Protein 2HI0 (pdb70)

CATH classification: 3.40.50.1000 (+1 more: 1.10.150.240)

InterPro domains:
  IPR006439 HAD hydrolase, subfamily IA [TIGR01549] (115-199)
  IPR023198 Phosphoglycolate phosphatase-like, domain 2 [G3DSA:1.10.150.240] (18-106)
  IPR023214 HAD superfamily [G3DSA:3.40.50.1000] (5-227)
  IPR036412 HAD-like superfamily [SSF56784] (3-235)
  IPR041492 Haloacid dehalogenase-like hydrolase [PF13419] (7-207)
  IPR050155 HAD-like hydrolase superfamily [PTHR43434] (1-236)

Structure (mmCIF, N/CA/C/O backbone):
data_2HI0
#
_entry.id   2HI0
#
_cell.length_a   58.636
_cell.length_b   38.695
_cell.length_c   103.583
_cell.angle_alpha   90.000
_cell.angle_beta   98.090
_cell.angle_gamma   90.000
#
_symmetry.space_group_name_H-M   'P 1 21 1'
#
loop_
_entity.id
_entity.type
_entity.pdbx_description
1 polymer 'Putative phosphoglycolate phosphatase'
2 non-polymer 'SODIUM ION'
3 non-polymer 'CHLORIDE ION'
4 non-polymer 'ACETATE ION'
5 non-polymer 1,2-ETHANEDIOL
6 water water
#
loop_
_atom_site.group_PDB
_atom_site.id
_atom_site.type_symbol
_atom_site.label_atom_id
_atom_site.label_alt_id
_atom_site.label_comp_id
_atom_site.label_asym_id
_atom_site.label_entity_id
_atom_site.label_seq_id
_atom_site.pdbx_PDB_ins_code
_atom_site.Cartn_x
_atom_site.Cartn_y
_atom_site.Cartn_z
_atom_site.occupancy
_atom_site.B_iso_or_equiv
_atom_site.auth_seq_id
_atom_site.auth_comp_id
_atom_site.auth_asym_id
_atom_site.auth_atom_id
_atom_site.pdbx_PDB_model_num
ATOM 1 N N . GLY A 1 1 ? 24.922 -5.773 34.076 1.00 14.25 0 GLY A N 1
ATOM 2 C CA . GLY A 1 1 ? 24.174 -4.615 33.511 1.00 11.86 0 GLY A CA 1
ATOM 3 C C . GLY A 1 1 ? 23.012 -4.155 34.374 1.00 11.82 0 GLY A C 1
ATOM 4 O O . GLY A 1 1 ? 22.816 -4.632 35.509 1.00 12.47 0 GLY A O 1
ATOM 13 N N . LYS A 1 3 ? 18.742 -3.445 33.795 1.00 8.88 2 LYS A N 1
ATOM 14 C CA . LYS A 1 3 ? 17.627 -3.467 32.887 1.00 10.49 2 LYS A CA 1
ATOM 15 C C . LYS A 1 3 ? 17.238 -2.022 32.526 1.00 11.39 2 LYS A C 1
ATOM 16 O O . LYS A 1 3 ? 17.086 -1.700 31.354 1.00 12.15 2 LYS A O 1
ATOM 22 N N . TYR A 1 4 ? 17.064 -1.171 33.552 1.00 10.77 3 TYR A N 1
ATOM 23 C CA . TYR A 1 4 ? 16.695 0.208 33.374 1.00 11.04 3 TYR A CA 1
ATOM 24 C C . TYR A 1 4 ? 17.587 1.051 34.268 1.00 8.38 3 TYR A C 1
ATOM 25 O O . TYR A 1 4 ? 17.729 0.789 35.472 1.00 10.11 3 TYR A O 1
ATOM 34 N N . LYS A 1 5 ? 18.194 2.079 33.673 1.00 11.83 4 LYS A N 1
ATOM 35 C CA . LYS A 1 5 ? 18.975 3.065 34.410 1.00 11.59 4 LYS A CA 1
ATOM 36 C C . LYS A 1 5 ? 18.098 4.241 34.912 1.00 8.08 4 LYS A C 1
ATOM 37 O O . LYS A 1 5 ? 18.531 5.017 35.751 1.00 10.33 4 LYS A O 1
ATOM 43 N N . ALA A 1 6 ? 16.880 4.374 34.389 1.00 7.77 5 ALA A N 1
ATOM 44 C CA . ALA A 1 6 ? 15.950 5.424 34.834 1.00 9.57 5 ALA A CA 1
ATOM 45 C C . ALA A 1 6 ? 14.543 4.868 34.928 1.00 10.15 5 ALA A C 1
ATOM 46 O O . ALA A 1 6 ? 14.122 4.132 34.058 1.00 7.93 5 ALA A O 1
ATOM 48 N N . ALA A 1 7 ? 13.822 5.239 35.994 1.00 9.48 6 ALA A N 1
ATOM 49 C CA . ALA A 1 7 ? 12.401 4.848 36.186 1.00 9.78 6 ALA A CA 1
ATOM 50 C C . ALA A 1 7 ? 11.647 6.150 36.335 1.00 9.55 6 ALA A C 1
ATOM 51 O O . ALA A 1 7 ? 11.957 6.957 37.203 1.00 10.45 6 ALA A O 1
ATOM 53 N N . ILE A 1 8 ? 10.701 6.346 35.424 1.00 7.01 7 ILE A N 1
ATOM 54 C CA . ILE A 1 8 ? 9.917 7.571 35.291 1.00 9.77 7 ILE A CA 1
ATOM 55 C C . ILE A 1 8 ? 8.487 7.201 35.673 1.00 10.98 7 ILE A C 1
ATOM 56 O O . ILE A 1 8 ? 7.868 6.343 35.017 1.00 10.21 7 ILE A O 1
ATOM 61 N N . PHE A 1 9 ? 7.981 7.829 36.741 1.00 10.17 8 PHE A N 1
ATOM 62 C CA . PHE A 1 9 ? 6.693 7.493 37.333 1.00 10.21 8 PHE A CA 1
ATOM 63 C C . PHE A 1 9 ? 5.652 8.587 37.058 1.00 10.84 8 PHE A C 1
ATOM 64 O O . PHE A 1 9 ? 5.923 9.797 37.160 1.00 10.80 8 PHE A O 1
ATOM 72 N N . ASP A 1 10 ? 4.451 8.142 36.758 1.00 10.47 9 ASP A N 1
ATOM 73 C CA . ASP A 1 10 ? 3.255 9.008 36.936 1.00 10.61 9 ASP A CA 1
ATOM 74 C C . ASP A 1 10 ? 3.021 9.206 38.458 1.00 10.93 9 ASP A C 1
ATOM 75 O O . ASP A 1 10 ? 3.603 8.499 39.294 1.00 11.66 9 ASP A O 1
ATOM 88 N N . ASP A 1 12 ? -0.459 10.416 40.151 1.00 11.11 11 ASP A N 1
ATOM 89 C CA . ASP A 1 12 ? -1.808 10.006 40.579 1.00 12.49 11 ASP A CA 1
ATOM 90 C C . ASP A 1 12 ? -2.031 8.523 40.387 1.00 10.91 11 ASP A C 1
ATOM 91 O O . ASP A 1 12 ? -1.786 8.016 39.297 1.00 12.67 11 ASP A O 1
ATOM 96 N N . GLY A 1 13 ? -2.418 7.807 41.439 1.00 11.09 12 GLY A N 1
ATOM 97 C CA . GLY A 1 13 ? -2.746 6.381 41.278 1.00 11.38 12 GLY A CA 1
ATOM 98 C C . GLY A 1 13 ? -1.548 5.466 41.153 1.00 11.36 12 GLY A C 1
ATOM 99 O O . GLY A 1 13 ? -1.689 4.262 40.980 1.00 12.85 12 GLY A O 1
ATOM 100 N N . THR A 1 14 ? -0.349 6.030 41.230 1.00 10.90 13 THR A N 1
ATOM 101 C CA . THR A 1 14 ? 0.866 5.308 40.956 1.00 10.48 13 THR A CA 1
ATOM 102 C C . THR A 1 14 ? 1.761 5.431 42.172 1.00 10.60 13 THR A C 1
ATOM 103 O O . THR A 1 14 ? 2.005 4.455 42.874 1.00 13.58 13 THR A O 1
ATOM 107 N N . ILE A 1 15 ? 2.265 6.634 42.455 1.00 11.16 14 ILE A N 1
ATOM 108 C CA . ILE A 1 15 ? 3.069 6.807 43.662 1.00 9.80 14 ILE A CA 1
ATOM 109 C C . ILE A 1 15 ? 2.335 7.473 44.840 1.00 7.68 14 ILE A C 1
ATOM 110 O O . ILE A 1 15 ? 2.661 7.235 45.975 1.00 10.08 14 ILE A O 1
ATOM 115 N N . LEU A 1 16 ? 1.304 8.260 44.513 1.00 8.80 15 LEU A N 1
ATOM 116 C CA . LEU A 1 16 ? 0.500 9.000 45.489 1.00 8.72 15 LEU A CA 1
ATOM 117 C C . LEU A 1 16 ? -0.981 8.632 45.375 1.00 11.01 15 LEU A C 1
ATOM 118 O O . LEU A 1 16 ? -1.545 8.593 44.277 1.00 9.83 15 LEU A O 1
ATOM 123 N N . ASP A 1 17 ? -1.590 8.411 46.546 1.00 11.60 16 ASP A N 1
ATOM 124 C CA . ASP A 1 17 ? -2.992 8.071 46.712 1.00 12.61 16 ASP A CA 1
ATOM 125 C C . ASP A 1 17 ? -3.746 9.422 46.794 1.00 8.72 16 ASP A C 1
ATOM 126 O O . ASP A 1 17 ? -3.909 10.009 47.876 1.00 11.50 16 ASP A O 1
ATOM 131 N N . THR A 1 18 ? -4.194 9.917 45.628 1.00 9.54 17 THR A N 1
ATOM 132 C CA . THR A 1 18 ? -4.719 11.295 45.481 1.00 10.83 17 THR A CA 1
ATOM 133 C C . THR A 1 18 ? -6.225 11.413 45.300 1.00 10.71 17 THR A C 1
ATOM 134 O O . THR A 1 18 ? -6.752 12.536 45.252 1.00 10.42 17 THR A O 1
ATOM 138 N N . SER A 1 19 ? -6.923 10.269 45.105 1.00 8.94 18 SER A N 1
ATOM 139 C CA . SER A 1 19 ? -8.317 10.368 44.653 1.00 11.72 18 SER A CA 1
ATOM 140 C C . SER A 1 19 ? -9.236 11.055 45.645 1.00 10.54 18 SER A C 1
ATOM 141 O O . SER A 1 19 ? -10.109 11.781 45.249 1.00 13.38 18 SER A O 1
ATOM 144 N N . ALA A 1 20 ? -8.998 10.878 46.941 1.00 10.86 19 ALA A N 1
ATOM 145 C CA . ALA A 1 20 ? -9.865 11.564 47.917 1.00 13.03 19 ALA A CA 1
ATOM 146 C C . ALA A 1 20 ? -9.764 13.076 47.834 1.00 11.22 19 ALA A C 1
ATOM 147 O O . ALA A 1 20 ? -10.791 13.768 47.805 1.00 11.93 19 ALA A O 1
ATOM 149 N N . ASP A 1 21 ? -8.539 13.616 47.793 1.00 12.69 20 ASP A N 1
ATOM 150 C CA . ASP A 1 21 ? -8.331 15.071 47.771 1.00 11.78 20 ASP A CA 1
ATOM 151 C C . ASP A 1 21 ? -8.814 15.630 46.435 1.00 11.90 20 ASP A C 1
ATOM 152 O O . ASP A 1 21 ? -9.367 16.737 46.358 1.00 11.80 20 ASP A O 1
ATOM 157 N N . LEU A 1 22 ? -8.627 14.861 45.360 1.00 9.35 21 LEU A N 1
ATOM 158 C CA . LEU A 1 22 ? -9.148 15.308 44.052 1.00 10.22 21 LEU A CA 1
ATOM 159 C C . LEU A 1 22 ? -10.694 15.449 44.050 1.00 8.27 21 LEU A C 1
ATOM 160 O O . LEU A 1 22 ? -11.278 16.393 43.492 1.00 10.86 21 LEU A O 1
ATOM 165 N N . THR A 1 23 ? -11.326 14.470 44.702 1.00 10.26 22 THR A N 1
ATOM 166 C CA . THR A 1 23 ? -12.784 14.382 44.820 1.00 11.44 22 THR A CA 1
ATOM 167 C C . THR A 1 23 ? -13.302 15.575 45.607 1.00 11.80 22 THR A C 1
ATOM 168 O O . THR A 1 23 ? -14.206 16.255 45.185 1.00 11.59 22 THR A O 1
ATOM 172 N N . SER A 1 24 ? -12.706 15.822 46.769 1.00 12.34 23 SER A N 1
ATOM 173 C CA A SER A 1 24 ? -13.097 16.946 47.601 0.50 12.55 23 SER A CA 1
ATOM 174 C CA B SER A 1 24 ? -13.098 16.950 47.602 0.50 12.65 23 SER A CA 1
ATOM 175 C C . SER A 1 24 ? -12.953 18.278 46.850 1.00 10.52 23 SER A C 1
ATOM 176 O O . SER A 1 24 ? -13.835 19.145 46.907 1.00 12.83 23 SER A O 1
ATOM 181 N N . ALA A 1 25 ? -11.829 18.469 46.158 1.00 10.75 24 ALA A N 1
ATOM 182 C CA . ALA A 1 25 ? -11.561 19.705 45.440 1.00 11.33 24 ALA A CA 1
ATOM 183 C C . ALA A 1 25 ? -12.506 19.862 44.242 1.00 9.62 24 ALA A C 1
ATOM 184 O O . ALA A 1 25 ? -12.998 20.958 43.964 1.00 10.81 24 ALA A O 1
ATOM 186 N N . LEU A 1 26 ? -12.773 18.777 43.507 1.00 9.40 25 LEU A N 1
ATOM 187 C CA . LEU A 1 26 ? -13.704 18.825 42.370 1.00 11.24 25 LEU A CA 1
ATOM 188 C C . LEU A 1 26 ? -15.102 19.192 42.855 1.00 11.61 25 LEU A C 1
ATOM 189 O O . LEU A 1 26 ? -15.770 20.030 42.260 1.00 11.30 25 LEU A O 1
ATOM 194 N N . ASN A 1 27 ? -15.569 18.538 43.904 1.00 10.69 26 ASN A N 1
ATOM 195 C CA . ASN A 1 27 ? -16.878 18.830 44.436 1.00 10.68 26 ASN A CA 1
ATOM 196 C C . ASN A 1 27 ? -16.996 20.263 44.953 1.00 11.62 26 ASN A C 1
ATOM 197 O O . ASN A 1 27 ? -17.997 20.939 44.702 1.00 13.04 26 ASN A O 1
ATOM 202 N N . TYR A 1 28 ? -15.937 20.752 45.621 1.00 11.16 27 TYR A N 1
ATOM 203 C CA . TYR A 1 28 ? -15.870 22.167 46.030 1.00 12.36 27 TYR A CA 1
ATOM 204 C C . TYR A 1 28 ? -16.060 23.139 44.855 1.00 9.77 27 TYR A C 1
ATOM 205 O O . TYR A 1 28 ? -16.868 24.060 44.911 1.00 13.78 27 TYR A O 1
ATOM 214 N N . ALA A 1 29 ? -15.269 22.926 43.790 1.00 11.24 28 ALA A N 1
ATOM 215 C CA . ALA A 1 29 ? -15.259 23.770 42.588 1.00 12.98 28 ALA A CA 1
ATOM 216 C C . ALA A 1 29 ? -16.625 23.770 41.898 1.00 12.50 28 ALA A C 1
ATOM 217 O O . ALA A 1 29 ? -17.152 24.792 41.438 1.00 12.82 28 ALA A O 1
ATOM 219 N N . PHE A 1 30 ? -17.192 22.579 41.751 1.00 10.67 29 PHE A N 1
ATOM 220 C CA . PHE A 1 30 ? -18.519 22.384 41.172 1.00 12.17 29 PHE A CA 1
ATOM 221 C C . PHE A 1 30 ? -19.574 23.112 41.992 1.00 12.11 29 PHE A C 1
ATOM 222 O O . PHE A 1 30 ? -20.391 23.849 41.477 1.00 12.87 29 PHE A O 1
ATOM 230 N N . GLU A 1 31 ? -19.536 22.914 43.295 1.00 12.08 30 GLU A N 1
ATOM 231 C CA . GLU A 1 31 ? -20.519 23.585 44.149 1.00 11.72 30 GLU A CA 1
ATOM 232 C C . GLU A 1 31 ? -20.408 25.123 44.027 1.00 10.51 30 GLU A C 1
ATOM 233 O O . GLU A 1 31 ? -21.432 25.827 43.927 1.00 13.57 30 GLU A O 1
ATOM 239 N N . GLN A 1 32 ? -19.165 25.631 44.069 1.00 12.79 31 GLN A N 1
ATOM 240 C CA . GLN A 1 32 ? -18.934 27.059 43.934 1.00 12.23 31 GLN A CA 1
ATOM 241 C C . GLN A 1 32 ? -19.434 27.682 42.623 1.00 13.76 31 GLN A C 1
ATOM 242 O O . GLN A 1 32 ? -19.669 28.876 42.548 1.00 15.43 31 GLN A O 1
ATOM 248 N N . THR A 1 33 ? -19.537 26.865 41.586 1.00 10.62 32 THR A N 1
ATOM 249 C CA . THR A 1 33 ? -19.959 27.307 40.267 1.00 11.11 32 THR A CA 1
ATOM 250 C C . THR A 1 33 ? -21.388 26.843 39.893 1.00 12.35 32 THR A C 1
ATOM 251 O O . THR A 1 33 ? -21.822 26.982 38.746 1.00 12.54 32 THR A O 1
ATOM 255 N N . GLY A 1 34 ? -22.141 26.374 40.884 1.00 11.35 33 GLY A N 1
ATOM 256 C CA . GLY A 1 34 ? -23.556 26.095 40.690 1.00 12.07 33 GLY A CA 1
ATOM 257 C C . GLY A 1 34 ? -23.911 24.726 40.144 1.00 13.49 33 GLY A C 1
ATOM 258 O O . GLY A 1 34 ? -25.068 24.510 39.725 1.00 17.20 33 GLY A O 1
ATOM 259 N N . HIS A 1 35 ? -22.975 23.782 40.188 1.00 13.41 34 HIS A N 1
ATOM 260 C CA . HIS A 1 35 ? -23.168 22.448 39.613 1.00 13.89 34 HIS A CA 1
ATOM 261 C C . HIS A 1 35 ? -23.455 21.432 40.713 1.00 17.77 34 HIS A C 1
ATOM 262 O O . HIS A 1 35 ? -23.313 21.752 41.882 1.00 17.70 34 HIS A O 1
ATOM 269 N N . ARG A 1 36 ? -23.919 20.240 40.331 1.00 18.89 35 ARG A N 1
ATOM 270 C CA A ARG A 1 36 ? -24.004 19.055 41.193 0.50 19.92 35 ARG A CA 1
ATOM 271 C CA B ARG A 1 36 ? -24.045 19.202 41.333 0.50 20.06 35 ARG A CA 1
ATOM 272 C C . ARG A 1 36 ? -22.632 18.840 41.800 1.00 18.03 35 ARG A C 1
ATOM 273 O O . ARG A 1 36 ? -21.626 19.050 41.115 1.00 16.46 35 ARG A O 1
ATOM 288 N N . HIS A 1 37 ? -22.563 18.380 43.040 1.00 16.55 36 HIS A N 1
ATOM 289 C CA . HIS A 1 37 ? -21.278 18.297 43.734 1.00 13.65 36 HIS A CA 1
ATOM 290 C C . HIS A 1 37 ? -21.203 17.131 44.712 1.00 13.38 36 HIS A C 1
ATOM 291 O O . HIS A 1 37 ? -20.705 17.261 45.846 1.00 14.31 36 HIS A O 1
ATOM 298 N N . ASP A 1 38 ? -21.663 15.990 44.235 1.00 13.76 37 ASP A N 1
ATOM 299 C CA . ASP A 1 38 ? -21.653 14.751 45.007 1.00 16.08 37 ASP A CA 1
ATOM 300 C C . ASP A 1 38 ? -20.898 13.648 44.263 1.00 14.76 37 ASP A C 1
ATOM 301 O O . ASP A 1 38 ? -21.274 12.490 44.329 1.00 15.10 37 ASP A O 1
ATOM 306 N N . PHE A 1 39 ? -19.835 13.998 43.541 1.00 13.45 38 PHE A N 1
ATOM 307 C CA . PHE A 1 39 ? -19.003 12.969 42.891 1.00 13.02 38 PHE A CA 1
ATOM 308 C C . PHE A 1 39 ? -18.319 12.097 43.934 1.00 13.11 38 PHE A C 1
ATOM 309 O O . PHE A 1 39 ? -17.980 12.569 45.029 1.00 14.14 38 PHE A O 1
ATOM 317 N N . THR A 1 40 ? -18.145 10.828 43.568 1.00 15.30 39 THR A N 1
ATOM 318 C CA . THR A 1 40 ? -17.498 9.836 44.406 1.00 16.55 39 THR A CA 1
ATOM 319 C C . THR A 1 40 ? -16.039 9.712 43.975 1.00 14.60 39 THR A C 1
ATOM 320 O O . THR A 1 40 ? -15.649 10.156 42.888 1.00 13.25 39 THR A O 1
ATOM 324 N N . VAL A 1 41 ? -15.226 9.082 44.822 1.00 13.80 40 VAL A N 1
ATOM 325 C CA . VAL A 1 41 ? -13.849 8.727 44.439 1.00 16.38 40 VAL A CA 1
ATOM 326 C C . VAL A 1 41 ? -13.809 7.874 43.170 1.00 14.91 40 VAL A C 1
ATOM 327 O O . VAL A 1 41 ? -12.910 8.044 42.341 1.00 15.95 40 VAL A O 1
ATOM 331 N N A GLU A 1 42 ? -14.785 6.987 42.993 0.50 13.34 41 GLU A N 1
ATOM 332 N N B GLU A 1 42 ? -14.791 6.995 42.993 0.50 13.79 41 GLU A N 1
ATOM 333 C CA A GLU A 1 42 ? -14.815 6.167 41.783 0.50 12.14 41 GLU A CA 1
ATOM 334 C CA B GLU A 1 42 ? -14.825 6.181 41.782 0.50 13.27 41 GLU A CA 1
ATOM 335 C C A GLU A 1 42 ? -15.084 7.027 40.538 0.50 13.69 41 GLU A C 1
ATOM 336 C C B GLU A 1 42 ? -15.041 7.063 40.552 0.50 14.03 41 GLU A C 1
ATOM 337 O O A GLU A 1 42 ? -14.564 6.736 39.456 0.50 14.49 41 GLU A O 1
ATOM 338 O O B GLU A 1 42 ? -14.435 6.835 39.504 0.50 14.04 41 GLU A O 1
ATOM 349 N N . ASP A 1 43 ? -15.891 8.082 40.686 1.00 11.72 42 ASP A N 1
ATOM 350 C CA . ASP A 1 43 ? -16.149 9.003 39.579 1.00 12.08 42 ASP A CA 1
ATOM 351 C C . ASP A 1 43 ? -14.815 9.665 39.208 1.00 12.59 42 ASP A C 1
ATOM 352 O O . ASP A 1 43 ? -14.438 9.774 38.027 1.00 14.51 42 ASP A O 1
ATOM 357 N N . ILE A 1 44 ? -14.114 10.139 40.229 1.00 10.53 43 ILE A N 1
ATOM 358 C CA . ILE A 1 44 ? -12.861 10.860 39.982 1.00 11.35 43 ILE A CA 1
ATOM 359 C C . ILE A 1 44 ? -11.830 9.994 39.244 1.00 9.72 43 ILE A C 1
ATOM 360 O O . ILE A 1 44 ? -11.059 10.496 38.433 1.00 10.98 43 ILE A O 1
ATOM 365 N N . LYS A 1 45 ? -11.801 8.698 39.543 1.00 12.20 44 LYS A N 1
ATOM 366 C CA . LYS A 1 45 ? -10.903 7.761 38.842 1.00 13.53 44 LYS A CA 1
ATOM 367 C C . LYS A 1 45 ? -11.203 7.638 37.356 1.00 13.93 44 LYS A C 1
ATOM 368 O O . LYS A 1 45 ? -10.318 7.275 36.563 1.00 15.03 44 LYS A O 1
ATOM 374 N N . ASN A 1 46 ? -12.432 7.984 36.982 1.00 11.75 45 ASN A N 1
ATOM 375 C CA . ASN A 1 46 ? -12.847 8.062 35.567 1.00 14.28 45 ASN A CA 1
ATOM 376 C C . ASN A 1 46 ? -12.601 9.446 34.948 1.00 14.41 45 ASN A C 1
ATOM 377 O O . ASN A 1 46 ? -12.590 9.607 33.720 1.00 15.31 45 ASN A O 1
ATOM 382 N N . PHE A 1 47 ? -12.440 10.473 35.767 1.00 10.55 46 PHE A N 1
ATOM 383 C CA . PHE A 1 47 ? -12.235 11.808 35.205 1.00 10.52 46 PHE A CA 1
ATOM 384 C C . PHE A 1 47 ? -10.791 12.173 34.952 1.00 11.28 46 PHE A C 1
ATOM 385 O O . PHE A 1 47 ? -10.467 12.764 33.953 1.00 11.76 46 PHE A O 1
ATOM 393 N N . PHE A 1 48 ? -9.925 11.814 35.880 1.00 12.70 47 PHE A N 1
ATOM 394 C CA . PHE A 1 48 ? -8.521 12.250 35.798 1.00 14.13 47 PHE A CA 1
ATOM 395 C C . PHE A 1 48 ? -7.654 11.265 34.961 1.00 16.72 47 PHE A C 1
ATOM 396 O O . PHE A 1 48 ? -8.120 10.174 34.635 1.00 17.37 47 PHE A O 1
ATOM 404 N N . GLY A 1 49 ? -6.445 11.696 34.561 1.00 15.06 48 GLY A N 1
ATOM 405 C CA . GLY A 1 49 ? -5.514 10.923 33.724 1.00 15.50 48 GLY A CA 1
ATOM 406 C C . GLY A 1 49 ? -4.994 11.724 32.531 1.00 13.58 48 GLY A C 1
ATOM 407 O O . GLY A 1 49 ? -3.842 11.578 32.076 1.00 15.15 48 GLY A O 1
ATOM 408 N N . SER A 1 50 ? -5.848 12.590 32.044 1.00 11.84 49 SER A N 1
ATOM 409 C CA . SER A 1 50 ? -5.574 13.348 30.830 1.00 13.50 49 SER A CA 1
ATOM 410 C C . SER A 1 50 ? -5.492 14.850 31.061 1.00 13.15 49 SER A C 1
ATOM 411 O O . SER A 1 50 ? -5.696 15.629 30.130 1.00 13.30 49 SER A O 1
ATOM 414 N N . GLY A 1 51 ? -5.230 15.208 32.309 1.00 12.27 50 GLY A N 1
ATOM 415 C CA . GLY A 1 51 ? -5.138 16.622 32.699 1.00 11.01 50 GLY A CA 1
ATOM 416 C C . GLY A 1 51 ? -6.445 17.203 33.172 1.00 11.42 50 GLY A C 1
ATOM 417 O O . GLY A 1 51 ? -7.540 16.631 32.962 1.00 12.98 50 GLY A O 1
ATOM 418 N N . VAL A 1 52 ? -6.330 18.380 33.755 1.00 12.34 51 VAL A N 1
ATOM 419 C CA . VAL A 1 52 ? -7.479 18.978 34.404 1.00 11.85 51 VAL A CA 1
ATOM 420 C C . VAL A 1 52 ? -8.568 19.469 33.462 1.00 12.87 51 VAL A C 1
ATOM 421 O O . VAL A 1 52 ? -9.714 19.439 33.810 1.00 14.09 51 VAL A O 1
ATOM 425 N N . VAL A 1 53 ? -8.206 19.901 32.276 1.00 10.38 52 VAL A N 1
ATOM 426 C CA . VAL A 1 53 ? -9.225 20.341 31.272 1.00 9.55 52 VAL A CA 1
ATOM 427 C C . VAL A 1 53 ? -10.098 19.153 30.866 1.00 10.67 52 VAL A C 1
ATOM 428 O O . VAL A 1 53 ? -11.325 19.240 30.890 1.00 11.52 52 VAL A O 1
ATOM 432 N N . VAL A 1 54 ? -9.455 18.043 30.512 1.00 9.39 53 VAL A N 1
ATOM 433 C CA . VAL A 1 54 ? -10.241 16.837 30.170 1.00 9.23 53 VAL A CA 1
ATOM 434 C C . VAL A 1 54 ? -11.034 16.321 31.373 1.00 10.61 53 VAL A C 1
ATOM 435 O O . VAL A 1 54 ? -12.148 15.873 31.216 1.00 11.25 53 VAL A O 1
ATOM 439 N N . ALA A 1 55 ? -10.448 16.395 32.558 1.00 10.98 54 ALA A N 1
ATOM 440 C CA . ALA A 1 55 ? -11.109 15.922 33.786 1.00 10.25 54 ALA A CA 1
ATOM 441 C C . ALA A 1 55 ? -12.404 16.712 34.032 1.00 10.49 54 ALA A C 1
ATOM 442 O O . ALA A 1 55 ? -13.476 16.123 34.315 1.00 11.28 54 ALA A O 1
ATOM 444 N N . VAL A 1 56 ? -12.339 18.044 33.939 1.00 10.18 55 VAL A N 1
ATOM 445 C CA . VAL A 1 56 ? -13.552 18.875 34.168 1.00 9.77 55 VAL A CA 1
ATOM 446 C C . VAL A 1 56 ? -14.554 18.700 33.002 1.00 11.72 55 VAL A C 1
ATOM 447 O O . VAL A 1 56 ? -15.775 18.639 33.220 1.00 11.44 55 VAL A O 1
ATOM 451 N N . THR A 1 57 ? -14.045 18.528 31.798 1.00 9.69 56 THR A N 1
ATOM 452 C CA . THR A 1 57 ? -14.936 18.288 30.646 1.00 9.90 56 THR A CA 1
ATOM 453 C C . THR A 1 57 ? -15.732 16.976 30.869 1.00 9.55 56 THR A C 1
ATOM 454 O O . THR A 1 57 ? -16.940 16.899 30.670 1.00 12.88 56 THR A O 1
ATOM 458 N N . ARG A 1 58 ? -15.015 15.912 31.257 1.00 10.45 57 ARG A N 1
ATOM 459 C CA . ARG A 1 58 ? -15.621 14.632 31.631 1.00 8.35 57 ARG A CA 1
ATOM 460 C C . ARG A 1 58 ? -16.644 14.785 32.761 1.00 8.87 57 ARG A C 1
ATOM 461 O O . ARG A 1 58 ? -17.768 14.209 32.691 1.00 10.13 57 ARG A O 1
ATOM 469 N N . ALA A 1 59 ? -16.267 15.534 33.791 1.00 10.16 58 ALA A N 1
ATOM 470 C CA . ALA A 1 59 ? -17.158 15.687 34.967 1.00 10.97 58 ALA A CA 1
ATOM 471 C C . ALA A 1 59 ? -18.442 16.428 34.610 1.00 10.96 58 ALA A C 1
ATOM 472 O O . ALA A 1 59 ? -19.519 16.026 35.036 1.00 11.15 58 ALA A O 1
ATOM 474 N N . LEU A 1 60 ? -18.327 17.454 33.786 1.00 11.38 59 LEU A N 1
ATOM 475 C CA . LEU A 1 60 ? -19.497 18.191 33.308 1.00 11.10 59 LEU A CA 1
ATOM 476 C C . LEU A 1 60 ? -20.383 17.298 32.433 1.00 9.98 59 LEU A C 1
ATOM 477 O O . LEU A 1 60 ? -21.600 17.359 32.521 1.00 12.22 59 LEU A O 1
ATOM 482 N N . ALA A 1 61 ? -19.768 16.472 31.588 1.00 8.42 60 ALA A N 1
ATOM 483 C CA . ALA A 1 61 ? -20.553 15.559 30.727 1.00 9.25 60 ALA A CA 1
ATOM 484 C C . ALA A 1 61 ? -21.269 14.523 31.583 1.00 11.25 60 ALA A C 1
ATOM 485 O O . ALA A 1 61 ? -22.434 14.188 31.328 1.00 11.96 60 ALA A O 1
ATOM 487 N N . TYR A 1 62 ? -20.568 14.021 32.597 1.00 10.96 61 TYR A N 1
ATOM 488 C CA . TYR A 1 62 ? -21.166 13.055 33.500 1.00 10.14 61 TYR A CA 1
ATOM 489 C C . TYR A 1 62 ? -22.345 13.690 34.249 1.00 9.65 61 TYR A C 1
ATOM 490 O O . TYR A 1 62 ? -23.436 13.065 34.350 1.00 11.25 61 TYR A O 1
ATOM 499 N N . GLU A 1 63 ? -22.189 14.923 34.729 1.00 11.05 62 GLU A N 1
ATOM 500 C CA . GLU A 1 63 ? -23.313 15.632 35.357 1.00 9.19 62 GLU A CA 1
ATOM 501 C C . GLU A 1 63 ? -24.513 15.707 34.379 1.00 10.37 62 GLU A C 1
ATOM 502 O O . GLU A 1 63 ? -25.673 15.567 34.778 1.00 14.71 62 GLU A O 1
ATOM 508 N N . ALA A 1 64 ? -24.214 15.902 33.094 1.00 10.94 63 ALA A N 1
ATOM 509 C CA . ALA A 1 64 ? -25.238 16.059 32.044 1.00 12.29 63 ALA A CA 1
ATOM 510 C C . ALA A 1 64 ? -25.872 14.729 31.581 1.00 13.96 63 ALA A C 1
ATOM 511 O O . ALA A 1 64 ? -26.807 14.737 30.789 1.00 18.39 63 ALA A O 1
ATOM 513 N N . GLY A 1 65 ? -25.333 13.600 32.044 1.00 10.80 64 GLY A N 1
ATOM 514 C CA . GLY A 1 65 ? -25.923 12.278 31.809 1.00 11.88 64 GLY A CA 1
ATOM 515 C C . GLY A 1 65 ? -25.102 11.318 30.968 1.00 10.74 64 GLY A C 1
ATOM 516 O O . GLY A 1 65 ? -25.608 10.239 30.622 1.00 11.45 64 GLY A O 1
ATOM 517 N N . SER A 1 66 ? -23.877 11.697 30.627 1.00 12.99 65 SER A N 1
ATOM 518 C CA . SER A 1 66 ? -22.967 10.838 29.854 1.00 10.43 65 SER A CA 1
ATOM 519 C C . SER A 1 66 ? -22.583 9.568 30.621 1.00 13.22 65 SER A C 1
ATOM 520 O O . SER A 1 66 ? -22.444 9.570 31.843 1.00 12.44 65 SER A O 1
ATOM 523 N N . SER A 1 67 ? -22.455 8.474 29.885 1.00 12.21 66 SER A N 1
ATOM 524 C CA . SER A 1 67 ? -21.976 7.209 30.425 1.00 10.94 66 SER A CA 1
ATOM 525 C C . SER A 1 67 ? -20.505 7.264 30.803 1.00 11.75 66 SER A C 1
ATOM 526 O O . SER A 1 67 ? -19.721 8.054 30.237 1.00 10.75 66 SER A O 1
ATOM 529 N N . ARG A 1 68 ? -20.090 6.405 31.722 1.00 14.26 67 ARG A N 1
ATOM 530 C CA . ARG A 1 68 ? -18.646 6.311 32.021 1.00 12.59 67 ARG A CA 1
ATOM 531 C C . ARG A 1 68 ? -17.858 5.902 30.806 1.00 11.39 67 ARG A C 1
ATOM 532 O O . ARG A 1 68 ? -16.777 6.410 30.562 1.00 11.91 67 ARG A O 1
ATOM 540 N N . GLU A 1 69 ? -18.398 4.972 30.016 1.00 12.53 68 GLU A N 1
ATOM 541 C CA A GLU A 1 69 ? -17.738 4.502 28.785 0.50 11.11 68 GLU A CA 1
ATOM 542 C CA B GLU A 1 69 ? -17.650 4.501 28.866 0.50 10.50 68 GLU A CA 1
ATOM 543 C C . GLU A 1 69 ? -17.388 5.644 27.870 1.00 10.79 68 GLU A C 1
ATOM 544 O O . GLU A 1 69 ? -16.313 5.674 27.265 1.00 11.38 68 GLU A O 1
ATOM 555 N N . SER A 1 70 ? -18.348 6.561 27.717 1.00 8.73 69 SER A N 1
ATOM 556 C CA . SER A 1 70 ? -18.219 7.639 26.752 1.00 11.55 69 SER A CA 1
ATOM 557 C C . SER A 1 70 ? -17.118 8.599 27.130 1.00 11.76 69 SER A C 1
ATOM 558 O O . SER A 1 70 ? -16.608 9.359 26.262 1.00 13.36 69 SER A O 1
ATOM 561 N N . LEU A 1 71 ? -16.760 8.631 28.412 1.00 9.75 70 LEU A N 1
ATOM 562 C CA . LEU A 1 71 ? -15.755 9.579 28.861 1.00 9.42 70 LEU A CA 1
ATOM 563 C C . LEU A 1 71 ? -14.331 9.194 28.421 1.00 11.48 70 LEU A C 1
ATOM 564 O O . LEU A 1 71 ? -13.453 10.058 28.331 1.00 11.68 70 LEU A O 1
ATOM 569 N N . VAL A 1 72 ? -14.090 7.918 28.150 1.00 11.83 71 VAL A N 1
ATOM 570 C CA . VAL A 1 72 ? -12.722 7.449 27.896 1.00 12.80 71 VAL A CA 1
ATOM 571 C C . VAL A 1 72 ? -12.071 8.215 26.729 1.00 12.74 71 VAL A C 1
ATOM 572 O O . VAL A 1 72 ? -10.910 8.680 26.841 1.00 11.68 71 VAL A O 1
ATOM 576 N N . ALA A 1 73 ? -12.840 8.434 25.666 1.00 11.72 72 ALA A N 1
ATOM 577 C CA . ALA A 1 73 ? -12.337 9.072 24.431 1.00 10.82 72 ALA A CA 1
ATOM 578 C C . ALA A 1 73 ? -12.189 10.611 24.542 1.00 10.04 72 ALA A C 1
ATOM 579 O O . ALA A 1 73 ? -11.634 11.254 23.653 1.00 10.94 72 ALA A O 1
ATOM 581 N N . PHE A 1 74 ? -12.720 11.211 25.608 1.00 9.20 73 PHE A N 1
ATOM 582 C CA . PHE A 1 74 ? -12.462 12.617 25.823 1.00 10.71 73 PHE A CA 1
ATOM 583 C C . PHE A 1 74 ? -10.978 12.896 25.828 1.00 12.14 73 PHE A C 1
ATOM 584 O O . PHE A 1 74 ? -10.202 12.205 26.463 1.00 11.99 73 PHE A O 1
ATOM 592 N N . GLY A 1 75 ? -10.600 13.945 25.128 1.00 14.24 74 GLY A N 1
ATOM 593 C CA . GLY A 1 75 ? -9.189 14.313 25.046 1.00 13.78 74 GLY A CA 1
ATOM 594 C C . GLY A 1 75 ? -8.509 13.710 23.822 1.00 14.32 74 GLY A C 1
ATOM 595 O O . GLY A 1 75 ? -7.330 13.958 23.626 1.00 14.63 74 GLY A O 1
ATOM 596 N N . THR A 1 76 ? -9.225 12.883 23.056 1.00 11.55 75 THR A N 1
ATOM 597 C CA . THR A 1 76 ? -8.721 12.222 21.835 1.00 14.55 75 THR A CA 1
ATOM 598 C C . THR A 1 76 ? -9.511 12.702 20.604 1.00 13.25 75 THR A C 1
ATOM 599 O O . THR A 1 76 ? -10.595 13.315 20.708 1.00 15.41 75 THR A O 1
ATOM 603 N N . LYS A 1 77 ? -8.981 12.379 19.429 1.00 16.62 76 LYS A N 1
ATOM 604 C CA . LYS A 1 77 ? -9.647 12.702 18.165 1.00 19.97 76 LYS A CA 1
ATOM 605 C C . LYS A 1 77 ? -11.025 12.085 18.037 1.00 18.66 76 LYS A C 1
ATOM 606 O O . LYS A 1 77 ? -11.835 12.581 17.276 1.00 22.55 76 LYS A O 1
ATOM 609 N N . ASP A 1 78 ? -11.319 11.047 18.812 1.00 17.59 77 ASP A N 1
ATOM 610 C CA . ASP A 1 78 ? -12.603 10.374 18.734 1.00 17.80 77 ASP A CA 1
ATOM 611 C C . ASP A 1 78 ? -13.584 10.859 19.795 1.00 13.61 77 ASP A C 1
ATOM 612 O O . ASP A 1 78 ? -14.650 10.256 19.968 1.00 15.58 77 ASP A O 1
ATOM 617 N N . GLU A 1 79 ? -13.240 11.918 20.523 1.00 15.08 78 GLU A N 1
ATOM 618 C CA . GLU A 1 79 ? -14.156 12.374 21.577 1.00 14.49 78 GLU A CA 1
ATOM 619 C C . GLU A 1 79 ? -15.552 12.758 21.064 1.00 17.16 78 GLU A C 1
ATOM 620 O O . GLU A 1 79 ? -15.679 13.347 19.999 1.00 16.77 78 GLU A O 1
ATOM 626 N N . GLN A 1 80 ? -16.576 12.393 21.833 1.00 17.98 79 GLN A N 1
ATOM 627 C CA . GLN A 1 80 ? -17.967 12.769 21.570 1.00 20.50 79 GLN A CA 1
ATOM 628 C C . GLN A 1 80 ? -18.449 13.623 22.730 1.00 17.01 79 GLN A C 1
ATOM 629 O O . GLN A 1 80 ? -19.083 13.090 23.648 1.00 16.90 79 GLN A O 1
ATOM 635 N N . ILE A 1 81 ? -18.093 14.901 22.717 1.00 18.24 80 ILE A N 1
ATOM 636 C CA . ILE A 1 81 ? -18.429 15.784 23.844 1.00 17.04 80 ILE A CA 1
ATOM 637 C C . ILE A 1 81 ? -19.894 16.276 23.666 1.00 18.09 80 ILE A C 1
ATOM 638 O O . ILE A 1 81 ? -20.243 16.837 22.632 1.00 16.91 80 ILE A O 1
ATOM 643 N N . PRO A 1 82 ? -20.754 16.065 24.691 1.00 17.13 81 PRO A N 1
ATOM 644 C CA . PRO A 1 82 ? -22.136 16.525 24.594 1.00 16.11 81 PRO A CA 1
ATOM 645 C C . PRO A 1 82 ? -22.239 18.024 24.371 1.00 14.48 81 PRO A C 1
ATOM 646 O O . PRO A 1 82 ? -21.427 18.791 24.904 1.00 11.78 81 PRO A O 1
ATOM 650 N N . GLU A 1 83 ? -23.271 18.418 23.635 1.00 13.02 82 GLU A N 1
ATOM 651 C CA . GLU A 1 83 ? -23.528 19.811 23.366 1.00 14.11 82 GLU A CA 1
ATOM 652 C C . GLU A 1 83 ? -23.787 20.632 24.614 1.00 15.19 82 GLU A C 1
ATOM 653 O O . GLU A 1 83 ? -23.660 21.857 24.572 1.00 16.86 82 GLU A O 1
ATOM 659 N N . ALA A 1 84 ? -24.105 19.987 25.734 1.00 11.10 83 ALA A N 1
ATOM 660 C CA . ALA A 1 84 ? -24.265 20.683 27.010 1.00 12.28 83 ALA A CA 1
ATOM 661 C C . ALA A 1 84 ? -22.968 21.229 27.613 1.00 10.60 83 ALA A C 1
ATOM 662 O O . ALA A 1 84 ? -22.976 22.094 28.504 1.00 12.88 83 ALA A O 1
ATOM 664 N N . VAL A 1 85 ? -21.834 20.678 27.173 1.00 10.23 84 VAL A N 1
ATOM 665 C CA . VAL A 1 85 ? -20.546 20.978 27.790 1.00 9.89 84 VAL A CA 1
ATOM 666 C C . VAL A 1 85 ? -19.752 21.950 26.911 1.00 11.85 84 VAL A C 1
ATOM 667 O O . VAL A 1 85 ? -19.446 21.646 25.759 1.00 11.89 84 VAL A O 1
ATOM 671 N N . THR A 1 86 ? -19.346 23.065 27.497 1.00 12.34 85 THR A N 1
ATOM 672 C CA . THR A 1 86 ? -18.511 24.042 26.790 1.00 12.35 85 THR A CA 1
ATOM 673 C C . THR A 1 86 ? -17.164 24.260 27.477 1.00 10.42 85 THR A C 1
ATOM 674 O O . THR A 1 86 ? -17.040 24.187 28.679 1.00 11.12 85 THR A O 1
ATOM 678 N N . GLN A 1 87 ? -16.145 24.564 26.687 1.00 10.47 86 GLN A N 1
ATOM 679 C CA . GLN A 1 87 ? -14.859 24.961 27.277 1.00 9.93 86 GLN A CA 1
ATOM 680 C C . GLN A 1 87 ? -14.875 26.249 28.098 1.00 12.31 86 GLN A C 1
ATOM 681 O O . GLN A 1 87 ? -14.105 26.390 29.031 1.00 12.70 86 GLN A O 1
ATOM 687 N N . THR A 1 88 ? -15.790 27.152 27.782 1.00 13.16 87 THR A N 1
ATOM 688 C CA . THR A 1 88 ? -15.970 28.313 28.600 1.00 10.52 87 THR A CA 1
ATOM 689 C C . THR A 1 88 ? -16.388 27.905 30.007 1.00 10.18 87 THR A C 1
ATOM 690 O O . THR A 1 88 ? -15.842 28.429 30.990 1.00 12.80 87 THR A O 1
ATOM 694 N N . GLU A 1 89 ? -17.335 26.988 30.124 1.00 13.51 88 GLU A N 1
ATOM 695 C CA . GLU A 1 89 ? -17.703 26.522 31.448 1.00 13.99 88 GLU A CA 1
ATOM 696 C C . GLU A 1 89 ? -16.578 25.727 32.130 1.00 13.70 88 GLU A C 1
ATOM 697 O O . GLU A 1 89 ? -16.381 25.865 33.340 1.00 13.46 88 GLU A O 1
ATOM 703 N N . VAL A 1 90 ? -15.867 24.890 31.368 1.00 11.97 89 VAL A N 1
ATOM 704 C CA . VAL A 1 90 ? -14.680 24.187 31.889 1.00 11.71 89 VAL A CA 1
ATOM 705 C C . VAL A 1 90 ? -13.709 25.197 32.562 1.00 10.68 89 VAL A C 1
ATOM 706 O O . VAL A 1 90 ? -13.269 24.998 33.733 1.00 12.42 89 VAL A O 1
ATOM 710 N N . ASN A 1 91 ? -13.387 26.271 31.837 1.00 13.61 90 ASN A N 1
ATOM 711 C CA . ASN A 1 91 ? -12.418 27.274 32.286 1.00 11.95 90 ASN A CA 1
ATOM 712 C C . ASN A 1 91 ? -12.947 27.982 33.538 1.00 15.76 90 ASN A C 1
ATOM 713 O O . ASN A 1 91 ? -12.181 28.323 34.439 1.00 15.65 90 ASN A O 1
ATOM 718 N N . ARG A 1 92 ? -14.263 28.142 33.622 1.00 13.72 91 ARG A N 1
ATOM 719 C CA . ARG A 1 92 ? -14.864 28.849 34.787 1.00 15.27 91 ARG A CA 1
ATOM 720 C C . ARG A 1 92 ? -14.744 27.955 36.021 1.00 16.22 91 ARG A C 1
ATOM 721 O O . ARG A 1 92 ? -14.406 28.417 37.124 1.00 16.31 91 ARG A O 1
ATOM 729 N N . VAL A 1 93 ? -14.984 26.655 35.848 1.00 13.04 92 VAL A N 1
ATOM 730 C CA . VAL A 1 93 ? -14.816 25.700 36.957 1.00 12.27 92 VAL A CA 1
ATOM 731 C C . VAL A 1 93 ? -13.321 25.601 37.355 1.00 13.32 92 VAL A C 1
ATOM 732 O O . VAL A 1 93 ? -12.973 25.598 38.526 1.00 13.51 92 VAL A O 1
ATOM 736 N N . LEU A 1 94 ? -12.438 25.530 36.350 1.00 13.03 93 LEU A N 1
ATOM 737 C CA . LEU A 1 94 ? -10.986 25.402 36.628 1.00 14.24 93 LEU A CA 1
ATOM 738 C C . LEU A 1 94 ? -10.440 26.590 37.394 1.00 12.02 93 LEU A C 1
ATOM 739 O O . LEU A 1 94 ? -9.466 26.484 38.167 1.00 11.69 93 LEU A O 1
ATOM 744 N N . GLU A 1 95 ? -11.047 27.764 37.190 1.00 13.31 94 GLU A N 1
ATOM 745 C CA . GLU A 1 95 ? -10.615 28.968 37.887 1.00 12.59 94 GLU A CA 1
ATOM 746 C C . GLU A 1 95 ? -10.688 28.790 39.425 1.00 13.06 94 GLU A C 1
ATOM 747 O O . GLU A 1 95 ? -9.864 29.346 40.168 1.00 15.16 94 GLU A O 1
ATOM 753 N N . VAL A 1 96 ? -11.674 28.032 39.877 1.00 13.43 95 VAL A N 1
ATOM 754 C CA . VAL A 1 96 ? -11.824 27.665 41.281 1.00 11.30 95 VAL A CA 1
ATOM 755 C C . VAL A 1 96 ? -11.018 26.419 41.611 1.00 11.04 95 VAL A C 1
ATOM 756 O O . VAL A 1 96 ? -10.288 26.391 42.580 1.00 13.03 95 VAL A O 1
ATOM 760 N N . PHE A 1 97 ? -11.150 25.384 40.788 1.00 12.75 96 PHE A N 1
ATOM 761 C CA . PHE A 1 97 ? -10.507 24.097 41.090 1.00 13.56 96 PHE A CA 1
ATOM 762 C C . PHE A 1 97 ? -8.963 24.136 41.217 1.00 11.66 96 PHE A C 1
ATOM 763 O O . PHE A 1 97 ? -8.379 23.527 42.151 1.00 13.61 96 PHE A O 1
ATOM 771 N N . LYS A 1 98 ? -8.296 24.789 40.260 1.00 14.38 97 LYS A N 1
ATOM 772 C CA . LYS A 1 98 ? -6.827 24.721 40.245 1.00 14.81 97 LYS A CA 1
ATOM 773 C C . LYS A 1 98 ? -6.190 25.270 41.533 1.00 13.69 97 LYS A C 1
ATOM 774 O O . LYS A 1 98 ? -5.432 24.592 42.209 1.00 15.40 97 LYS A O 1
ATOM 780 N N . PRO A 1 99 ? -6.525 26.488 41.916 1.00 14.04 98 PRO A N 1
ATOM 781 C CA . PRO A 1 99 ? -5.950 27.006 43.162 1.00 13.98 98 PRO A CA 1
ATOM 782 C C . PRO A 1 99 ? -6.446 26.281 44.413 1.00 12.75 98 PRO A C 1
ATOM 783 O O . PRO A 1 99 ? -5.657 26.009 45.349 1.00 15.85 98 PRO A O 1
ATOM 787 N N . TYR A 1 100 ? -7.721 25.894 44.398 1.00 14.15 99 TYR A N 1
ATOM 788 C CA . TYR A 1 100 ? -8.238 25.168 45.568 1.00 13.74 99 TYR A CA 1
ATOM 789 C C . TYR A 1 100 ? -7.492 23.865 45.772 1.00 12.80 99 TYR A C 1
ATOM 790 O O . TYR A 1 100 ? -7.004 23.565 46.862 1.00 12.46 99 TYR A O 1
ATOM 799 N N . TYR A 1 101 ? -7.404 23.082 44.699 1.00 13.17 100 TYR A N 1
ATOM 800 C CA . TYR A 1 101 ? -6.665 21.830 44.756 1.00 12.10 100 TYR A CA 1
ATOM 801 C C . TYR A 1 101 ? -5.190 22.028 45.201 1.00 13.15 100 TYR A C 1
ATOM 802 O O . TYR A 1 101 ? -4.705 21.310 46.102 1.00 14.04 100 TYR A O 1
ATOM 811 N N . ALA A 1 102 ? -4.484 22.955 44.565 1.00 15.59 101 ALA A N 1
ATOM 812 C CA . ALA A 1 102 ? -3.127 23.279 44.951 1.00 16.01 101 ALA A CA 1
ATOM 813 C C . ALA A 1 102 ? -2.961 23.527 46.467 1.00 16.77 101 ALA A C 1
ATOM 814 O O . ALA A 1 102 ? -1.984 23.094 47.076 1.00 15.07 101 ALA A O 1
ATOM 816 N N . ASP A 1 103 ? -3.918 24.229 47.059 1.00 14.49 102 ASP A N 1
ATOM 817 C CA . ASP A 1 103 ? -3.884 24.539 48.489 1.00 13.88 102 ASP A CA 1
ATOM 818 C C . ASP A 1 103 ? -4.459 23.428 49.381 1.00 16.42 102 ASP A C 1
ATOM 819 O O . ASP A 1 103 ? -4.412 23.533 50.616 1.00 15.76 102 ASP A O 1
ATOM 824 N N . HIS A 1 104 ? -5.043 22.403 48.770 1.00 12.71 103 HIS A N 1
ATOM 825 C CA . HIS A 1 104 ? -5.649 21.315 49.530 1.00 13.74 103 HIS A CA 1
ATOM 826 C C . HIS A 1 104 ? -5.238 19.931 49.019 1.00 12.20 103 HIS A C 1
ATOM 827 O O . HIS A 1 104 ? -6.052 19.005 49.033 1.00 14.04 103 HIS A O 1
ATOM 834 N N . CYS A 1 105 ? -4.049 19.813 48.459 1.00 14.46 104 CYS A N 1
ATOM 835 C CA . CYS A 1 105 ? -3.670 18.552 47.831 1.00 16.05 104 CYS A CA 1
ATOM 836 C C . CYS A 1 105 ? -2.938 17.608 48.805 1.00 15.59 104 CYS A C 1
ATOM 837 O O . CYS A 1 105 ? -2.482 16.549 48.376 1.00 13.84 104 CYS A O 1
ATOM 840 N N . GLN A 1 106 ? -2.841 17.952 50.097 1.00 16.14 105 GLN A N 1
ATOM 841 C CA . GLN A 1 106 ? -2.089 17.127 51.037 1.00 17.37 105 GLN A CA 1
ATOM 842 C C . GLN A 1 106 ? -2.845 16.925 52.341 1.00 18.06 105 GLN A C 1
ATOM 843 O O . GLN A 1 106 ? -2.294 17.035 53.422 1.00 22.78 105 GLN A O 1
ATOM 849 N N . ILE A 1 107 ? -4.120 16.640 52.241 1.00 14.28 106 ILE A N 1
ATOM 850 C CA . ILE A 1 107 ? -4.968 16.432 53.413 1.00 15.17 106 ILE A CA 1
ATOM 851 C C . ILE A 1 107 ? -5.076 14.899 53.583 1.00 16.53 106 ILE A C 1
ATOM 852 O O . ILE A 1 107 ? -4.472 14.344 54.509 1.00 21.08 106 ILE A O 1
ATOM 857 N N . LYS A 1 108 ? -5.784 14.212 52.691 1.00 13.71 107 LYS A N 1
ATOM 858 C CA . LYS A 1 108 ? -5.837 12.748 52.705 1.00 16.63 107 LYS A CA 1
ATOM 859 C C . LYS A 1 108 ? -4.689 12.092 51.876 1.00 15.71 107 LYS A C 1
ATOM 860 O O . LYS A 1 108 ? -4.455 10.876 51.963 1.00 15.38 107 LYS A O 1
ATOM 866 N N . THR A 1 109 ? -3.970 12.894 51.095 1.00 12.62 108 THR A N 1
ATOM 867 C CA . THR A 1 109 ? -2.993 12.348 50.154 1.00 11.54 108 THR A CA 1
ATOM 868 C C . THR A 1 109 ? -1.700 11.917 50.847 1.00 10.90 108 THR A C 1
ATOM 869 O O . THR A 1 109 ? -1.095 12.675 51.561 1.00 10.55 108 THR A O 1
ATOM 873 N N . GLY A 1 110 ? -1.286 10.683 50.563 1.00 8.54 109 GLY A N 1
ATOM 874 C CA . GLY A 1 110 ? 0.015 10.145 50.961 1.00 9.55 109 GLY A CA 1
ATOM 875 C C . GLY A 1 110 ? 0.509 9.130 49.945 1.00 8.61 109 GLY A C 1
ATOM 876 O O . GLY A 1 110 ? -0.193 8.779 49.000 1.00 10.47 109 GLY A O 1
ATOM 877 N N . PRO A 1 111 ? 1.713 8.596 50.176 1.00 11.61 110 PRO A N 1
ATOM 878 C CA . PRO A 1 111 ? 2.256 7.563 49.293 1.00 10.98 110 PRO A CA 1
ATOM 879 C C . PRO A 1 111 ? 1.439 6.287 49.474 1.00 11.10 110 PRO A C 1
ATOM 880 O O . PRO A 1 111 ? 0.915 6.041 50.548 1.00 12.39 110 PRO A O 1
ATOM 884 N N . PHE A 1 112 ? 1.319 5.486 48.431 1.00 10.41 111 PHE A N 1
ATOM 885 C CA . PHE A 1 112 ? 0.779 4.132 48.617 1.00 11.17 111 PHE A CA 1
ATOM 886 C C . PHE A 1 112 ? 1.747 3.314 49.467 1.00 10.90 111 PHE A C 1
ATOM 887 O O . PHE A 1 112 ? 2.983 3.522 49.427 1.00 11.14 111 PHE A O 1
ATOM 895 N N . PRO A 1 113 ? 1.218 2.343 50.214 1.00 13.01 112 PRO A N 1
ATOM 896 C CA . PRO A 1 113 ? 2.069 1.412 50.976 1.00 14.87 112 PRO A CA 1
ATOM 897 C C . PRO A 1 113 ? 3.207 0.816 50.131 1.00 12.70 112 PRO A C 1
ATOM 898 O O . PRO A 1 113 ? 2.993 0.355 49.018 1.00 9.76 112 PRO A O 1
ATOM 902 N N . GLY A 1 114 ? 4.419 0.867 50.654 1.00 9.31 113 GLY A N 1
ATOM 903 C CA . GLY A 1 114 ? 5.532 0.331 49.905 1.00 6.31 113 GLY A CA 1
ATOM 904 C C . GLY A 1 114 ? 6.314 1.265 49.022 1.00 7.81 113 GLY A C 1
ATOM 905 O O . GLY A 1 114 ? 7.391 0.928 48.580 1.00 9.19 113 GLY A O 1
ATOM 906 N N . ILE A 1 115 ? 5.724 2.392 48.636 1.00 6.15 114 ILE A N 1
ATOM 907 C CA . ILE A 1 115 ? 6.355 3.306 47.669 1.00 8.50 114 ILE A CA 1
ATOM 908 C C . ILE A 1 115 ? 7.638 4.010 48.179 1.00 8.74 114 ILE A C 1
ATOM 909 O O . ILE A 1 115 ? 8.628 4.097 47.472 1.00 9.21 114 ILE A O 1
ATOM 914 N N . LEU A 1 116 ? 7.599 4.504 49.403 1.00 7.92 115 LEU A N 1
ATOM 915 C CA . LEU A 1 116 ? 8.808 5.080 50.041 1.00 9.37 115 LEU A CA 1
ATOM 916 C C . LEU A 1 116 ? 9.979 4.065 50.076 1.00 10.59 115 LEU A C 1
ATOM 917 O O . LEU A 1 116 ? 11.132 4.408 49.737 1.00 11.94 115 LEU A O 1
ATOM 922 N N . ASP A 1 117 ? 9.686 2.818 50.425 1.00 9.99 116 ASP A N 1
ATOM 923 C CA . ASP A 1 117 ? 10.703 1.783 50.413 1.00 11.55 116 ASP A CA 1
ATOM 924 C C . ASP A 1 117 ? 11.216 1.529 48.980 1.00 10.62 116 ASP A C 1
ATOM 925 O O . ASP A 1 117 ? 12.398 1.358 48.765 1.00 11.64 116 ASP A O 1
ATOM 930 N N . LEU A 1 118 ? 10.309 1.482 48.021 1.00 7.20 117 LEU A N 1
ATOM 931 C CA . LEU A 1 118 ? 10.694 1.305 46.622 1.00 7.93 117 LEU A CA 1
ATOM 932 C C . LEU A 1 118 ? 11.700 2.337 46.176 1.00 9.03 117 LEU A C 1
ATOM 933 O O . 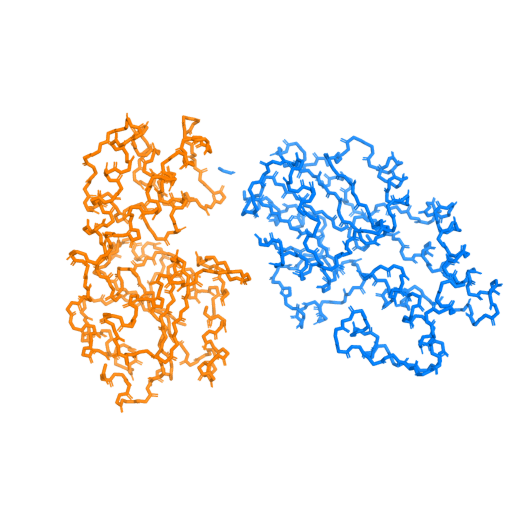LEU A 1 118 ? 12.709 2.015 45.551 1.00 10.27 117 LEU A O 1
ATOM 946 N N . LYS A 1 120 ? 13.716 4.323 47.959 1.00 11.44 119 LYS A N 1
ATOM 947 C CA . LYS A 1 120 ? 14.969 4.136 48.684 1.00 11.81 119 LYS A CA 1
ATOM 948 C C . LYS A 1 120 ? 15.780 3.013 48.055 1.00 11.53 119 LYS A C 1
ATOM 949 O O . LYS A 1 120 ? 17.003 3.147 47.855 1.00 10.00 119 LYS A O 1
ATOM 953 N N . ASN A 1 121 ? 15.100 1.893 47.766 1.00 8.30 120 ASN A N 1
ATOM 954 C CA . ASN A 1 121 ? 15.767 0.705 47.277 1.00 9.30 120 ASN A CA 1
ATOM 955 C C . ASN A 1 121 ? 16.283 0.942 45.873 1.00 8.90 120 ASN A C 1
ATOM 956 O O . ASN A 1 121 ? 17.400 0.528 45.528 1.00 10.13 120 ASN A O 1
ATOM 961 N N . LEU A 1 122 ? 15.472 1.588 45.029 1.00 7.49 121 LEU A N 1
ATOM 962 C CA . LEU A 1 122 ? 15.935 1.820 43.641 1.00 9.21 121 LEU A CA 1
ATOM 963 C C . LEU A 1 122 ? 17.143 2.764 43.607 1.00 11.41 121 LEU A C 1
ATOM 964 O O . LEU A 1 122 ? 18.068 2.562 42.811 1.00 11.74 121 LEU A O 1
ATOM 969 N N . ARG A 1 123 ? 17.143 3.805 44.427 1.00 8.64 122 ARG A N 1
ATOM 970 C CA . ARG A 1 123 ? 18.259 4.755 44.438 1.00 12.42 122 ARG A CA 1
ATOM 971 C C . ARG A 1 123 ? 19.504 4.004 44.916 1.00 10.65 122 ARG A C 1
ATOM 972 O O . ARG A 1 123 ? 20.588 4.220 44.379 1.00 10.80 122 ARG A O 1
ATOM 980 N N . GLN A 1 124 ? 19.338 3.090 45.871 1.00 10.78 123 GLN A N 1
ATOM 981 C CA . GLN A 1 124 ? 20.482 2.293 46.375 1.00 14.16 123 GLN A CA 1
ATOM 982 C C . GLN A 1 124 ? 21.082 1.418 45.269 1.00 12.33 123 GLN A C 1
ATOM 983 O O . GLN A 1 124 ? 22.279 1.130 45.298 1.00 12.49 123 GLN A O 1
ATOM 985 N N . LYS A 1 125 ? 20.257 0.983 44.311 1.00 9.44 124 LYS A N 1
ATOM 986 C CA . LYS A 1 125 ? 20.694 0.160 43.182 1.00 11.06 124 LYS A CA 1
ATOM 987 C C . LYS A 1 125 ? 21.142 0.998 41.986 1.00 11.06 124 LYS A C 1
ATOM 988 O O . LYS A 1 125 ? 21.498 0.437 40.956 1.00 13.05 124 LYS A O 1
ATOM 993 N N . GLY A 1 126 ? 21.166 2.326 42.148 1.00 10.34 125 GLY A N 1
ATOM 994 C CA . GLY A 1 126 ? 21.708 3.258 41.165 1.00 11.23 125 GLY A CA 1
ATOM 995 C C . GLY A 1 126 ? 20.756 3.658 40.058 1.00 12.04 125 GLY A C 1
ATOM 996 O O . GLY A 1 126 ? 21.192 4.172 39.052 1.00 11.48 125 GLY A O 1
ATOM 997 N N . VAL A 1 127 ? 19.465 3.443 40.240 1.00 9.86 126 VAL A N 1
ATOM 998 C CA . VAL A 1 127 ? 18.455 3.799 39.226 1.00 10.73 126 VAL A CA 1
ATOM 999 C C . VAL A 1 127 ? 18.085 5.252 39.447 1.00 9.04 126 VAL A C 1
ATOM 1000 O O . VAL A 1 127 ? 17.799 5.671 40.588 1.00 8.67 126 VAL A O 1
ATOM 1004 N N . LYS A 1 128 ? 18.090 6.045 38.370 1.00 9.81 127 LYS A N 1
ATOM 1005 C CA . LYS A 1 128 ? 17.638 7.428 38.421 1.00 10.90 127 LYS A CA 1
ATOM 1006 C C . LYS A 1 128 ? 16.116 7.457 38.450 1.00 10.00 127 LYS A C 1
ATOM 1007 O O . LYS A 1 128 ? 15.482 6.671 37.753 1.00 13.03 127 LYS A O 1
ATOM 1013 N N . LEU A 1 129 ? 15.523 8.368 39.238 1.00 8.37 128 LEU A N 1
ATOM 1014 C CA . LEU A 1 129 ? 14.091 8.391 39.456 1.00 8.18 128 LEU A CA 1
ATOM 1015 C C . LEU A 1 129 ? 13.524 9.749 39.067 1.00 10.43 128 LEU A C 1
ATOM 1016 O O . LEU A 1 129 ? 14.081 10.774 39.334 1.00 10.56 128 LEU A O 1
ATOM 1021 N N . ALA A 1 130 ? 12.383 9.726 38.401 1.00 9.20 129 ALA A N 1
ATOM 1022 C CA . ALA A 1 130 ? 11.671 10.948 37.941 1.00 10.40 129 ALA A CA 1
ATOM 1023 C C . ALA A 1 130 ? 10.169 10.782 38.055 1.00 8.82 129 ALA A C 1
ATOM 1024 O O . ALA A 1 130 ? 9.654 9.666 38.132 1.00 8.26 129 ALA A O 1
ATOM 1026 N N . VAL A 1 131 ? 9.487 11.923 38.112 1.00 9.73 130 VAL A N 1
ATOM 1027 C CA . VAL A 1 131 ? 8.026 12.030 38.060 1.00 9.67 130 VAL A CA 1
ATOM 1028 C C . VAL A 1 131 ? 7.668 12.907 36.865 1.00 11.63 130 VAL A C 1
ATOM 1029 O O . VAL A 1 131 ? 8.222 13.981 36.696 1.00 10.07 130 VAL A O 1
ATOM 1033 N N . VAL A 1 132 ? 6.797 12.391 36.024 1.00 8.56 131 VAL A N 1
ATOM 1034 C CA . VAL A 1 132 ? 6.227 13.144 34.900 1.00 8.73 131 VAL A CA 1
ATOM 1035 C C . VAL A 1 132 ? 4.728 12.858 34.932 1.00 9.22 131 VAL A C 1
ATOM 1036 O O . VAL A 1 132 ? 4.278 11.720 34.747 1.00 8.72 131 VAL A O 1
ATOM 1040 N N . SER A 1 133 ? 3.946 13.893 35.185 1.00 9.31 132 SER A N 1
ATOM 1041 C CA . SER A 1 133 ? 2.514 13.768 35.550 1.00 9.60 132 SER A CA 1
ATOM 1042 C C . SER A 1 133 ? 1.673 14.840 34.820 1.00 9.49 132 SER A C 1
ATOM 1043 O O . SER A 1 133 ? 2.127 15.967 34.603 1.00 10.90 132 SER A O 1
ATOM 1046 N N . ASN A 1 134 ? 0.418 14.499 34.536 1.00 9.40 133 ASN A N 1
ATOM 1047 C CA . ASN A 1 134 ? -0.565 15.467 34.002 1.00 8.79 133 ASN A CA 1
ATOM 1048 C C . ASN A 1 134 ? -1.239 16.285 35.098 1.00 9.16 133 ASN A C 1
ATOM 1049 O O . ASN A 1 134 ? -2.005 17.190 34.779 1.00 11.19 133 ASN A O 1
ATOM 1054 N N . LYS A 1 135 ? -0.866 16.046 36.356 1.00 11.23 134 LYS A N 1
ATOM 1055 C CA . LYS A 1 135 ? -1.272 16.937 37.461 1.00 11.60 134 LYS A CA 1
ATOM 1056 C C . LYS A 1 135 ? -0.634 18.313 37.255 1.00 10.19 134 LYS A C 1
ATOM 1057 O O . LYS A 1 135 ? 0.526 18.395 36.824 1.00 10.06 134 LYS A O 1
ATOM 1063 N N . PRO A 1 136 ? -1.369 19.394 37.486 1.00 11.03 135 PRO A N 1
ATOM 1064 C CA . PRO A 1 136 ? -0.684 20.667 37.303 1.00 9.92 135 PRO A CA 1
ATOM 1065 C C . PRO A 1 136 ? 0.639 20.757 38.050 1.00 8.95 135 PRO A C 1
ATOM 1066 O O . PRO A 1 136 ? 0.761 20.299 39.210 1.00 9.74 135 PRO A O 1
ATOM 1070 N N . ASN A 1 137 ? 1.636 21.329 37.382 1.00 11.67 136 ASN A N 1
ATOM 1071 C CA . ASN A 1 137 ? 2.982 21.385 37.931 1.00 10.22 136 ASN A CA 1
ATOM 1072 C C . ASN A 1 137 ? 3.088 21.979 39.348 1.00 10.82 136 ASN A C 1
ATOM 1073 O O . ASN A 1 137 ? 3.867 21.516 40.131 1.00 11.84 136 ASN A O 1
ATOM 1078 N N . GLU A 1 138 ? 2.331 23.024 39.651 1.00 11.63 137 GLU A N 1
ATOM 1079 C CA . GLU A 1 138 ? 2.413 23.665 40.959 1.00 14.63 137 GLU A CA 1
ATOM 1080 C C . GLU A 1 138 ? 2.111 22.658 42.077 1.00 14.24 137 GLU A C 1
ATOM 1081 O O . GLU A 1 138 ? 2.800 22.630 43.111 1.00 15.20 137 GLU A O 1
ATOM 1087 N N . ALA A 1 139 ? 1.118 21.791 41.849 1.00 10.86 138 ALA A N 1
ATOM 1088 C CA . ALA A 1 139 ? 0.722 20.779 42.827 1.00 10.40 138 ALA A CA 1
ATOM 1089 C C . ALA A 1 139 ? 1.753 19.617 42.838 1.00 9.93 138 ALA A C 1
ATOM 1090 O O . ALA A 1 139 ? 2.138 19.132 43.900 1.00 11.07 138 ALA A O 1
ATOM 1092 N N . VAL A 1 140 ? 2.270 19.232 41.677 1.00 8.27 139 VAL A N 1
ATOM 1093 C CA . VAL A 1 140 ? 3.314 18.231 41.617 1.00 10.18 139 VAL A CA 1
ATOM 1094 C C . VAL A 1 140 ? 4.538 18.651 42.464 1.00 10.79 139 VAL A C 1
ATOM 1095 O O . VAL A 1 140 ? 5.085 17.850 43.228 1.00 10.70 139 VAL A O 1
ATOM 1099 N N . GLN A 1 141 ? 5.014 19.872 42.254 1.00 10.48 140 GLN A N 1
ATOM 1100 C CA . GLN A 1 141 ? 6.188 20.367 42.966 1.00 10.34 140 GLN A CA 1
ATOM 1101 C C . GLN A 1 141 ? 6.001 20.392 44.504 1.00 10.59 140 GLN A C 1
ATOM 1102 O O . GLN A 1 141 ? 6.903 19.965 45.250 1.00 12.81 140 GLN A O 1
ATOM 1108 N N . VAL A 1 142 ? 4.840 20.840 44.978 1.00 12.39 141 VAL A N 1
ATOM 1109 C CA . VAL A 1 142 ? 4.544 20.838 46.398 1.00 12.98 141 VAL A CA 1
ATOM 1110 C C . VAL A 1 142 ? 4.596 19.411 46.961 1.00 13.21 141 VAL A C 1
ATOM 1111 O O . VAL A 1 142 ? 5.158 19.152 48.016 1.00 15.36 141 VAL A O 1
ATOM 1115 N N . LEU A 1 143 ? 3.982 18.492 46.263 1.00 10.69 142 LEU A N 1
ATOM 1116 C CA . LEU A 1 143 ? 3.868 17.142 46.746 1.00 11.43 142 LEU A CA 1
ATOM 1117 C C . LEU A 1 143 ? 5.210 16.408 46.785 1.00 11.48 142 LEU A C 1
ATOM 1118 O O . LEU A 1 143 ? 5.515 15.652 47.728 1.00 11.95 142 LEU A O 1
ATOM 1123 N N . VAL A 1 144 ? 6.026 16.622 45.755 1.00 10.02 143 VAL A N 1
ATOM 1124 C CA . VAL A 1 144 ? 7.320 15.975 45.701 1.00 12.61 143 VAL A CA 1
ATOM 1125 C C . VAL A 1 144 ? 8.177 16.532 46.826 1.00 15.73 143 VAL A C 1
ATOM 1126 O O . VAL A 1 144 ? 8.876 15.768 47.504 1.00 15.06 143 VAL A O 1
ATOM 1130 N N . GLU A 1 145 ? 8.125 17.846 47.034 1.00 15.17 144 GLU A N 1
ATOM 1131 C CA . GLU A 1 145 ? 8.959 18.480 48.058 1.00 17.80 144 GLU A CA 1
ATOM 1132 C C . GLU A 1 145 ? 8.571 18.031 49.455 1.00 18.48 144 GLU A C 1
ATOM 1133 O O . GLU A 1 145 ? 9.441 17.836 50.298 1.00 19.91 144 GLU A O 1
ATOM 1136 N N . GLU A 1 146 ? 7.277 17.848 49.684 1.00 15.74 145 GLU A N 1
ATOM 1137 C CA . GLU A 1 146 ? 6.786 17.527 51.008 1.00 17.00 145 GLU A CA 1
ATOM 1138 C C . GLU A 1 146 ? 6.837 16.058 51.300 1.00 16.92 145 GLU A C 1
ATOM 1139 O O . GLU A 1 146 ? 7.198 15.673 52.419 1.00 15.31 145 GLU A O 1
ATOM 1145 N N . LEU A 1 147 ? 6.516 15.222 50.316 1.00 14.46 146 LEU A N 1
ATOM 1146 C CA . LEU A 1 147 ? 6.410 13.770 50.549 1.00 16.12 146 LEU A CA 1
ATOM 1147 C C . LEU A 1 147 ? 7.607 12.968 50.012 1.00 16.25 146 LEU A C 1
ATOM 1148 O O . LEU A 1 147 ? 7.843 11.851 50.484 1.00 18.59 146 LEU A O 1
ATOM 1153 N N . PHE A 1 148 ? 8.368 13.524 49.058 1.00 17.82 147 PHE A N 1
ATOM 1154 C CA . PHE A 1 148 ? 9.541 12.814 48.524 1.00 17.92 147 PHE A CA 1
ATOM 1155 C C . PHE A 1 148 ? 10.791 13.686 48.381 1.00 19.94 147 PHE A C 1
ATOM 1156 O O . PHE A 1 148 ? 11.434 13.707 47.322 1.00 20.56 147 PHE A O 1
ATOM 1164 N N . PRO A 1 149 ? 11.161 14.411 49.444 1.00 19.43 148 PRO A N 1
ATOM 1165 C CA . PRO A 1 149 ? 12.323 15.313 49.336 1.00 21.59 148 PRO A CA 1
ATOM 1166 C C . PRO A 1 149 ? 13.621 14.543 49.091 1.00 22.55 148 PRO A C 1
ATOM 1167 O O . PRO A 1 149 ? 13.877 13.512 49.729 1.00 24.43 148 PRO A O 1
ATOM 1171 N N . GLY A 1 150 ? 14.405 15.018 48.134 1.00 21.88 149 GLY A N 1
ATOM 1172 C CA . GLY A 1 150 ? 15.642 14.342 47.748 1.00 24.08 149 GLY A CA 1
ATOM 1173 C C . GLY A 1 150 ? 15.562 13.021 46.981 1.00 23.39 149 GLY A C 1
ATOM 1174 O O . GLY A 1 150 ? 16.606 12.446 46.653 1.00 25.23 149 GLY A O 1
ATOM 1175 N N . SER A 1 151 ? 14.358 12.541 46.680 1.00 21.65 150 SER A N 1
ATOM 1176 C CA . SER A 1 151 ? 14.177 11.231 46.023 1.00 22.53 150 SER A CA 1
ATOM 1177 C C . SER A 1 151 ? 14.368 11.269 44.511 1.00 18.90 150 SER A C 1
ATOM 1178 O O . SER A 1 151 ? 14.939 10.335 43.920 1.00 20.05 150 SER A O 1
ATOM 1181 N N . PHE A 1 152 ? 13.892 12.347 43.893 1.00 15.53 151 PHE A N 1
ATOM 1182 C CA . PHE A 1 152 ? 13.783 12.417 42.447 1.00 13.79 151 PHE A CA 1
ATOM 1183 C C . PHE A 1 152 ? 14.813 13.313 41.815 1.00 15.12 151 PHE A C 1
ATOM 1184 O O . PHE A 1 152 ? 15.132 14.405 42.317 1.00 15.89 151 PHE A O 1
ATOM 1192 N N . ASP A 1 153 ? 15.348 12.854 40.704 1.00 14.19 152 ASP A N 1
ATOM 1193 C CA . ASP A 1 153 ? 16.285 13.633 39.946 1.00 15.26 152 ASP A CA 1
ATOM 1194 C C . ASP A 1 153 ? 15.588 14.672 39.079 1.00 14.34 152 ASP A C 1
ATOM 1195 O O . ASP A 1 153 ? 16.230 15.592 38.597 1.00 15.84 152 ASP A O 1
ATOM 1200 N N . PHE A 1 154 ? 14.274 14.485 38.869 1.00 12.05 153 PHE A N 1
ATOM 1201 C CA . PHE A 1 154 ? 13.488 15.311 37.986 1.00 12.54 153 PHE A CA 1
ATOM 1202 C C . PHE A 1 154 ? 12.019 15.137 38.334 1.00 12.76 153 PHE A C 1
ATOM 1203 O O . PHE A 1 154 ? 11.572 14.025 38.560 1.00 11.06 153 PHE A O 1
ATOM 1211 N N . ALA A 1 155 ? 11.272 16.231 38.344 1.00 11.39 154 ALA A N 1
ATOM 1212 C CA . ALA A 1 155 ? 9.838 16.168 38.588 1.00 10.48 154 ALA A CA 1
ATOM 1213 C C . ALA A 1 155 ? 9.190 17.272 37.780 1.00 11.51 154 ALA A C 1
ATOM 1214 O O . ALA A 1 155 ? 9.668 18.414 37.780 1.00 12.46 154 ALA A O 1
ATOM 1216 N N . LEU A 1 156 ? 8.164 16.911 37.020 1.00 10.44 155 LEU A N 1
ATOM 1217 C CA . LEU A 1 156 ? 7.443 17.873 36.191 1.00 8.38 155 LEU A CA 1
ATOM 1218 C C . LEU A 1 156 ? 5.962 17.502 36.101 1.00 10.17 155 LEU A C 1
ATOM 1219 O O . LEU A 1 156 ? 5.617 16.352 35.820 1.00 10.50 155 LEU A O 1
ATOM 1224 N N . GLY A 1 157 ? 5.089 18.499 36.302 1.00 8.48 156 GLY A N 1
ATOM 1225 C CA . GLY A 1 157 ? 3.694 18.399 35.977 1.00 10.34 156 GLY A CA 1
ATOM 1226 C C . GLY A 1 157 ? 3.286 19.274 34.791 1.00 11.69 156 GLY A C 1
ATOM 1227 O O . GLY A 1 157 ? 4.102 19.941 34.203 1.00 12.11 156 GLY A O 1
ATOM 1228 N N . GLU A 1 158 ? 2.000 19.279 34.476 1.00 10.79 157 GLU A N 1
ATOM 1229 C CA . GLU A 1 158 ? 1.464 19.976 33.345 1.00 11.25 157 GLU A CA 1
ATOM 1230 C C . GLU A 1 158 ? 1.556 21.498 33.532 1.00 11.54 157 GLU A C 1
ATOM 1231 O O . GLU A 1 158 ? 1.303 22.043 34.631 1.00 11.47 157 GLU A O 1
ATOM 1237 N N . LYS A 1 159 ? 1.909 22.178 32.438 1.00 11.28 158 LYS A N 1
ATOM 1238 C CA . LYS A 1 159 ? 2.067 23.627 32.398 1.00 13.50 158 LYS A CA 1
ATOM 1239 C C . LYS A 1 159 ? 1.437 24.102 31.109 1.00 13.31 158 LYS A C 1
ATOM 1240 O O . LYS A 1 159 ? 1.604 23.473 30.067 1.00 10.97 158 LYS A O 1
ATOM 1246 N N . SER A 1 160 ? 0.766 25.238 31.192 1.00 15.39 159 SER A N 1
ATOM 1247 C CA . SER A 1 160 ? 0.294 25.970 30.033 1.00 17.55 159 SER A CA 1
ATOM 1248 C C . SER A 1 160 ? 1.383 26.184 29.005 1.00 16.51 159 SER A C 1
ATOM 1249 O O . SER A 1 160 ? 2.488 26.620 29.338 1.00 16.70 159 SER A O 1
ATOM 1252 N N . GLY A 1 161 ? 1.071 25.863 27.759 1.00 13.87 160 GLY A N 1
ATOM 1253 C CA . GLY A 1 161 ? 1.993 26.092 26.674 1.00 14.36 160 GLY A CA 1
ATOM 1254 C C . GLY A 1 161 ? 2.922 24.933 26.344 1.00 15.98 160 GLY A C 1
ATOM 1255 O O . GLY A 1 161 ? 3.689 25.002 25.386 1.00 15.10 160 GLY A O 1
ATOM 1256 N N . ILE A 1 162 ? 2.850 23.862 27.144 1.00 13.48 161 ILE A N 1
ATOM 1257 C CA . ILE A 1 162 ? 3.603 22.647 26.881 1.00 10.41 161 ILE A CA 1
ATOM 1258 C C . ILE A 1 162 ? 2.624 21.469 26.827 1.00 10.36 161 ILE A C 1
ATOM 1259 O O . ILE A 1 162 ? 1.784 21.307 27.739 1.00 11.49 161 ILE A O 1
ATOM 1264 N N . ARG A 1 163 ? 2.701 20.669 25.777 1.00 9.84 162 ARG A N 1
ATOM 1265 C CA . ARG A 1 163 ? 1.730 19.571 25.620 1.00 9.91 162 ARG A CA 1
ATOM 1266 C C . ARG A 1 163 ? 1.727 18.559 26.786 1.00 10.45 162 ARG A C 1
ATOM 1267 O O . ARG A 1 163 ? 2.786 18.136 27.285 1.00 9.71 162 ARG A O 1
ATOM 1275 N N . ARG A 1 164 ? 0.503 18.165 27.175 1.00 9.82 163 ARG A N 1
ATOM 1276 C CA . ARG A 1 164 ? 0.313 17.163 28.179 1.00 9.93 163 ARG A CA 1
ATOM 1277 C C . ARG A 1 164 ? 0.636 15.780 27.640 1.00 9.01 163 ARG A C 1
ATOM 1278 O O . ARG A 1 164 ? 0.733 15.585 26.440 1.00 9.02 163 ARG A O 1
ATOM 1286 N N . LYS A 1 165 ? 0.775 14.839 28.550 1.00 9.86 164 LYS A N 1
ATOM 1287 C CA . LYS A 1 165 ? 0.873 13.421 28.191 1.00 9.39 164 LYS A CA 1
ATOM 1288 C C . LYS A 1 165 ? -0.480 13.107 27.511 1.00 9.01 164 LYS A C 1
ATOM 1289 O O . LYS A 1 165 ? -1.551 13.603 27.959 1.00 10.24 164 LYS A O 1
ATOM 1295 N N . PRO A 1 166 ? -0.478 12.238 26.498 1.00 8.81 165 PRO A N 1
ATOM 1296 C CA . PRO A 1 166 ? 0.606 11.380 26.026 1.00 8.60 165 PRO A CA 1
ATOM 1297 C C . PRO A 1 166 ? 1.515 11.927 24.935 1.00 8.54 165 PRO A C 1
ATOM 1298 O O . PRO A 1 166 ? 2.288 11.125 24.402 1.00 10.39 165 PRO A O 1
ATOM 1302 N N . ALA A 1 167 ? 1.507 13.255 24.674 1.00 6.01 166 ALA A N 1
ATOM 1303 C CA . ALA A 1 167 ? 2.552 13.830 23.812 1.00 6.62 166 ALA A CA 1
ATOM 1304 C C . ALA A 1 167 ? 3.887 13.534 24.467 1.00 9.56 166 ALA A C 1
ATOM 1305 O O . ALA A 1 167 ? 3.951 13.434 25.711 1.00 9.72 166 ALA A O 1
ATOM 1307 N N . PRO A 1 168 ? 4.949 13.384 23.657 1.00 7.86 167 PRO A N 1
ATOM 1308 C CA . PRO A 1 168 ? 6.237 13.040 24.277 1.00 7.62 167 PRO A CA 1
ATOM 1309 C C . PRO A 1 168 ? 6.970 14.191 24.976 1.00 10.91 167 PRO A C 1
ATOM 1310 O O . PRO A 1 168 ? 8.006 13.939 25.610 1.00 14.84 167 PRO A O 1
ATOM 1314 N N . ASP A 1 169 ? 6.478 15.422 24.860 1.00 9.13 168 ASP A N 1
ATOM 1315 C CA . ASP A 1 169 ? 7.285 16.555 25.210 1.00 10.26 168 ASP A CA 1
ATOM 1316 C C . ASP A 1 169 ? 7.802 16.529 26.662 1.00 8.76 168 ASP A C 1
ATOM 1317 O O . ASP A 1 169 ? 8.967 16.826 26.949 1.00 11.01 168 ASP A O 1
ATOM 1330 N N A THR A 1 171 ? 8.116 14.045 28.854 0.50 10.48 170 THR A N 1
ATOM 1331 N N B THR A 1 171 ? 8.100 14.050 28.840 0.50 11.34 170 THR A N 1
ATOM 1332 C CA A THR A 1 171 ? 9.052 12.936 29.082 0.50 10.15 170 THR A CA 1
ATOM 1333 C CA B THR A 1 171 ? 9.020 12.923 29.039 0.50 12.22 170 THR A CA 1
ATOM 1334 C C A THR A 1 171 ? 10.386 13.186 28.351 0.50 10.86 170 THR A C 1
ATOM 1335 C C B THR A 1 171 ? 10.372 13.213 28.366 0.50 11.70 170 THR A C 1
ATOM 1336 O O A THR A 1 171 ? 11.444 12.773 28.833 0.50 10.49 170 THR A O 1
ATOM 1337 O O B THR A 1 171 ? 11.420 12.850 28.900 0.50 11.41 170 THR A O 1
ATOM 1344 N N . SER A 1 172 ? 10.351 13.897 27.214 1.00 9.80 171 SER A N 1
ATOM 1345 C CA . SER A 1 172 ? 11.584 14.256 26.513 1.00 10.17 171 SER A CA 1
ATOM 1346 C C . SER A 1 172 ? 12.401 15.268 27.362 1.00 11.50 171 SER A C 1
ATOM 1347 O O . SER A 1 172 ? 13.635 15.197 27.385 1.00 14.16 171 SER A O 1
ATOM 1350 N N A GLU A 1 173 ? 11.706 16.188 28.057 0.50 10.68 172 GLU A N 1
ATOM 1351 N N B GLU A 1 173 ? 11.733 16.179 28.052 0.50 10.55 172 GLU A N 1
ATOM 1352 C CA A GLU A 1 173 ? 12.326 17.101 29.059 0.50 11.35 172 GLU A CA 1
ATOM 1353 C CA B GLU A 1 173 ? 12.452 17.040 28.973 0.50 11.44 172 GLU A CA 1
ATOM 1354 C C A GLU A 1 173 ? 13.048 16.334 30.189 0.50 10.86 172 GLU A C 1
ATOM 1355 C C B GLU A 1 173 ? 13.144 16.211 30.076 0.50 10.28 172 GLU A C 1
ATOM 1356 O O A GLU A 1 173 ? 14.112 16.746 30.670 0.50 12.77 172 GLU A O 1
ATOM 1357 O O B GLU A 1 173 ? 14.337 16.391 30.356 0.50 10.59 172 GLU A O 1
ATOM 1368 N N . CYS A 1 174 ? 12.404 15.264 30.648 1.00 9.64 173 CYS A N 1
ATOM 1369 C CA . CYS A 1 174 ? 12.973 14.358 31.639 1.00 9.96 173 CYS A CA 1
ATOM 1370 C C . CYS A 1 174 ? 14.223 13.590 31.110 1.00 12.50 173 CYS A C 1
ATOM 1371 O O . CYS A 1 174 ? 15.275 13.554 31.749 1.00 10.87 173 CYS A O 1
ATOM 1374 N N . VAL A 1 175 ? 14.059 12.956 29.953 1.00 11.01 174 VAL A N 1
ATOM 1375 C CA . VAL A 1 175 ? 15.119 12.215 29.273 1.00 13.77 174 VAL A CA 1
ATOM 1376 C C . VAL A 1 175 ? 16.369 13.074 29.076 1.00 13.95 174 VAL A C 1
ATOM 1377 O O . VAL A 1 175 ? 17.483 12.609 29.340 1.00 14.48 174 VAL A O 1
ATOM 1381 N N . LYS A 1 176 ? 16.173 14.311 28.631 1.00 11.87 175 LYS A N 1
ATOM 1382 C CA . LYS A 1 176 ? 17.231 15.295 28.456 1.00 13.77 175 LYS A CA 1
ATOM 1383 C C . LYS A 1 176 ? 17.976 15.520 29.771 1.00 12.80 175 LYS A C 1
ATOM 1384 O O . LYS A 1 176 ? 19.204 15.400 29.807 1.00 12.29 175 LYS A O 1
ATOM 1390 N N . VAL A 1 177 ? 17.239 15.738 30.862 1.00 10.93 176 VAL A N 1
ATOM 1391 C CA . VAL A 1 177 ? 17.896 16.029 32.125 1.00 8.14 176 VAL A CA 1
ATOM 1392 C C . VAL A 1 177 ? 18.641 14.771 32.682 1.00 8.64 176 VAL A C 1
ATOM 1393 O O . VAL A 1 177 ? 19.756 14.864 33.190 1.00 11.68 176 VAL A O 1
ATOM 1397 N N . LEU A 1 178 ? 17.991 13.618 32.623 1.00 8.97 177 LEU A N 1
ATOM 1398 C CA . LEU A 1 178 ? 18.560 12.395 33.197 1.00 8.29 177 LEU A CA 1
ATOM 1399 C C . LEU A 1 178 ? 19.757 11.943 32.379 1.00 10.03 177 LEU A C 1
ATOM 1400 O O . LEU A 1 178 ? 20.667 11.336 32.918 1.00 11.79 177 LEU A O 1
ATOM 1405 N N . GLY A 1 179 ? 19.753 12.182 31.074 1.00 8.46 178 GLY A N 1
ATOM 1406 C CA . GLY A 1 179 ? 20.873 11.762 30.236 1.00 11.01 178 GLY A CA 1
ATOM 1407 C C . GLY A 1 179 ? 20.959 10.258 29.946 1.00 13.22 178 GLY A C 1
ATOM 1408 O O . GLY A 1 179 ? 22.012 9.761 29.542 1.00 13.61 178 GLY A O 1
ATOM 1409 N N . VAL A 1 180 ? 19.837 9.550 30.119 1.00 12.30 179 VAL A N 1
ATOM 1410 C CA . VAL A 1 180 ? 19.766 8.097 29.925 1.00 14.56 179 VAL A CA 1
ATOM 1411 C C . VAL A 1 180 ? 19.118 7.798 28.578 1.00 10.84 179 VAL A C 1
ATOM 1412 O O . VAL A 1 180 ? 18.118 8.433 28.210 1.00 13.58 179 VAL A O 1
ATOM 1416 N N . PRO A 1 181 ? 19.694 6.844 27.807 1.00 11.57 180 PRO A N 1
ATOM 1417 C CA . PRO A 1 181 ? 19.071 6.468 26.552 1.00 15.09 180 PRO A CA 1
ATOM 1418 C C . PRO A 1 181 ? 17.659 5.926 26.782 1.00 14.82 180 PRO A C 1
ATOM 1419 O O . PRO A 1 181 ? 17.382 5.266 27.805 1.00 11.73 180 PRO A O 1
ATOM 1423 N N . ARG A 1 182 ? 16.763 6.225 25.856 1.00 15.28 181 ARG A N 1
ATOM 1424 C CA . ARG A 1 182 ? 15.361 5.801 25.988 1.00 14.15 181 ARG A CA 1
ATOM 1425 C C . ARG A 1 182 ? 15.168 4.268 26.145 1.00 13.78 181 ARG A C 1
ATOM 1426 O O . ARG A 1 182 ? 14.185 3.803 26.797 1.00 15.78 181 ARG A O 1
ATOM 1434 N N . ASP A 1 183 ? 16.089 3.492 25.596 1.00 15.67 182 ASP A N 1
ATOM 1435 C CA . ASP A 1 183 ? 15.987 2.031 25.701 1.00 17.66 182 ASP A CA 1
ATOM 1436 C C . ASP A 1 183 ? 16.381 1.517 27.108 1.00 16.49 182 ASP A C 1
ATOM 1437 O O . ASP A 1 183 ? 16.199 0.335 27.409 1.00 16.67 182 ASP A O 1
ATOM 1442 N N . LYS A 1 184 ? 16.948 2.405 27.940 1.00 13.99 183 LYS A N 1
ATOM 1443 C CA . LYS A 1 184 ? 17.283 2.111 29.335 1.00 12.67 183 LYS A CA 1
ATOM 1444 C C . LYS A 1 184 ? 16.357 2.853 30.290 1.00 11.09 183 LYS A C 1
ATOM 1445 O O . LYS A 1 184 ? 16.671 2.977 31.481 1.00 10.60 183 LYS A O 1
ATOM 1451 N N . CYS A 1 185 ? 15.247 3.374 29.765 1.00 10.15 184 CYS A N 1
ATOM 1452 C CA . CYS A 1 185 ? 14.207 4.007 30.588 1.00 8.73 184 CYS A CA 1
ATOM 1453 C C . CYS A 1 185 ? 12.955 3.115 30.664 1.00 10.37 184 CYS A C 1
ATOM 1454 O O . CYS A 1 185 ? 12.650 2.385 29.727 1.00 8.78 184 CYS A O 1
ATOM 1457 N N . VAL A 1 186 ? 12.235 3.169 31.786 1.00 9.64 185 VAL A N 1
ATOM 1458 C CA . VAL A 1 186 ? 10.910 2.566 31.857 1.00 8.75 185 VAL A CA 1
ATOM 1459 C C . VAL A 1 186 ? 9.932 3.598 32.468 1.00 10.06 185 VAL A C 1
ATOM 1460 O O . VAL A 1 186 ? 10.305 4.396 33.316 1.00 9.58 185 VAL A O 1
ATOM 1464 N N . TYR A 1 187 ? 8.718 3.605 31.951 1.00 9.29 186 TYR A N 1
ATOM 1465 C CA . TYR A 1 187 ? 7.678 4.496 32.446 1.00 9.05 186 TYR A CA 1
ATOM 1466 C C . TYR A 1 187 ? 6.706 3.632 33.239 1.00 8.92 186 TYR A C 1
ATOM 1467 O O . TYR A 1 187 ? 6.346 2.542 32.811 1.00 10.54 186 TYR A O 1
ATOM 1476 N N . ILE A 1 188 ? 6.256 4.130 34.374 1.00 9.37 187 ILE A N 1
ATOM 1477 C CA . ILE A 1 188 ? 5.405 3.363 35.312 1.00 9.23 187 ILE A CA 1
ATOM 1478 C C . ILE A 1 188 ? 4.141 4.176 35.539 1.00 11.32 187 ILE A C 1
ATOM 1479 O O . ILE A 1 188 ? 4.201 5.330 35.935 1.00 10.05 187 ILE A O 1
ATOM 1484 N N . GLY A 1 189 ? 2.983 3.575 35.301 1.00 9.26 188 GLY A N 1
ATOM 1485 C CA . GLY A 1 189 ? 1.734 4.322 35.555 1.00 11.19 188 GLY A CA 1
ATOM 1486 C C . GLY A 1 189 ? 0.498 3.434 35.650 1.00 10.43 188 GLY A C 1
ATOM 1487 O O . GLY A 1 189 ? 0.594 2.222 35.478 1.00 10.62 188 GLY A O 1
ATOM 1488 N N . ASP A 1 190 ? -0.653 4.041 35.941 1.00 12.57 189 ASP A N 1
ATOM 1489 C CA . ASP A 1 190 ? -1.870 3.292 36.207 1.00 10.19 189 ASP A CA 1
ATOM 1490 C C . ASP A 1 190 ? -2.960 3.414 35.125 1.00 11.20 189 ASP A C 1
ATOM 1491 O O . ASP A 1 190 ? -4.057 2.912 35.323 1.00 11.62 189 ASP A O 1
ATOM 1496 N N . SER A 1 191 ? -2.657 4.068 34.010 1.00 14.37 190 SER A N 1
ATOM 1497 C CA . SER A 1 191 ? -3.686 4.329 33.017 1.00 13.39 190 SER A CA 1
ATOM 1498 C C . SER A 1 191 ? -3.236 4.083 31.582 1.00 11.58 190 SER A C 1
ATOM 1499 O O . SER A 1 191 ? -2.044 3.858 31.273 1.00 11.93 190 SER A O 1
ATOM 1502 N N . GLU A 1 192 ? -4.222 4.170 30.684 1.00 10.41 191 GLU A N 1
ATOM 1503 C CA . GLU A 1 192 ? -3.973 4.112 29.225 1.00 11.54 191 GLU A CA 1
ATOM 1504 C C . GLU A 1 192 ? -3.102 5.261 28.725 1.00 11.78 191 GLU A C 1
ATOM 1505 O O . GLU A 1 192 ? -2.377 5.113 27.747 1.00 10.70 191 GLU A O 1
ATOM 1511 N N . ILE A 1 193 ? -3.185 6.421 29.385 1.00 10.72 192 ILE A N 1
ATOM 1512 C CA . ILE A 1 193 ? -2.363 7.588 29.010 1.00 10.17 192 ILE A CA 1
ATOM 1513 C C . ILE A 1 193 ? -0.888 7.261 29.251 1.00 10.31 192 ILE A C 1
ATOM 1514 O O . ILE A 1 193 ? -0.035 7.697 28.466 1.00 10.58 192 ILE A O 1
ATOM 1519 N N . ASP A 1 194 ? -0.588 6.508 30.325 1.00 10.84 193 ASP A N 1
ATOM 1520 C CA . ASP A 1 194 ? 0.774 6.067 30.626 1.00 10.14 193 ASP A CA 1
ATOM 1521 C C . ASP A 1 194 ? 1.304 5.047 29.598 1.00 9.15 193 ASP A C 1
ATOM 1522 O O . ASP A 1 194 ? 2.425 5.171 29.111 1.00 10.62 193 ASP A O 1
ATOM 1527 N N . ILE A 1 195 ? 0.446 4.090 29.251 1.00 8.77 194 ILE A N 1
ATOM 1528 C CA . ILE A 1 195 ? 0.738 3.166 28.155 1.00 8.81 194 ILE A CA 1
ATOM 1529 C C . ILE A 1 195 ? 1.134 3.932 26.878 1.00 6.56 194 ILE A C 1
ATOM 1530 O O . ILE A 1 195 ? 2.152 3.644 26.243 1.00 9.47 194 ILE A O 1
ATOM 1535 N N . GLN A 1 196 ? 0.308 4.914 26.506 1.00 8.72 195 GLN A N 1
ATOM 1536 C CA . GLN A 1 196 ? 0.564 5.695 25.309 1.00 9.30 195 GLN A CA 1
ATOM 1537 C C . GLN A 1 196 ? 1.815 6.599 25.394 1.00 9.79 195 GLN A C 1
ATOM 1538 O O . GLN A 1 196 ? 2.589 6.744 24.435 1.00 9.36 195 GLN A O 1
ATOM 1544 N N . THR A 1 197 ? 1.986 7.218 26.541 1.00 10.75 196 THR A N 1
ATOM 1545 C CA . THR A 1 197 ? 3.114 8.095 26.768 1.00 11.27 196 THR A CA 1
ATOM 1546 C C . THR A 1 197 ? 4.437 7.314 26.535 1.00 10.18 196 THR A C 1
ATOM 1547 O O . THR A 1 197 ? 5.362 7.803 25.852 1.00 11.35 196 THR A O 1
ATOM 1551 N N . ALA A 1 198 ? 4.508 6.114 27.115 1.00 8.94 197 ALA A N 1
ATOM 1552 C CA . ALA A 1 198 ? 5.700 5.228 26.951 1.00 10.49 197 ALA A CA 1
ATOM 1553 C C . ALA A 1 198 ? 5.983 4.924 25.482 1.00 11.85 197 ALA A C 1
ATOM 1554 O O . ALA A 1 198 ? 7.096 5.111 25.004 1.00 12.49 197 ALA A O 1
ATOM 1556 N N . ARG A 1 199 ? 4.951 4.476 24.769 1.00 11.25 198 ARG A N 1
ATOM 1557 C CA . ARG A 1 199 ? 5.133 4.141 23.341 1.00 12.53 198 ARG A CA 1
ATOM 1558 C C . ARG A 1 199 ? 5.561 5.352 22.525 1.00 11.00 198 ARG A C 1
ATOM 1559 O O . ARG A 1 199 ? 6.428 5.254 21.665 1.00 10.55 198 ARG A O 1
ATOM 1567 N N . ASN A 1 200 ? 4.939 6.501 22.812 1.00 12.12 199 ASN A N 1
ATOM 1568 C CA . ASN A 1 200 ? 5.249 7.765 22.139 1.00 12.48 199 ASN A CA 1
ATOM 1569 C C . ASN A 1 200 ? 6.651 8.297 22.467 1.00 12.87 199 ASN A C 1
ATOM 1570 O O . ASN A 1 200 ? 7.250 9.053 21.684 1.00 13.75 199 ASN A O 1
ATOM 1575 N N . SER A 1 201 ? 7.214 7.801 23.574 1.00 9.75 200 SER A N 1
ATOM 1576 C CA . SER A 1 201 ? 8.550 8.184 24.019 1.00 12.18 200 SER A CA 1
ATOM 1577 C C . SER A 1 201 ? 9.583 7.086 23.769 1.00 12.79 200 SER A C 1
ATOM 1578 O O . SER A 1 201 ? 10.702 7.198 24.237 1.00 12.47 200 SER A O 1
ATOM 1581 N N . GLU A 1 202 ? 9.201 6.060 23.024 1.00 12.46 201 GLU A N 1
ATOM 1582 C CA . GLU A 1 202 ? 10.090 4.999 22.591 1.00 12.22 201 GLU A C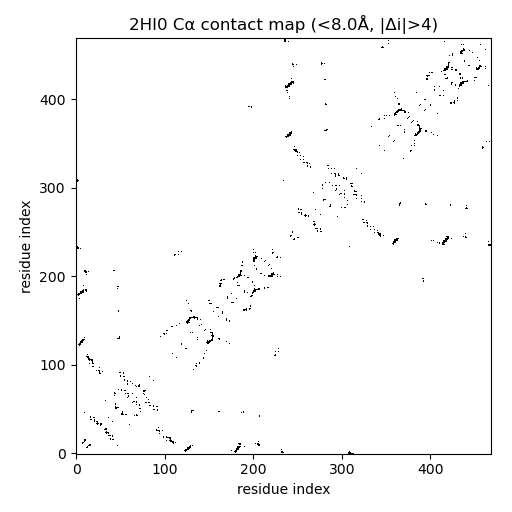A 1
ATOM 1583 C C . GLU A 1 202 ? 10.748 4.294 23.810 1.00 9.95 201 GLU A C 1
ATOM 1584 O O . GLU A 1 202 ? 11.946 3.982 23.809 1.00 13.88 201 GLU A O 1
ATOM 1598 N N . ASP A 1 204 ? 9.882 1.335 27.283 1.00 9.16 203 ASP A N 1
ATOM 1599 C CA . ASP A 1 204 ? 9.059 0.315 27.908 1.00 10.15 203 ASP A CA 1
ATOM 1600 C C . ASP A 1 204 ? 8.151 0.931 28.970 1.00 9.84 203 ASP A C 1
ATOM 1601 O O . ASP A 1 204 ? 8.386 2.027 29.488 1.00 10.22 203 ASP A O 1
ATOM 1606 N N . GLU A 1 205 ? 7.132 0.159 29.335 1.00 10.11 204 GLU A N 1
ATOM 1607 C CA . GLU A 1 205 ? 6.128 0.580 30.338 1.00 10.50 204 GLU A CA 1
ATOM 1608 C C . GLU A 1 205 ? 5.740 -0.559 31.280 1.00 10.19 204 GLU A C 1
ATOM 1609 O O . GLU A 1 205 ? 5.630 -1.713 30.877 1.00 11.01 204 GLU A O 1
ATOM 1615 N N . ILE A 1 206 ? 5.562 -0.220 32.544 1.00 9.50 205 ILE A N 1
ATOM 1616 C CA . ILE A 1 206 ? 5.030 -1.107 33.554 1.00 9.21 205 ILE A CA 1
ATOM 1617 C C . ILE A 1 206 ? 3.745 -0.451 34.066 1.00 9.78 205 ILE A C 1
ATOM 1618 O O . ILE A 1 206 ? 3.722 0.793 34.316 1.00 10.02 205 ILE A O 1
ATOM 1623 N N . ALA A 1 207 ? 2.681 -1.251 34.143 1.00 10.56 206 ALA A N 1
ATOM 1624 C CA . ALA A 1 207 ? 1.392 -0.788 34.645 1.00 9.02 206 ALA A CA 1
ATOM 1625 C C . ALA A 1 207 ? 1.160 -1.289 36.076 1.00 10.99 206 ALA A C 1
ATOM 1626 O O . ALA A 1 207 ? 1.528 -2.403 36.410 1.00 9.47 206 ALA A O 1
ATOM 1628 N N . VAL A 1 208 ? 0.572 -0.461 36.925 1.00 9.10 207 VAL A N 1
ATOM 1629 C CA . VAL A 1 208 ? 0.260 -0.813 38.312 1.00 9.34 207 VAL A CA 1
ATOM 1630 C C . VAL A 1 208 ? -1.270 -0.949 38.421 1.00 8.83 207 VAL A C 1
ATOM 1631 O O . VAL A 1 208 ? -2.005 -0.260 37.722 1.00 11.83 207 VAL A O 1
ATOM 1635 N N . ASN A 1 209 ? -1.729 -1.831 39.302 1.00 10.53 208 ASN A N 1
ATOM 1636 C CA . ASN A 1 209 ? -3.177 -2.107 39.419 1.00 10.02 208 ASN A CA 1
ATOM 1637 C C . ASN A 1 209 ? -3.846 -1.372 40.599 1.00 11.33 208 ASN A C 1
ATOM 1638 O O . ASN A 1 209 ? -5.025 -1.586 40.889 1.00 13.71 208 ASN A O 1
ATOM 1643 N N . TRP A 1 210 ? -3.084 -0.544 41.310 1.00 10.99 209 TRP A N 1
ATOM 1644 C CA . TRP A 1 210 ? -3.613 0.099 42.515 1.00 12.64 209 TRP A CA 1
ATOM 1645 C C . TRP A 1 210 ? -4.063 1.535 42.243 1.00 11.13 209 TRP A C 1
ATOM 1646 O O . TRP A 1 210 ? -4.376 2.269 43.211 1.00 12.53 209 TRP A O 1
ATOM 1657 N N . GLY A 1 211 ? -4.161 1.899 40.966 1.00 11.06 210 GLY A N 1
ATOM 1658 C CA . GLY A 1 211 ? -4.541 3.226 40.584 1.00 11.60 210 GLY A CA 1
ATOM 1659 C C . GLY A 1 211 ? -5.952 3.368 40.012 1.00 11.07 210 GLY A C 1
ATOM 1660 O O . GLY A 1 211 ? -6.873 2.690 40.500 1.00 12.01 210 GLY A O 1
ATOM 1661 N N . PHE A 1 212 ? -6.106 4.244 39.019 1.00 11.54 211 PHE A N 1
ATOM 1662 C CA . PHE A 1 212 ? -7.415 4.683 38.598 1.00 11.29 211 PHE A CA 1
ATOM 1663 C C . PHE A 1 212 ? -8.096 3.779 37.560 1.00 12.19 211 PHE A C 1
ATOM 1664 O O . PHE A 1 212 ? -9.317 3.942 37.329 1.00 13.72 211 PHE A O 1
ATOM 1672 N N . ARG A 1 213 ? -7.355 2.852 36.910 1.00 10.78 212 ARG A N 1
ATOM 1673 C CA . ARG A 1 213 ? -7.958 1.927 35.931 1.00 8.10 212 ARG A CA 1
ATOM 1674 C C . ARG A 1 213 ? -7.851 0.493 36.429 1.00 10.47 212 ARG A C 1
ATOM 1675 O O . ARG A 1 213 ? -6.899 0.100 37.143 1.00 9.98 212 ARG A O 1
ATOM 1683 N N . SER A 1 214 ? -8.814 -0.305 36.006 1.00 10.67 213 SER A N 1
ATOM 1684 C CA . SER A 1 214 ? -8.912 -1.711 36.329 1.00 11.22 213 SER A CA 1
ATOM 1685 C C . SER A 1 214 ? -7.950 -2.552 35.472 1.00 10.39 213 SER A C 1
ATOM 1686 O O . SER A 1 214 ? -7.479 -2.131 34.409 1.00 11.13 213 SER A O 1
ATOM 1689 N N . VAL A 1 215 ? -7.708 -3.774 35.923 1.00 13.23 214 VAL A N 1
ATOM 1690 C CA . VAL A 1 215 ? -6.853 -4.681 35.181 1.00 11.03 214 VAL A CA 1
ATOM 1691 C C . VAL A 1 215 ? -7.464 -5.023 33.815 1.00 12.06 214 VAL A C 1
ATOM 1692 O O . VAL A 1 215 ? -6.757 -4.963 32.811 1.00 13.53 214 VAL A O 1
ATOM 1696 N N . PRO A 1 216 ? -8.764 -5.380 33.759 1.00 11.20 215 PRO A N 1
ATOM 1697 C CA . PRO A 1 216 ? -9.312 -5.626 32.416 1.00 13.95 215 PRO A CA 1
ATOM 1698 C C . PRO A 1 216 ? -9.229 -4.423 31.466 1.00 13.25 215 PRO A C 1
ATOM 1699 O O . PRO A 1 216 ? -8.992 -4.577 30.268 1.00 13.06 215 PRO A O 1
ATOM 1703 N N . PHE A 1 217 ? -9.383 -3.222 32.014 1.00 11.78 216 PHE A N 1
ATOM 1704 C CA . PHE A 1 217 ? -9.190 -1.995 31.215 1.00 12.16 216 PHE A CA 1
ATOM 1705 C C . PHE A 1 217 ? -7.751 -1.878 30.734 1.00 12.54 216 PHE A C 1
ATOM 1706 O O . PHE A 1 217 ? -7.494 -1.639 29.564 1.00 11.49 216 PHE A O 1
ATOM 1714 N N . LEU A 1 218 ? -6.794 -2.045 31.640 1.00 11.04 217 LEU A N 1
ATOM 1715 C CA . LEU A 1 218 ? -5.411 -1.912 31.245 1.00 11.71 217 LEU A CA 1
ATOM 1716 C C . LEU A 1 218 ? -5.006 -2.911 30.182 1.00 11.49 217 LEU A C 1
ATOM 1717 O O . LEU A 1 218 ? -4.257 -2.600 29.258 1.00 13.33 217 LEU A O 1
ATOM 1722 N N . GLN A 1 219 ? -5.457 -4.144 30.341 1.00 12.10 218 GLN A N 1
ATOM 1723 C CA . GLN A 1 219 ? -5.206 -5.176 29.346 1.00 10.81 218 GLN A CA 1
ATOM 1724 C C . GLN A 1 219 ? -5.803 -4.817 27.986 1.00 13.91 218 GLN A C 1
ATOM 1725 O O . GLN A 1 219 ? -5.149 -4.980 26.965 1.00 15.97 218 GLN A O 1
ATOM 1731 N N . LYS A 1 220 ? -7.047 -4.342 27.976 1.00 10.84 219 LYS A N 1
ATOM 1732 C CA . LYS A 1 220 ? -7.716 -3.909 26.757 1.00 14.25 219 LYS A CA 1
ATOM 1733 C C . LYS A 1 220 ? -6.935 -2.810 26.051 1.00 15.04 219 LYS A C 1
ATOM 1734 O O . LYS A 1 220 ? -6.921 -2.731 24.830 1.00 18.31 219 LYS A O 1
ATOM 1739 N N . HIS A 1 221 ? -6.289 -1.951 26.841 1.00 11.39 220 HIS A N 1
ATOM 1740 C CA . HIS A 1 221 ? -5.584 -0.770 26.334 1.00 13.72 220 HIS A CA 1
ATOM 1741 C C . HIS A 1 221 ? -4.098 -0.954 26.101 1.00 14.18 220 HIS A C 1
ATOM 1742 O O . HIS A 1 221 ? -3.367 0.006 25.914 1.00 20.16 220 HIS A O 1
ATOM 1749 N N . GLY A 1 222 ? -3.640 -2.187 26.125 1.00 14.30 221 GLY A N 1
ATOM 1750 C CA . GLY A 1 222 ? -2.264 -2.505 25.726 1.00 18.06 221 GLY A CA 1
ATOM 1751 C C . GLY A 1 222 ? -1.164 -2.667 26.757 1.00 15.50 221 GLY A C 1
ATOM 1752 O O . GLY A 1 222 ? 0.014 -2.667 26.406 1.00 16.25 221 GLY A O 1
ATOM 1753 N N . ALA A 1 223 ? -1.517 -2.803 28.032 1.00 12.34 222 ALA A N 1
ATOM 1754 C CA . ALA A 1 223 ? -0.538 -3.014 29.065 1.00 13.37 222 ALA A CA 1
ATOM 1755 C C . ALA A 1 223 ? 0.012 -4.406 28.887 1.00 16.09 222 ALA A C 1
ATOM 1756 O O . ALA A 1 223 ? -0.745 -5.324 28.526 1.00 18.99 222 ALA A O 1
ATOM 1758 N N . THR A 1 224 ? 1.311 -4.582 29.094 1.00 15.66 223 THR A N 1
ATOM 1759 C CA . THR A 1 224 ? 1.906 -5.911 28.965 1.00 17.29 223 THR A CA 1
ATOM 1760 C C . THR A 1 224 ? 2.497 -6.474 30.248 1.00 19.02 223 THR A C 1
ATOM 1761 O O . THR A 1 224 ? 2.532 -7.690 30.396 1.00 24.68 223 THR A O 1
ATOM 1765 N N . VAL A 1 225 ? 3.030 -5.620 31.110 1.00 14.59 224 VAL A N 1
ATOM 1766 C CA . VAL A 1 225 ? 3.480 -5.991 32.455 1.00 14.54 224 VAL A CA 1
ATOM 1767 C C . VAL A 1 225 ? 2.601 -5.225 33.446 1.00 13.94 224 VAL A C 1
ATOM 1768 O O . VAL A 1 225 ? 2.548 -4.002 33.425 1.00 12.76 224 VAL A O 1
ATOM 1772 N N . ILE A 1 226 ? 1.865 -5.967 34.276 1.00 10.27 225 ILE A N 1
ATOM 1773 C CA . ILE A 1 226 ? 0.987 -5.348 35.267 1.00 11.77 225 ILE A CA 1
ATOM 1774 C C . ILE A 1 226 ? 1.370 -5.914 36.618 1.00 11.62 225 ILE A C 1
ATOM 1775 O O . ILE A 1 226 ? 1.413 -7.137 36.786 1.00 13.62 225 ILE A O 1
ATOM 1780 N N . VAL A 1 227 ? 1.672 -5.048 37.575 1.00 10.69 226 VAL A N 1
ATOM 1781 C CA . VAL A 1 227 ? 2.131 -5.490 38.893 1.00 12.41 226 VAL A CA 1
ATOM 1782 C C . VAL A 1 227 ? 1.105 -5.050 39.931 1.00 11.50 226 VAL A C 1
ATOM 1783 O O . VAL A 1 227 ? 0.400 -4.053 39.732 1.00 12.39 226 VAL A O 1
ATOM 1787 N N . ASP A 1 228 ? 1.047 -5.757 41.060 1.00 12.50 227 ASP A N 1
ATOM 1788 C CA . ASP A 1 228 ? 0.082 -5.376 42.114 1.00 15.82 227 ASP A CA 1
ATOM 1789 C C . ASP A 1 228 ? 0.666 -5.124 43.510 1.00 13.99 227 ASP A C 1
ATOM 1790 O O . ASP A 1 228 ? -0.071 -4.876 44.452 1.00 11.11 227 ASP A O 1
ATOM 1795 N N . THR A 1 229 ? 1.984 -5.171 43.649 1.00 13.94 228 THR A N 1
ATOM 1796 C CA . THR A 1 229 ? 2.615 -4.636 44.848 1.00 11.22 228 THR A CA 1
ATOM 1797 C C . THR A 1 229 ? 3.831 -3.813 44.496 1.00 11.61 228 THR A C 1
ATOM 1798 O O . THR A 1 229 ? 4.414 -4.011 43.431 1.00 10.02 228 THR A O 1
ATOM 1802 N N . ALA A 1 230 ? 4.247 -2.944 45.422 1.00 10.46 229 ALA A N 1
ATOM 1803 C CA . ALA A 1 230 ? 5.498 -2.153 45.286 1.00 8.29 229 ALA A CA 1
ATOM 1804 C C . ALA A 1 230 ? 6.740 -3.083 45.159 1.00 11.74 229 ALA A C 1
ATOM 1805 O O . ALA A 1 230 ? 7.658 -2.774 44.385 1.00 12.32 229 ALA A O 1
ATOM 1807 N N . GLU A 1 231 ? 6.736 -4.207 45.869 1.00 11.11 230 GLU A N 1
ATOM 1808 C CA . GLU A 1 231 ? 7.843 -5.170 45.777 1.00 12.11 230 GLU A CA 1
ATOM 1809 C C . GLU A 1 231 ? 7.933 -5.747 44.372 1.00 12.35 230 GLU A C 1
ATOM 1810 O O . GLU A 1 231 ? 9.016 -5.846 43.820 1.00 13.74 230 GLU A O 1
ATOM 1813 N N . LYS A 1 232 ? 6.795 -6.128 43.803 1.00 10.56 231 LYS A N 1
ATOM 1814 C CA . LYS A 1 232 ? 6.748 -6.643 42.432 1.00 11.20 231 LYS A CA 1
ATOM 1815 C C . LYS A 1 232 ? 7.151 -5.590 41.402 1.00 10.53 231 LYS A C 1
ATOM 1816 O O . LYS A 1 232 ? 7.824 -5.883 40.434 1.00 11.80 231 LYS A O 1
ATOM 1822 N N . LEU A 1 233 ? 6.793 -4.358 41.669 1.00 7.24 232 LEU A N 1
ATOM 1823 C CA . LEU A 1 233 ? 7.190 -3.234 40.832 1.00 8.67 232 LEU A CA 1
ATOM 1824 C C . LEU A 1 233 ? 8.697 -3.062 40.890 1.00 9.96 232 LEU A C 1
ATOM 1825 O O . LEU A 1 233 ? 9.330 -2.894 39.823 1.00 8.53 232 LEU A O 1
ATOM 1830 N N . GLU A 1 234 ? 9.291 -3.162 42.095 1.00 10.47 233 GLU A N 1
ATOM 1831 C CA . GLU A 1 234 ? 10.765 -3.133 42.212 1.00 10.69 233 GLU A CA 1
ATOM 1832 C C . GLU A 1 234 ? 11.416 -4.255 41.360 1.00 9.95 233 GLU A C 1
ATOM 1833 O O . GLU A 1 234 ? 12.376 -4.039 40.596 1.00 10.59 233 GLU A O 1
ATOM 1839 N N . GLU A 1 235 ? 10.890 -5.458 41.484 1.00 11.35 234 GLU A N 1
ATOM 1840 C CA . GLU A 1 235 ? 11.408 -6.581 40.708 1.00 10.87 234 GLU A CA 1
ATOM 1841 C C . GLU A 1 235 ? 11.295 -6.346 39.197 1.00 9.92 234 GLU A C 1
ATOM 1842 O O . GLU A 1 235 ? 12.214 -6.672 38.438 1.00 10.21 234 GLU A O 1
ATOM 1848 N N . ALA A 1 236 ? 10.185 -5.730 38.769 1.00 9.28 235 ALA A N 1
ATOM 1849 C CA . ALA A 1 236 ? 9.962 -5.415 37.349 1.00 10.84 235 ALA A CA 1
ATOM 1850 C C . ALA A 1 236 ? 10.981 -4.393 36.863 1.00 11.12 235 ALA A C 1
ATOM 1851 O O . ALA A 1 236 ? 11.524 -4.507 35.736 1.00 12.82 235 ALA A O 1
ATOM 1853 N N . ILE A 1 237 ? 11.274 -3.403 37.698 1.00 9.27 236 ILE A N 1
ATOM 1854 C CA . ILE A 1 237 ? 12.204 -2.348 37.294 1.00 9.91 236 ILE A CA 1
ATOM 1855 C C . ILE A 1 237 ? 13.628 -2.919 37.244 1.00 10.20 236 ILE A C 1
ATOM 1856 O O . ILE A 1 237 ? 14.401 -2.544 36.364 1.00 10.51 236 ILE A O 1
ATOM 1861 N N . LEU A 1 238 ? 13.975 -3.831 38.166 1.00 9.45 237 LEU A N 1
ATOM 1862 C CA . LEU A 1 238 ? 15.332 -4.396 38.279 1.00 9.84 237 LEU A CA 1
ATOM 1863 C C . LEU A 1 238 ? 15.528 -5.609 37.362 1.00 11.31 237 LEU A C 1
ATOM 1864 O O . LEU A 1 238 ? 16.651 -6.044 37.134 1.00 14.83 237 LEU A O 1
ATOM 1869 N N . GLY A 1 239 ? 14.434 -6.120 36.806 1.00 13.72 238 GLY A N 1
ATOM 1870 C CA . GLY A 1 239 ? 14.454 -7.325 35.980 1.00 17.86 238 GLY A CA 1
ATOM 1871 C C . GLY A 1 239 ? 14.707 -8.604 36.752 1.00 21.02 238 GLY A C 1
ATOM 1872 O O . GLY A 1 239 ? 15.094 -9.633 36.165 1.00 20.57 238 GLY A O 1
ATOM 1873 N N . GLU A 1 240 ? 14.504 -8.553 38.065 1.00 23.56 239 GLU A N 1
ATOM 1874 C CA . GLU A 1 240 ? 14.629 -9.729 38.907 1.00 28.58 239 GLU A CA 1
ATOM 1875 C C . GLU A 1 240 ? 13.271 -10.477 38.963 1.00 32.52 239 GLU A C 1
ATOM 1876 O O . GLU A 1 240 ? 13.179 -11.672 39.300 1.00 33.27 239 GLU A O 1
ATOM 1885 N N . LYS B 1 3 ? -0.961 -26.839 7.354 1.00 29.63 2 LYS B N 1
ATOM 1886 C CA . LYS B 1 3 ? -0.102 -25.710 6.996 1.00 30.84 2 LYS B CA 1
ATOM 1887 C C . LYS B 1 3 ? -0.442 -24.457 7.877 1.00 28.79 2 LYS B C 1
ATOM 1888 O O . LYS B 1 3 ? -1.592 -24.220 8.268 1.00 28.98 2 LYS B O 1
ATOM 1894 N N . TYR B 1 4 ? 0.576 -23.674 8.208 1.00 21.74 3 TYR B N 1
ATOM 1895 C CA . TYR B 1 4 ? 0.364 -22.337 8.783 1.00 16.76 3 TYR B CA 1
ATOM 1896 C C . TYR B 1 4 ? -0.249 -21.484 7.675 1.00 14.50 3 TYR B C 1
ATOM 1897 O O . TYR B 1 4 ? 0.000 -21.763 6.517 1.00 13.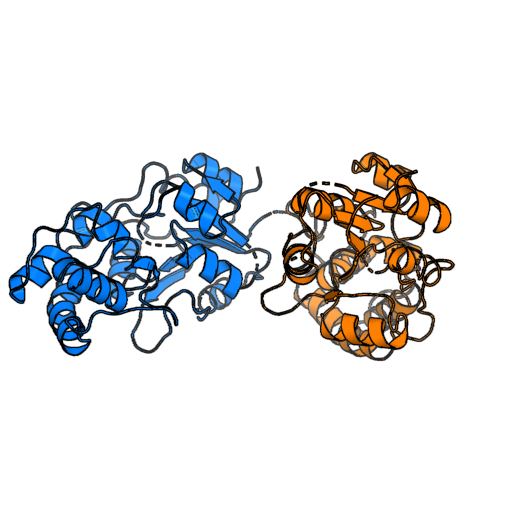33 3 TYR B O 1
ATOM 1906 N N . LYS B 1 5 ? -1.030 -20.462 8.022 1.00 12.45 4 LYS B N 1
ATOM 1907 C CA . LYS B 1 5 ? -1.587 -19.563 7.017 1.00 11.54 4 LYS B CA 1
ATOM 1908 C C . LYS B 1 5 ? -0.755 -18.323 6.722 1.00 8.75 4 LYS B C 1
ATOM 1909 O O . LYS B 1 5 ? -0.983 -17.620 5.737 1.00 10.83 4 LYS B O 1
ATOM 1915 N N . ALA B 1 6 ? 0.220 -18.043 7.594 1.00 8.70 5 ALA B N 1
ATOM 1916 C CA . ALA B 1 6 ? 1.151 -16.947 7.381 1.00 10.48 5 ALA B CA 1
ATOM 1917 C C . ALA B 1 6 ? 2.519 -17.363 7.907 1.00 11.02 5 ALA B C 1
ATOM 1918 O O . ALA B 1 6 ? 2.624 -18.069 8.919 1.00 9.27 5 ALA B O 1
ATOM 1920 N N . ALA B 1 7 ? 3.558 -16.919 7.203 1.00 9.22 6 ALA B N 1
ATOM 1921 C CA . ALA B 1 7 ? 4.962 -17.169 7.573 1.00 10.27 6 ALA B CA 1
ATOM 1922 C C . ALA B 1 7 ? 5.662 -15.791 7.581 1.00 10.30 6 ALA B C 1
ATOM 1923 O O . ALA B 1 7 ? 5.594 -15.029 6.615 1.00 10.92 6 ALA B O 1
ATOM 1925 N N . ILE B 1 8 ? 6.267 -15.467 8.727 1.00 8.95 7 ILE B N 1
ATOM 1926 C CA . ILE B 1 8 ? 6.943 -14.205 8.968 1.00 7.08 7 ILE B CA 1
ATOM 1927 C C . ILE B 1 8 ? 8.432 -14.490 9.195 1.00 9.18 7 ILE B C 1
ATOM 1928 O O . ILE B 1 8 ? 8.808 -15.274 10.058 1.00 11.17 7 ILE B O 1
ATOM 1933 N N . PHE B 1 9 ? 9.248 -13.885 8.336 1.00 8.86 8 PHE B N 1
ATOM 1934 C CA . PHE B 1 9 ? 10.674 -14.159 8.322 1.00 8.19 8 PHE B CA 1
ATOM 1935 C C . PHE B 1 9 ? 11.522 -12.971 8.842 1.00 8.97 8 PHE B C 1
ATOM 1936 O O . PHE B 1 9 ? 11.254 -11.820 8.531 1.00 9.36 8 PHE B O 1
ATOM 1944 N N . ASP B 1 10 ? 12.551 -13.242 9.628 1.00 10.32 9 ASP B N 1
ATOM 1945 C CA . ASP B 1 10 ? 13.657 -12.296 9.770 1.00 9.10 9 ASP B CA 1
ATOM 1946 C C . ASP B 1 10 ? 14.360 -12.054 8.406 1.00 9.84 9 ASP B C 1
ATOM 1947 O O . ASP B 1 10 ? 14.275 -12.920 7.497 1.00 10.78 9 ASP B O 1
ATOM 1965 N N . ASP B 1 12 ? 18.090 -10.305 7.705 1.00 10.22 11 ASP B N 1
ATOM 1966 C CA . ASP B 1 12 ? 19.506 -10.701 7.721 1.00 12.13 11 ASP B CA 1
ATOM 1967 C C . ASP B 1 12 ? 19.696 -12.107 8.307 1.00 12.07 11 ASP B C 1
ATOM 1968 O O . ASP B 1 12 ? 19.169 -12.408 9.385 1.00 14.42 11 ASP B O 1
ATOM 1973 N N . GLY B 1 13 ? 20.441 -12.958 7.612 1.00 11.95 12 GLY B N 1
ATOM 1974 C CA . GLY B 1 13 ? 20.815 -14.260 8.139 1.00 12.57 12 GLY B CA 1
ATOM 1975 C C . GLY B 1 13 ? 19.766 -15.306 7.917 1.00 13.04 12 GLY B C 1
ATOM 1976 O O . GLY B 1 13 ? 20.014 -16.483 8.177 1.00 10.50 12 GLY B O 1
ATOM 1977 N N . THR B 1 14 ? 18.586 -14.887 7.476 1.00 11.24 13 THR B N 1
ATOM 1978 C CA . THR B 1 14 ? 17.468 -15.779 7.274 1.00 10.24 13 THR B CA 1
ATOM 1979 C C . THR B 1 14 ? 17.092 -15.838 5.772 1.00 11.05 13 THR B C 1
ATOM 1980 O O . THR B 1 14 ? 17.217 -16.900 5.133 1.00 13.33 13 THR B O 1
ATOM 1984 N N . ILE B 1 15 ? 16.688 -14.705 5.202 1.00 10.65 14 ILE B N 1
ATOM 1985 C CA . ILE B 1 15 ? 16.485 -14.613 3.780 1.00 9.99 14 ILE B CA 1
ATOM 1986 C C . ILE B 1 15 ? 17.610 -13.901 3.006 1.00 8.27 14 ILE B C 1
ATOM 1987 O O . ILE B 1 15 ? 17.757 -14.101 1.796 1.00 9.23 14 ILE B O 1
ATOM 1992 N N . LEU B 1 16 ? 18.344 -13.005 3.677 1.00 9.27 15 LEU B N 1
ATOM 1993 C CA . LEU B 1 16 ? 19.309 -12.122 3.038 1.00 10.38 15 LEU B CA 1
ATOM 1994 C C . LEU B 1 16 ? 20.703 -12.344 3.619 1.00 9.82 15 LEU B C 1
ATOM 1995 O O . LEU B 1 16 ? 20.857 -12.256 4.840 1.00 8.77 15 LEU B O 1
ATOM 2000 N N . ASP B 1 17 ? 21.680 -12.593 2.732 1.00 8.63 16 ASP B N 1
ATOM 2001 C CA . ASP B 1 17 ? 23.061 -12.889 3.103 1.00 10.10 16 ASP B CA 1
ATOM 2002 C C . ASP B 1 17 ? 23.783 -11.559 3.127 1.00 8.76 16 ASP B C 1
ATOM 2003 O O . ASP B 1 17 ? 24.255 -11.125 2.103 1.00 8.77 16 ASP B O 1
ATOM 2008 N N . THR B 1 18 ? 23.882 -10.940 4.302 1.00 10.16 17 THR B N 1
ATOM 2009 C CA . THR B 1 18 ? 24.466 -9.611 4.448 1.00 10.89 17 THR B CA 1
ATOM 2010 C C . THR B 1 18 ? 25.852 -9.495 5.121 1.00 9.99 17 THR B C 1
ATOM 2011 O O . THR B 1 18 ? 26.385 -8.389 5.209 1.00 10.09 17 THR B O 1
ATOM 2015 N N A SER B 1 19 ? 26.413 -10.606 5.603 0.50 10.37 18 SER B N 1
ATOM 2016 N N B SER B 1 19 ? 26.398 -10.601 5.614 0.50 11.07 18 SER B N 1
ATOM 2017 C CA A SER B 1 19 ? 27.577 -10.563 6.495 0.50 9.98 18 SER B CA 1
ATOM 2018 C CA B SER B 1 19 ? 27.574 -10.553 6.471 0.50 11.26 18 SER B CA 1
ATOM 2019 C C A SER B 1 19 ? 28.885 -10.097 5.833 0.50 10.62 18 SER B C 1
ATOM 2020 C C B SER B 1 19 ? 28.784 -9.910 5.786 0.50 10.72 18 SER B C 1
ATOM 2021 O O A SER B 1 19 ? 29.764 -9.619 6.540 0.50 11.48 18 SER B O 1
ATOM 2022 O O B SER B 1 19 ? 29.455 -9.073 6.413 0.50 7.72 18 SER B O 1
ATOM 2027 N N . ALA B 1 20 ? 29.023 -10.238 4.511 1.00 9.99 19 ALA B N 1
ATOM 2028 C CA . ALA B 1 20 ? 30.216 -9.718 3.806 1.00 9.22 19 ALA B CA 1
ATOM 2029 C C . ALA B 1 20 ? 30.181 -8.207 3.715 1.00 11.69 19 ALA B C 1
ATOM 2030 O O . ALA B 1 20 ? 31.142 -7.518 4.087 1.00 12.29 19 ALA B O 1
ATOM 2032 N N . ASP B 1 21 ? 29.052 -7.644 3.283 1.00 10.61 20 ASP B N 1
ATOM 2033 C CA . ASP B 1 21 ? 28.980 -6.212 3.241 1.00 9.42 20 ASP B CA 1
ATOM 2034 C C . ASP B 1 21 ? 29.037 -5.571 4.663 1.00 9.58 20 ASP B C 1
ATOM 2035 O O . ASP B 1 21 ? 29.584 -4.486 4.842 1.00 11.19 20 ASP B O 1
ATOM 2040 N N . LEU B 1 22 ? 28.379 -6.171 5.639 1.00 10.77 21 LEU B N 1
ATOM 2041 C CA . LEU B 1 22 ? 28.447 -5.667 7.013 1.00 12.11 21 LEU B CA 1
ATOM 2042 C C . LEU B 1 22 ? 29.899 -5.644 7.495 1.00 10.19 21 LEU B C 1
ATOM 2043 O O . LEU B 1 22 ? 30.325 -4.692 8.190 1.00 11.32 21 LEU B O 1
ATOM 2048 N N . THR B 1 23 ? 30.654 -6.708 7.146 1.00 9.22 22 THR B N 1
ATOM 2049 C CA . THR B 1 23 ? 32.042 -6.832 7.624 1.00 11.94 22 THR B CA 1
ATOM 2050 C C . THR B 1 23 ? 32.913 -5.740 7.002 1.00 11.93 22 THR B C 1
ATOM 2051 O O . THR B 1 23 ? 33.603 -5.055 7.683 1.00 12.64 22 THR B O 1
ATOM 2055 N N . SER B 1 24 ? 32.786 -5.508 5.700 1.00 12.03 23 SER B N 1
ATOM 2056 C CA A SER B 1 24 ? 33.545 -4.468 5.024 0.50 11.23 23 SER B CA 1
ATOM 2057 C CA B SER B 1 24 ? 33.514 -4.451 5.003 0.50 12.57 23 SER B CA 1
ATOM 2058 C C . SER B 1 24 ? 33.206 -3.078 5.596 1.00 10.94 23 SER B C 1
ATOM 2059 O O . SER B 1 24 ? 34.119 -2.247 5.863 1.00 11.70 23 SER B O 1
ATOM 2064 N N . ALA B 1 25 ? 31.917 -2.808 5.790 1.00 10.55 24 ALA B N 1
ATOM 2065 C CA . ALA B 1 25 ? 31.492 -1.528 6.303 1.00 10.61 24 ALA B CA 1
ATOM 2066 C C . ALA B 1 25 ? 31.949 -1.283 7.784 1.00 10.44 24 ALA B C 1
ATOM 2067 O O . ALA B 1 25 ? 32.358 -0.177 8.182 1.00 10.28 24 ALA B O 1
ATOM 2069 N N . LEU B 1 26 ? 31.865 -2.313 8.608 1.00 9.75 25 LEU B N 1
ATOM 2070 C CA . LEU B 1 26 ? 32.254 -2.181 10.006 1.00 10.50 25 LEU B CA 1
ATOM 2071 C C . LEU B 1 26 ? 33.783 -1.947 10.116 1.00 10.69 25 LEU B C 1
ATOM 2072 O O . LEU B 1 26 ? 34.255 -1.034 10.841 1.00 9.61 25 LEU B O 1
ATOM 2077 N N . ASN B 1 27 ? 34.564 -2.698 9.337 1.00 10.92 26 ASN B N 1
ATOM 2078 C CA . ASN B 1 27 ? 36.030 -2.484 9.283 1.00 11.58 26 ASN B CA 1
ATOM 2079 C C . ASN B 1 27 ? 36.380 -1.077 8.768 1.00 9.74 26 ASN B C 1
ATOM 2080 O O . ASN B 1 27 ? 37.272 -0.428 9.320 1.00 10.20 26 ASN B O 1
ATOM 2085 N N . TYR B 1 28 ? 35.666 -0.589 7.753 1.00 11.60 27 TYR B N 1
ATOM 2086 C CA . TYR B 1 28 ? 35.843 0.753 7.228 1.00 10.41 27 TYR B CA 1
ATOM 2087 C C . TYR B 1 28 ? 35.612 1.804 8.299 1.00 8.88 27 TYR B C 1
ATOM 2088 O O . TYR B 1 28 ? 36.464 2.686 8.520 1.00 10.79 27 TYR B O 1
ATOM 2097 N N . ALA B 1 29 ? 34.510 1.652 9.022 1.00 9.41 28 ALA B N 1
ATOM 2098 C CA . ALA B 1 29 ? 34.123 2.582 10.079 1.00 10.46 28 ALA B CA 1
ATOM 2099 C C . ALA B 1 29 ? 35.099 2.554 11.262 1.00 10.30 28 ALA B C 1
ATOM 2100 O O . ALA B 1 29 ? 35.503 3.605 11.768 1.00 10.37 28 ALA B O 1
ATOM 2102 N N . PHE B 1 30 ? 35.514 1.347 11.669 1.00 10.04 29 PHE B N 1
ATOM 2103 C CA . PHE B 1 30 ? 36.557 1.182 12.719 1.00 11.24 29 PHE B CA 1
ATOM 2104 C C . PHE B 1 30 ? 37.877 1.842 12.290 1.00 8.47 29 PHE B C 1
ATOM 2105 O O . PHE B 1 30 ? 38.521 2.569 13.063 1.00 10.91 29 PHE B O 1
ATOM 2113 N N . GLU B 1 31 ? 38.285 1.595 11.039 1.00 7.47 30 GLU B N 1
ATOM 2114 C CA . GLU B 1 31 ? 39.525 2.198 10.543 1.00 8.84 30 GLU B CA 1
ATOM 2115 C C . GLU B 1 31 ? 39.485 3.727 10.590 1.00 9.03 30 GLU B C 1
ATOM 2116 O O . GLU B 1 31 ? 40.478 4.378 11.012 1.00 10.96 30 GLU B O 1
ATOM 2122 N N . GLN B 1 32 ? 38.358 4.288 10.130 1.00 10.01 31 GLN B N 1
ATOM 2123 C CA . GLN B 1 32 ? 38.184 5.725 10.099 1.00 10.15 31 GLN B CA 1
ATOM 2124 C C . GLN B 1 32 ? 38.215 6.403 11.463 1.00 11.51 31 GLN B C 1
ATOM 2125 O O . GLN B 1 32 ? 38.455 7.572 11.544 1.00 14.53 31 GLN B O 1
ATOM 2131 N N . THR B 1 33 ? 37.961 5.652 12.512 1.00 10.34 32 THR B N 1
ATOM 2132 C CA . THR B 1 33 ? 37.885 6.177 13.869 1.00 9.16 32 THR B CA 1
ATOM 2133 C C . THR B 1 33 ? 39.058 5.642 14.701 1.00 11.77 32 THR B C 1
ATOM 2134 O O . THR B 1 33 ? 39.054 5.732 15.935 1.00 13.08 32 THR B O 1
ATOM 2138 N N . GLY B 1 34 ? 40.066 5.075 14.035 1.00 11.34 33 GLY B N 1
ATOM 2139 C CA . GLY B 1 34 ? 41.330 4.746 14.644 1.00 10.88 33 GLY B CA 1
ATOM 2140 C C . GLY B 1 34 ? 41.401 3.430 15.397 1.00 13.89 33 GLY B C 1
ATOM 2141 O O . GLY B 1 34 ? 42.269 3.217 16.240 1.00 17.55 33 GLY B O 1
ATOM 2142 N N . HIS B 1 35 ? 40.488 2.529 15.094 1.00 12.38 34 HIS B N 1
ATOM 2143 C CA . HIS B 1 35 ? 40.448 1.220 15.744 1.00 17.01 34 HIS B CA 1
ATOM 2144 C C . HIS B 1 35 ? 40.978 0.117 14.849 1.00 19.98 34 HIS B C 1
ATOM 2145 O O . HIS B 1 35 ? 41.218 0.338 13.649 1.00 19.21 34 HIS B O 1
ATOM 2152 N N . ARG B 1 36 ? 41.186 -1.070 15.451 1.00 20.98 35 ARG B N 1
ATOM 2153 C CA . ARG B 1 36 ? 41.530 -2.279 14.684 1.00 22.13 35 ARG B CA 1
ATOM 2154 C C . ARG B 1 36 ? 40.421 -2.481 13.677 1.00 17.03 35 ARG B C 1
ATOM 2155 O O . ARG B 1 36 ? 39.277 -2.119 13.917 1.00 16.15 35 ARG B O 1
ATOM 2163 N N . HIS B 1 37 ? 40.761 -3.084 12.556 1.00 13.20 36 HIS B N 1
ATOM 2164 C CA . HIS B 1 37 ? 39.825 -3.151 11.446 1.00 12.36 36 HIS B CA 1
ATOM 2165 C C . HIS B 1 37 ? 40.011 -4.403 10.603 1.00 11.84 36 HIS B C 1
ATOM 2166 O O . HIS B 1 37 ? 40.004 -4.334 9.365 1.00 12.47 36 HIS B O 1
ATOM 2173 N N . ASP B 1 38 ? 40.192 -5.518 11.314 1.00 12.42 37 ASP B N 1
ATOM 2174 C CA . ASP B 1 38 ? 40.454 -6.835 10.735 1.00 12.48 37 ASP B CA 1
ATOM 2175 C C . ASP B 1 38 ? 39.403 -7.823 11.217 1.00 12.63 37 ASP B C 1
ATOM 2176 O O . ASP B 1 38 ? 39.639 -9.025 11.314 1.00 13.01 37 ASP B O 1
ATOM 2181 N N . PHE B 1 39 ? 38.206 -7.330 11.509 1.00 9.80 38 PHE B N 1
ATOM 2182 C CA . PHE B 1 39 ? 37.149 -8.269 11.871 1.00 10.87 38 PHE B CA 1
ATOM 2183 C C . PHE B 1 39 ? 36.847 -9.183 10.705 1.00 12.33 38 PHE B C 1
ATOM 2184 O O . PHE B 1 39 ? 36.883 -8.776 9.530 1.00 13.22 38 PHE B O 1
ATOM 2192 N N . THR B 1 40 ? 36.468 -10.414 11.048 1.00 14.57 39 THR B N 1
ATOM 2193 C CA . THR B 1 40 ? 36.006 -11.421 10.065 1.00 14.96 39 THR B CA 1
ATOM 2194 C C . THR B 1 40 ? 34.480 -11.490 9.943 1.00 14.25 39 THR B C 1
ATOM 2195 O O . THR B 1 40 ? 33.739 -10.939 10.781 1.00 12.48 39 THR B O 1
ATOM 2199 N N . VAL B 1 41 ? 34.005 -12.192 8.914 1.00 13.53 40 VAL B N 1
ATOM 2200 C CA . VAL B 1 41 ? 32.568 -12.428 8.757 1.00 14.85 40 VAL B CA 1
ATOM 2201 C C . VAL B 1 41 ? 32.057 -13.130 10.008 1.00 12.82 40 VAL B C 1
ATOM 2202 O O . VAL B 1 41 ? 30.978 -12.816 10.512 1.00 12.14 40 VAL B O 1
ATOM 2206 N N . GLU B 1 42 ? 32.795 -14.111 10.510 1.00 11.36 41 GLU B N 1
ATOM 2207 C CA . GLU B 1 42 ? 32.365 -14.823 11.715 1.00 12.34 41 GLU B CA 1
ATOM 2208 C C . GLU B 1 42 ? 32.230 -13.871 12.911 1.00 9.92 41 GLU B C 1
ATOM 2209 O O . GLU B 1 42 ? 31.267 -13.956 13.695 1.00 10.24 41 GLU B O 1
ATOM 2215 N N . ASP B 1 43 ? 33.159 -12.917 13.048 1.00 9.87 42 ASP B N 1
ATOM 2216 C CA . ASP B 1 43 ? 33.011 -11.852 14.084 1.00 10.27 42 ASP B CA 1
ATOM 2217 C C . ASP B 1 43 ? 31.698 -11.090 13.917 1.00 8.83 42 ASP B C 1
ATOM 2218 O O . ASP B 1 43 ? 30.948 -10.868 14.907 1.00 11.30 42 ASP B O 1
ATOM 2223 N N . ILE B 1 44 ? 31.384 -10.698 12.667 1.00 9.30 43 ILE B N 1
ATOM 2224 C CA . ILE B 1 44 ? 30.149 -9.945 12.376 1.00 10.51 43 ILE B CA 1
ATOM 2225 C C . ILE B 1 44 ? 28.892 -10.708 12.779 1.00 11.51 43 ILE B C 1
ATOM 2226 O O . ILE B 1 44 ? 27.946 -10.125 13.286 1.00 10.54 43 ILE B O 1
ATOM 2231 N N . LYS B 1 45 ? 28.916 -12.020 12.612 1.00 10.00 44 LYS B N 1
ATOM 2232 C CA . LYS B 1 45 ? 27.797 -12.902 12.986 1.00 9.72 44 LYS B CA 1
ATOM 2233 C C . LYS B 1 45 ? 27.590 -12.901 14.505 1.00 11.59 44 LYS B C 1
ATOM 2234 O O . LYS B 1 45 ? 26.522 -13.258 14.983 1.00 13.29 44 LYS B O 1
ATOM 2240 N N . ASN B 1 46 ? 28.622 -12.501 15.244 1.00 11.07 45 ASN B N 1
ATOM 2241 C CA . ASN B 1 46 ? 28.538 -12.345 16.725 1.00 10.98 45 ASN B CA 1
ATOM 2242 C C . ASN B 1 46 ? 28.156 -10.927 17.154 1.00 12.36 45 ASN B C 1
ATOM 2243 O O . ASN B 1 46 ? 27.822 -10.676 18.316 1.00 14.41 45 ASN B O 1
ATOM 2248 N N . PHE B 1 47 ? 28.232 -9.981 16.240 1.00 10.48 46 PHE B N 1
ATOM 2249 C CA . PHE B 1 47 ? 27.967 -8.586 16.551 1.00 11.77 46 PHE B CA 1
ATOM 2250 C C . PHE B 1 47 ? 26.532 -8.146 16.242 1.00 10.50 46 PHE B C 1
ATOM 2251 O O . PHE B 1 47 ? 25.895 -7.464 17.045 1.00 9.91 46 PHE B O 1
ATOM 2259 N N . PHE B 1 48 ? 26.074 -8.494 15.048 1.00 12.29 47 PHE B N 1
ATOM 2260 C CA . PHE B 1 48 ? 24.775 -8.088 14.537 1.00 11.76 47 PHE B CA 1
ATOM 2261 C C . PHE B 1 48 ? 23.662 -9.034 15.031 1.00 12.11 47 PHE B C 1
ATOM 2262 O O . PHE B 1 48 ? 23.946 -10.084 15.645 1.00 17.14 47 PHE B O 1
ATOM 2270 N N . GLY B 1 49 ? 22.427 -8.591 14.813 1.00 16.57 48 GLY B N 1
ATOM 2271 C CA . GLY B 1 49 ? 21.199 -9.298 15.220 1.00 14.62 48 GLY B CA 1
ATOM 2272 C C . GLY B 1 49 ? 20.299 -8.521 16.173 1.00 17.00 48 GLY B C 1
ATOM 2273 O O . GLY B 1 49 ? 19.087 -8.722 16.202 1.00 14.21 48 GLY B O 1
ATOM 2274 N N . SER B 1 50 ? 20.896 -7.633 16.963 1.00 11.83 49 SER B N 1
ATOM 2275 C CA . SER B 1 50 ? 20.134 -6.787 17.874 1.00 11.62 49 SER B CA 1
ATOM 2276 C C . SER B 1 50 ? 20.183 -5.286 17.538 1.00 11.66 49 SER B C 1
ATOM 2277 O O . SER B 1 50 ? 20.021 -4.453 18.431 1.00 12.63 49 SER B O 1
ATOM 2280 N N . GLY B 1 51 ? 20.383 -5.016 16.239 1.00 13.94 50 GLY B N 1
ATOM 2281 C CA . GLY B 1 51 ? 20.469 -3.661 15.752 1.00 15.40 50 GLY B CA 1
ATOM 2282 C C . GLY B 1 51 ? 21.872 -3.065 15.799 1.00 13.74 50 GLY B C 1
ATOM 2283 O O . GLY B 1 51 ? 22.794 -3.590 16.438 1.00 12.23 50 GLY B O 1
ATOM 2284 N N . VAL B 1 52 ? 22.052 -1.964 15.074 1.00 15.16 51 VAL B N 1
ATOM 2285 C CA . VAL B 1 52 ? 23.372 -1.378 14.901 1.00 15.93 51 VAL B CA 1
ATOM 2286 C C . VAL B 1 52 ? 24.073 -0.873 16.163 1.00 13.57 51 VAL B C 1
ATOM 2287 O O . VAL B 1 52 ? 25.293 -0.997 16.259 1.00 13.10 51 VAL B O 1
ATOM 2291 N N . VAL B 1 53 ? 23.328 -0.384 17.158 1.00 12.41 52 VAL B N 1
ATOM 2292 C CA . VAL B 1 53 ? 23.952 0.194 18.334 1.00 12.12 52 VAL B CA 1
ATOM 2293 C C . VAL B 1 53 ? 24.569 -0.963 19.156 1.00 11.54 52 VAL B C 1
ATOM 2294 O O . VAL B 1 53 ? 25.735 -0.932 19.595 1.00 10.60 52 VAL B O 1
ATOM 2298 N N . VAL B 1 54 ? 23.759 -2.012 19.335 1.00 10.47 53 VAL B N 1
ATOM 2299 C CA . VAL B 1 54 ? 24.299 -3.216 20.023 1.00 9.95 53 VAL B CA 1
ATOM 2300 C C . VAL B 1 54 ? 25.508 -3.825 19.279 1.00 7.68 53 VAL B C 1
ATOM 2301 O O . VAL B 1 54 ? 26.545 -4.205 19.904 1.00 10.68 53 VAL B O 1
ATOM 2305 N N . ALA B 1 55 ? 25.426 -3.860 17.946 1.00 8.70 54 ALA B N 1
ATOM 2306 C CA . ALA B 1 55 ? 26.535 -4.359 17.120 1.00 9.48 54 ALA B CA 1
ATOM 2307 C C . ALA B 1 55 ? 27.860 -3.597 17.346 1.00 8.89 54 AL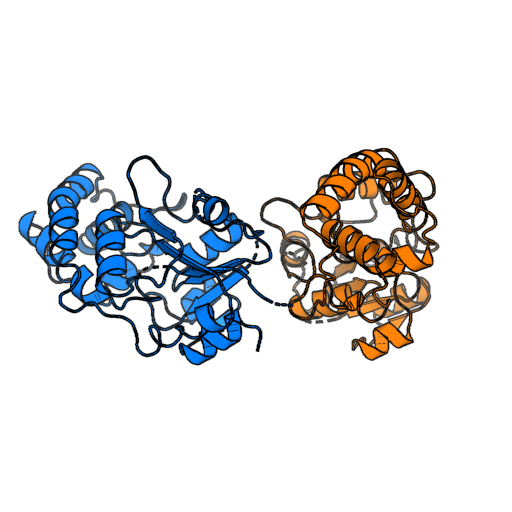A B C 1
ATOM 2308 O O . ALA B 1 55 ? 28.903 -4.200 17.587 1.00 11.45 54 ALA B O 1
ATOM 2310 N N . VAL B 1 56 ? 27.793 -2.280 17.208 1.00 10.95 55 VAL B N 1
ATOM 2311 C CA . VAL B 1 56 ? 28.971 -1.455 17.468 1.00 9.34 55 VAL B CA 1
ATOM 2312 C C . VAL B 1 56 ? 29.506 -1.581 18.909 1.00 10.25 55 VAL B C 1
ATOM 2313 O O . VAL B 1 56 ? 30.704 -1.626 19.131 1.00 11.03 55 VAL B O 1
ATOM 2317 N N . THR B 1 57 ? 28.593 -1.667 19.886 1.00 9.72 56 THR B N 1
ATOM 2318 C CA . THR B 1 57 ? 28.962 -1.811 21.258 1.00 9.52 56 THR B CA 1
ATOM 2319 C C . THR B 1 57 ? 29.705 -3.133 21.431 1.00 9.32 56 THR B C 1
ATOM 2320 O O . THR B 1 57 ? 30.742 -3.214 22.099 1.00 9.65 56 THR B O 1
ATOM 2324 N N . ARG B 1 58 ? 29.148 -4.206 20.881 1.00 7.98 57 ARG B N 1
ATOM 2325 C CA . ARG B 1 58 ? 29.804 -5.535 20.932 1.00 10.18 57 ARG B CA 1
ATOM 2326 C C . ARG B 1 58 ? 31.194 -5.542 20.286 1.00 7.53 57 ARG B C 1
ATOM 2327 O O . ARG B 1 58 ? 32.146 -6.138 20.823 1.00 9.22 57 ARG B O 1
ATOM 2335 N N . ALA B 1 59 ? 31.283 -4.935 19.110 1.00 9.75 58 ALA B N 1
ATOM 2336 C CA . ALA B 1 59 ? 32.536 -4.887 18.337 1.00 10.32 58 ALA B CA 1
ATOM 2337 C C . ALA B 1 59 ? 33.658 -4.124 19.129 1.00 10.99 58 ALA B C 1
ATOM 2338 O O . ALA B 1 59 ? 34.793 -4.572 19.268 1.00 9.98 58 ALA B O 1
ATOM 2340 N N . LEU B 1 60 ? 33.288 -2.988 19.683 1.00 11.00 59 LEU B N 1
ATOM 2341 C CA . LEU B 1 60 ? 34.184 -2.249 20.551 1.00 10.07 59 LEU B CA 1
ATOM 2342 C C . LEU B 1 60 ? 34.601 -3.071 21.802 1.00 9.65 59 LEU B C 1
ATOM 2343 O O . LEU B 1 60 ? 35.764 -3.010 22.210 1.00 11.21 59 LEU B O 1
ATOM 2348 N N . ALA B 1 61 ? 33.638 -3.747 22.435 1.00 8.45 60 ALA B N 1
ATOM 2349 C CA . ALA B 1 61 ? 33.953 -4.618 23.573 1.00 8.33 60 ALA B CA 1
ATOM 2350 C C . ALA B 1 61 ? 34.915 -5.723 23.170 1.00 8.88 60 ALA B C 1
ATOM 2351 O O . ALA B 1 61 ? 35.879 -6.038 23.925 1.00 10.86 60 ALA B O 1
ATOM 2353 N N . TYR B 1 62 ? 34.667 -6.335 22.009 1.00 9.57 61 TYR B N 1
ATOM 2354 C CA . TYR B 1 62 ? 35.501 -7.427 21.543 1.00 10.61 61 TYR B CA 1
ATOM 2355 C C . TYR B 1 62 ? 36.943 -6.932 21.337 1.00 12.29 61 TYR B C 1
ATOM 2356 O O . TYR B 1 62 ? 37.902 -7.595 21.737 1.00 12.25 61 TYR B O 1
ATOM 2365 N N . GLU B 1 63 ? 37.067 -5.785 20.692 1.00 13.49 62 GLU B N 1
ATOM 2366 C CA . GLU B 1 63 ? 38.367 -5.136 20.534 1.00 15.01 62 GLU B CA 1
ATOM 2367 C C . GLU B 1 63 ? 39.030 -4.930 21.902 1.00 13.48 62 GLU B C 1
ATOM 2368 O O . GLU B 1 63 ? 40.237 -5.076 22.027 1.00 16.30 62 GLU B O 1
ATOM 2374 N N . ALA B 1 64 ? 38.250 -4.550 22.893 1.00 14.13 63 ALA B N 1
ATOM 2375 C CA . ALA B 1 64 ? 38.705 -4.361 24.275 1.00 14.27 63 ALA B CA 1
ATOM 2376 C C . ALA B 1 64 ? 39.019 -5.659 25.072 1.00 15.41 63 ALA B C 1
ATOM 2377 O O . ALA B 1 64 ? 39.512 -5.593 26.182 1.00 21.76 63 ALA B O 1
ATOM 2379 N N . GLY B 1 65 ? 38.808 -6.839 24.523 1.00 12.62 64 GLY B N 1
ATOM 2380 C CA . GLY B 1 65 ? 39.093 -8.076 25.247 1.00 14.86 64 GLY B CA 1
ATOM 2381 C C . GLY B 1 65 ? 37.899 -8.867 25.756 1.00 15.18 64 GLY B C 1
ATOM 2382 O O . GLY B 1 65 ? 38.063 -9.905 26.311 1.00 15.39 64 GLY B O 1
ATOM 2383 N N . SER B 1 66 ? 36.672 -8.422 25.509 1.00 13.20 65 SER B N 1
ATOM 2384 C CA . SER B 1 66 ? 35.485 -9.193 25.915 1.00 12.76 65 SER B CA 1
ATOM 2385 C C . SER B 1 66 ? 35.394 -10.511 25.121 1.00 13.27 65 SER B C 1
ATOM 2386 O O . SER B 1 66 ? 35.717 -10.569 23.936 1.00 15.29 65 SER B O 1
ATOM 2389 N N . SER B 1 67 ? 34.942 -11.577 25.776 1.00 11.64 66 SER B N 1
ATOM 2390 C CA . SER B 1 67 ? 34.730 -12.863 25.103 1.00 12.62 66 SER B CA 1
ATOM 2391 C C . SER B 1 67 ? 33.510 -12.809 24.156 1.00 11.62 66 SER B C 1
ATOM 2392 O O . SER B 1 67 ? 32.581 -12.028 24.394 1.00 11.91 66 SER B O 1
ATOM 2395 N N . ARG B 1 68 ? 33.483 -13.674 23.144 1.00 14.14 67 ARG B N 1
ATOM 2396 C CA . ARG B 1 68 ? 32.250 -13.879 22.363 1.00 11.57 67 ARG B CA 1
ATOM 2397 C C . ARG B 1 68 ? 31.094 -14.363 23.219 1.00 14.02 67 ARG B C 1
ATOM 2398 O O . ARG B 1 68 ? 29.931 -14.019 22.963 1.00 14.02 67 ARG B O 1
ATOM 2406 N N . GLU B 1 69 ? 31.374 -15.155 24.256 1.00 11.55 68 GLU B N 1
ATOM 2407 C CA . GLU B 1 69 ? 30.308 -15.577 25.133 1.00 12.50 68 GLU B CA 1
ATOM 2408 C C . GLU B 1 69 ? 29.619 -14.355 25.780 1.00 12.62 68 GLU B C 1
ATOM 2409 O O . GLU B 1 69 ? 28.383 -14.262 25.835 1.00 14.03 68 GLU B O 1
ATOM 2415 N N A SER B 1 70 ? 30.431 -13.423 26.286 0.50 11.81 69 SER B N 1
ATOM 2416 N N B SER B 1 70 ? 30.436 -13.421 26.278 0.50 11.54 69 SER B N 1
ATOM 2417 C CA A SER B 1 70 ? 29.899 -12.250 26.980 0.50 12.30 69 SER B CA 1
ATOM 2418 C CA B SER B 1 70 ? 29.931 -12.232 26.976 0.50 11.77 69 SER B CA 1
ATOM 2419 C C A SER B 1 70 ? 29.073 -11.380 26.045 0.50 11.27 69 SER B C 1
ATOM 2420 C C B SER B 1 70 ? 29.150 -11.305 26.058 0.50 10.81 69 SER B C 1
ATOM 2421 O O A SER B 1 70 ? 28.129 -10.718 26.473 0.50 12.68 69 SER B O 1
ATOM 2422 O O B SER B 1 70 ? 28.358 -10.484 26.516 0.50 9.47 69 SER B O 1
ATOM 2427 N N . LEU B 1 71 ? 29.421 -11.364 24.761 1.00 10.31 70 LEU B N 1
ATOM 2428 C CA . LEU B 1 71 ? 28.709 -10.482 23.822 1.00 7.97 70 LEU B CA 1
ATOM 2429 C C . LEU B 1 71 ? 27.238 -10.817 23.672 1.00 8.72 70 LEU B C 1
ATOM 2430 O O . LEU B 1 71 ? 26.437 -9.902 23.393 1.00 9.51 70 LEU B O 1
ATOM 2435 N N . VAL B 1 72 ? 26.863 -12.070 23.885 1.00 11.10 71 VAL B N 1
ATOM 2436 C CA . VAL B 1 72 ? 25.462 -12.522 23.696 1.00 10.53 71 VAL B CA 1
ATOM 2437 C C . VAL B 1 72 ? 24.505 -11.652 24.526 1.00 11.74 71 VAL B C 1
ATOM 2438 O O . VAL B 1 72 ? 23.475 -11.226 24.046 1.00 11.54 71 VAL B O 1
ATOM 2442 N N . ALA B 1 73 ? 24.888 -11.363 25.755 1.00 9.90 72 ALA B N 1
ATOM 2443 C CA . ALA B 1 73 ? 23.998 -10.583 26.623 1.00 10.40 72 ALA B CA 1
ATOM 2444 C C . ALA B 1 73 ? 23.974 -9.093 26.384 1.00 10.14 72 ALA B C 1
ATOM 2445 O O . ALA B 1 73 ? 23.198 -8.405 27.036 1.00 10.30 72 ALA B O 1
ATOM 2447 N N . PHE B 1 74 ? 24.803 -8.554 25.498 1.00 9.87 73 PHE B N 1
ATOM 2448 C CA . PHE B 1 74 ? 24.740 -7.117 25.212 1.00 9.89 73 PHE B CA 1
ATOM 2449 C C . PHE B 1 74 ? 23.339 -6.815 24.627 1.00 10.44 73 PHE B C 1
ATOM 2450 O O . PHE B 1 74 ? 22.756 -7.594 23.796 1.00 11.78 73 PHE B O 1
ATOM 2458 N N . GLY B 1 75 ? 22.808 -5.655 25.050 1.00 12.35 74 GLY B N 1
ATOM 2459 C CA . GLY B 1 75 ? 21.451 -5.243 24.706 1.00 12.18 74 GLY B CA 1
ATOM 2460 C C . GLY B 1 75 ? 20.380 -5.719 25.655 1.00 13.26 74 GLY B C 1
ATOM 2461 O O . GLY B 1 75 ? 19.181 -5.597 25.369 1.00 14.86 74 GLY B O 1
ATOM 2462 N N . THR B 1 76 ? 20.806 -6.313 26.766 1.00 10.46 75 THR B N 1
ATOM 2463 C CA . THR B 1 76 ? 19.948 -6.817 27.825 1.00 12.47 75 THR B CA 1
ATOM 2464 C C . THR B 1 76 ? 20.474 -6.388 29.171 1.00 9.35 75 THR B C 1
ATOM 2465 O O . THR B 1 76 ? 21.629 -5.952 29.300 1.00 12.95 75 THR B O 1
ATOM 2469 N N . LYS B 1 77 ? 19.654 -6.642 30.188 1.00 10.58 76 LYS B N 1
ATOM 2470 C CA . LYS B 1 77 ? 20.004 -6.367 31.573 1.00 11.03 76 LYS B CA 1
ATOM 2471 C C . LYS B 1 77 ? 21.260 -7.079 32.103 1.00 12.22 76 LYS B C 1
ATOM 2472 O O . LYS B 1 77 ? 21.851 -6.651 33.096 1.00 13.84 76 LYS B O 1
ATOM 2478 N N . ASP B 1 78 ? 21.675 -8.172 31.449 1.00 10.29 77 ASP B N 1
ATOM 2479 C CA . ASP B 1 78 ? 22.798 -8.979 31.909 1.00 11.86 77 ASP B CA 1
ATOM 2480 C C . ASP B 1 78 ? 24.116 -8.623 31.230 1.00 10.00 77 ASP B C 1
ATOM 2481 O O . ASP B 1 78 ? 25.156 -9.237 31.529 1.00 11.78 77 ASP B O 1
ATOM 2486 N N . GLU B 1 79 ? 24.112 -7.547 30.437 1.00 12.77 78 GLU B N 1
ATOM 2487 C CA . GLU B 1 79 ? 25.323 -7.158 29.692 1.00 11.23 78 GLU B CA 1
ATOM 2488 C C . GLU B 1 79 ? 26.431 -6.700 30.644 1.00 12.44 78 GLU B C 1
ATOM 2489 O O . GLU B 1 79 ? 26.170 -6.048 31.645 1.00 14.88 78 GLU B O 1
ATOM 2495 N N . GLN B 1 80 ? 27.660 -7.080 30.322 1.00 10.90 79 GLN B N 1
ATOM 2496 C CA . GLN B 1 80 ? 28.850 -6.693 31.078 1.00 12.60 79 GLN B CA 1
ATOM 2497 C C . GLN B 1 80 ? 29.767 -5.915 30.123 1.00 11.62 79 GLN B C 1
ATOM 2498 O O . GLN B 1 80 ? 30.555 -6.486 29.356 1.00 15.32 79 GLN B O 1
ATOM 2504 N N . ILE B 1 81 ? 29.587 -4.609 30.110 1.00 14.35 80 ILE B N 1
ATOM 2505 C CA . ILE B 1 81 ? 30.243 -3.783 29.101 1.00 14.65 80 ILE B CA 1
ATOM 2506 C C . ILE B 1 81 ? 31.506 -3.188 29.709 1.00 13.58 80 ILE B C 1
ATOM 2507 O O . ILE B 1 81 ? 31.445 -2.551 30.770 1.00 12.63 80 ILE B O 1
ATOM 2512 N N . PRO B 1 82 ? 32.657 -3.378 29.021 1.00 13.70 81 PRO B N 1
ATOM 2513 C CA . PRO B 1 82 ? 33.906 -2.802 29.553 1.00 11.62 81 PRO B CA 1
ATOM 2514 C C . PRO B 1 82 ? 33.812 -1.285 29.688 1.00 12.95 81 PRO B C 1
ATOM 2515 O O . PRO B 1 82 ? 33.217 -0.643 28.837 1.00 12.31 81 PRO B O 1
ATOM 2519 N N . GLU B 1 83 ? 34.419 -0.701 30.722 1.00 12.73 82 GLU B N 1
ATOM 2520 C CA . GLU B 1 83 ? 34.346 0.763 30.867 1.00 15.86 82 GLU B CA 1
ATOM 2521 C C . GLU B 1 83 ? 34.919 1.570 29.698 1.00 16.29 82 GLU B C 1
ATOM 2522 O O . GLU B 1 83 ? 34.484 2.706 29.478 1.00 15.48 82 GLU B O 1
ATOM 2528 N N . ALA B 1 84 ? 35.863 0.998 28.954 1.00 15.46 83 ALA B N 1
ATOM 2529 C CA . ALA B 1 84 ? 36.410 1.652 27.774 1.00 14.82 83 ALA B CA 1
ATOM 2530 C C . ALA B 1 84 ? 35.378 1.891 26.656 1.00 12.28 83 ALA B C 1
ATOM 2531 O O . ALA B 1 84 ? 35.536 2.785 25.780 1.00 15.19 83 ALA B O 1
ATOM 2533 N N . VAL B 1 85 ? 34.315 1.066 26.669 1.00 9.20 84 VAL B N 1
ATOM 2534 C CA . VAL B 1 85 ? 33.272 1.139 25.660 1.00 9.36 84 VAL B CA 1
ATOM 2535 C C . VAL B 1 85 ? 32.265 2.174 26.135 1.00 11.62 84 VAL B C 1
ATOM 2536 O O . VAL B 1 85 ? 31.399 1.897 26.969 1.00 15.67 84 VAL B O 1
ATOM 2540 N N . THR B 1 86 ? 32.386 3.364 25.564 1.00 9.30 85 THR B N 1
ATOM 2541 C CA . THR B 1 86 ? 31.583 4.493 25.946 1.00 10.90 85 THR B CA 1
ATOM 2542 C C . THR B 1 86 ? 30.536 4.857 24.895 1.00 9.60 85 THR B C 1
ATOM 2543 O O . THR B 1 86 ? 30.712 4.581 23.736 1.00 9.88 85 THR B O 1
ATOM 2547 N N . GLN B 1 87 ? 29.520 5.592 25.343 1.00 10.45 86 GLN B N 1
ATOM 2548 C CA . GLN B 1 87 ? 28.564 6.180 24.425 1.00 11.21 86 GLN B CA 1
ATOM 2549 C C . GLN B 1 87 ? 29.252 7.056 23.383 1.00 10.44 86 GLN B C 1
ATOM 2550 O O . GLN B 1 87 ? 28.926 7.058 22.256 1.00 11.63 86 GLN B O 1
ATOM 2556 N N . THR B 1 88 ? 30.234 7.827 23.792 1.00 8.41 87 THR B N 1
ATOM 2557 C CA . THR B 1 88 ? 31.016 8.664 22.902 1.00 10.88 87 THR B CA 1
ATOM 2558 C C . THR B 1 88 ? 31.640 7.897 21.761 1.00 8.15 87 THR B C 1
ATOM 2559 O O . THR B 1 88 ? 31.516 8.303 20.595 1.00 11.90 87 THR B O 1
ATOM 2563 N N . GLU B 1 89 ? 32.315 6.801 22.085 1.00 9.84 88 GLU B N 1
ATOM 2564 C CA . GLU B 1 89 ? 32.985 6.029 21.058 1.00 11.07 88 GLU B CA 1
ATOM 2565 C C . GLU B 1 89 ? 32.002 5.218 20.201 1.00 8.81 88 GLU B C 1
ATOM 2566 O O . GLU B 1 89 ? 32.192 5.087 18.995 1.00 11.59 88 GLU B O 1
ATOM 2572 N N . VAL B 1 90 ? 30.912 4.721 20.789 1.00 9.36 89 VAL B N 1
ATOM 2573 C CA . VAL B 1 90 ? 29.886 4.045 20.005 1.00 8.61 89 VAL B CA 1
ATOM 2574 C C . VAL B 1 90 ? 29.325 5.038 18.990 1.00 10.68 89 VAL B C 1
ATOM 2575 O O . VAL B 1 90 ? 29.173 4.714 17.804 1.00 9.81 89 VAL B O 1
ATOM 2579 N N . ASN B 1 91 ? 29.011 6.255 19.458 1.00 9.88 90 ASN B N 1
ATOM 2580 C CA . ASN B 1 91 ? 28.475 7.243 18.549 1.00 10.00 90 ASN B CA 1
ATOM 2581 C C . ASN B 1 91 ? 29.458 7.661 17.467 1.00 7.96 90 ASN B C 1
ATOM 2582 O O . ASN B 1 91 ? 29.017 7.910 16.307 1.00 11.22 90 ASN B O 1
ATOM 2587 N N . ARG B 1 92 ? 30.734 7.816 17.814 1.00 8.99 91 ARG B N 1
ATOM 2588 C CA . ARG B 1 92 ? 31.718 8.178 16.807 1.00 9.84 91 ARG B CA 1
ATOM 2589 C C . ARG B 1 92 ? 31.736 7.146 15.673 1.00 12.44 91 ARG B C 1
ATOM 2590 O O . ARG B 1 92 ? 31.791 7.515 14.503 1.00 12.24 91 ARG B O 1
ATOM 2598 N N . VAL B 1 93 ? 31.677 5.860 16.042 1.00 9.09 92 VAL B N 1
ATOM 2599 C CA . VAL B 1 93 ? 31.679 4.807 15.048 1.00 10.92 92 VAL B CA 1
ATOM 2600 C C . VAL B 1 93 ? 30.378 4.833 14.199 1.00 11.76 92 VAL B C 1
ATOM 2601 O O . VAL B 1 93 ? 30.404 4.731 12.973 1.00 11.54 92 VAL B O 1
ATOM 2605 N N . LEU B 1 94 ? 29.244 4.999 14.879 1.00 11.24 93 LEU B N 1
ATOM 2606 C CA . LEU B 1 94 ? 27.936 4.973 14.193 1.00 11.87 93 LEU B CA 1
ATOM 2607 C C . LEU B 1 94 ? 27.845 6.066 13.144 1.00 10.52 93 LEU B C 1
ATOM 2608 O O . LEU B 1 94 ? 27.261 5.880 12.088 1.00 10.00 93 LEU B O 1
ATOM 2613 N N . GLU B 1 95 ? 28.380 7.220 13.462 1.00 10.12 94 GLU B N 1
ATOM 2614 C CA . GLU B 1 95 ? 28.326 8.364 12.560 1.00 10.19 94 GLU B CA 1
ATOM 2615 C C . GLU B 1 95 ? 29.030 8.111 11.212 1.00 8.72 94 GLU B C 1
ATOM 2616 O O . GLU B 1 95 ? 28.687 8.702 10.199 1.00 13.90 94 GLU B O 1
ATOM 2622 N N . VAL B 1 96 ? 30.018 7.238 11.234 1.00 11.87 95 VAL B N 1
ATOM 2623 C CA . VAL B 1 96 ? 30.711 6.858 10.020 1.00 11.33 95 VAL B CA 1
ATOM 2624 C C . VAL B 1 96 ? 30.014 5.639 9.396 1.00 11.99 95 VAL B C 1
ATOM 2625 O O . VAL B 1 96 ? 29.719 5.584 8.179 1.00 11.23 95 VAL B O 1
ATOM 2629 N N . PHE B 1 97 ? 29.715 4.670 10.249 1.00 10.03 96 PHE B N 1
ATOM 2630 C CA . PHE B 1 97 ? 29.150 3.415 9.794 1.00 13.15 96 PHE B CA 1
ATOM 2631 C C . PHE B 1 97 ? 27.784 3.581 9.123 1.00 11.82 96 PHE B C 1
ATOM 2632 O O . PHE B 1 97 ? 27.545 3.023 8.041 1.00 11.98 96 PHE B O 1
ATOM 2640 N N . LYS B 1 98 ? 26.860 4.272 9.776 1.00 10.94 97 LYS B N 1
ATOM 2641 C CA . LYS B 1 98 ? 25.483 4.367 9.230 1.00 12.58 97 LYS B CA 1
ATOM 2642 C C . LYS B 1 98 ? 25.404 4.864 7.740 1.00 10.27 97 LYS B C 1
ATOM 2643 O O . LYS B 1 98 ? 24.869 4.180 6.876 1.00 12.39 97 LYS B O 1
ATOM 2649 N N . PRO B 1 99 ? 25.972 6.043 7.423 1.00 11.14 98 PRO B N 1
ATOM 2650 C CA . PRO B 1 99 ? 25.906 6.446 6.000 1.00 10.96 98 PRO B CA 1
ATOM 2651 C C . PRO B 1 99 ? 26.715 5.562 5.040 1.00 10.23 98 PRO B C 1
ATOM 2652 O O . PRO B 1 99 ? 26.283 5.398 3.899 1.00 13.84 98 PRO B O 1
ATOM 2656 N N . TYR B 1 100 ? 27.818 4.996 5.516 1.00 10.99 99 TYR B N 1
ATOM 2657 C CA . TYR B 1 100 ? 28.674 4.211 4.662 1.00 10.06 99 TYR B CA 1
ATOM 2658 C C . TYR B 1 100 ? 27.944 2.928 4.296 1.00 11.52 99 TYR B C 1
ATOM 2659 O O . TYR B 1 100 ? 27.848 2.568 3.119 1.00 10.35 99 TYR B O 1
ATOM 2668 N N . TYR B 1 101 ? 27.446 2.212 5.312 1.00 11.89 100 TYR B N 1
ATOM 2669 C CA . TYR B 1 101 ? 26.764 0.950 5.059 1.00 11.74 100 TYR B CA 1
ATOM 2670 C C . TYR B 1 101 ? 25.541 1.172 4.144 1.00 12.46 100 TYR B C 1
ATOM 2671 O O . TYR B 1 101 ? 25.275 0.409 3.220 1.00 14.88 100 TYR B O 1
ATOM 2680 N N . ALA B 1 102 ? 24.805 2.257 4.367 1.00 11.02 101 ALA B N 1
ATOM 2681 C CA . ALA B 1 102 ? 23.655 2.545 3.514 1.00 13.06 101 ALA B CA 1
ATOM 2682 C C . ALA B 1 102 ? 24.031 2.602 2.020 1.00 12.89 101 ALA B C 1
ATOM 2683 O O . ALA B 1 102 ? 23.221 2.210 1.158 1.00 15.95 101 ALA B O 1
ATOM 2685 N N . ASP B 1 103 ? 25.200 3.173 1.702 1.00 11.18 102 ASP B N 1
ATOM 2686 C CA . ASP B 1 103 ? 25.657 3.385 0.328 1.00 10.55 102 ASP B CA 1
ATOM 2687 C C . ASP B 1 103 ? 26.436 2.170 -0.178 1.00 13.62 102 ASP B C 1
ATOM 2688 O O . ASP B 1 103 ? 26.858 2.186 -1.312 1.00 15.81 102 ASP B O 1
ATOM 2693 N N . HIS B 1 104 ? 26.660 1.159 0.664 1.00 11.10 103 HIS B N 1
ATOM 2694 C CA . HIS B 1 104 ? 27.500 -0.005 0.303 1.00 12.12 103 HIS B CA 1
ATOM 2695 C C . HIS B 1 104 ? 26.931 -1.361 0.820 1.00 11.96 103 HIS B C 1
ATOM 2696 O O . HIS B 1 104 ? 27.696 -2.232 1.245 1.00 17.06 103 HIS B O 1
ATOM 2703 N N . CYS B 1 105 ? 25.615 -1.504 0.790 1.00 13.03 104 CYS B N 1
ATOM 2704 C CA . CYS B 1 105 ? 24.920 -2.697 1.269 1.00 12.88 104 CYS B CA 1
ATOM 2705 C C . CYS B 1 105 ? 24.389 -3.567 0.167 1.00 14.81 104 CYS B C 1
ATOM 2706 O O . CYS B 1 105 ? 23.707 -4.535 0.465 1.00 14.16 104 CYS B O 1
ATOM 2709 N N . GLN B 1 106 ? 24.708 -3.267 -1.091 1.00 11.64 105 GLN B N 1
ATOM 2710 C CA . GLN B 1 106 ? 24.264 -4.088 -2.201 1.00 12.64 105 GLN B CA 1
ATOM 2711 C C . GLN B 1 106 ? 25.461 -4.379 -3.104 1.00 15.28 105 GLN B C 1
ATOM 2712 O O . GLN B 1 106 ? 25.390 -4.191 -4.299 1.00 18.41 105 GLN B O 1
ATOM 2718 N N . ILE B 1 107 ? 26.570 -4.786 -2.497 1.00 12.92 106 ILE B N 1
ATOM 2719 C CA . ILE B 1 107 ? 27.755 -5.183 -3.264 1.00 10.77 106 ILE B CA 1
ATOM 2720 C C . ILE B 1 107 ? 27.813 -6.710 -3.328 1.00 12.43 106 ILE B C 1
ATOM 2721 O O . ILE B 1 107 ? 27.639 -7.264 -4.401 1.00 16.01 106 ILE B O 1
ATOM 2726 N N . LYS B 1 108 ? 28.060 -7.377 -2.206 1.00 10.97 107 LYS B N 1
ATOM 2727 C CA . LYS B 1 108 ? 28.042 -8.829 -2.173 1.00 10.83 107 LYS B CA 1
ATOM 2728 C C . LYS B 1 108 ? 26.642 -9.374 -1.825 1.00 11.27 107 LYS B C 1
ATOM 2729 O O . LYS B 1 108 ? 26.326 -10.525 -2.099 1.00 11.03 107 LYS B O 1
ATOM 2735 N N . THR B 1 109 ? 25.826 -8.553 -1.173 1.00 8.20 108 THR B N 1
ATOM 2736 C CA . THR B 1 109 ? 24.607 -9.009 -0.549 1.00 8.82 108 THR B CA 1
ATOM 2737 C C . THR B 1 109 ? 23.620 -9.546 -1.598 1.00 10.31 108 THR B C 1
ATOM 2738 O O . THR B 1 109 ? 23.431 -8.938 -2.653 1.00 9.94 108 THR B O 1
ATOM 2742 N N . GLY B 1 110 ? 23.011 -10.675 -1.267 1.00 9.45 109 GLY B N 1
ATOM 2743 C CA . GLY B 1 110 ? 21.960 -11.272 -2.048 1.00 8.34 109 GLY B CA 1
ATOM 2744 C C . GLY B 1 110 ? 21.127 -12.233 -1.212 1.00 9.48 109 GLY B C 1
ATOM 2745 O O . GLY B 1 110 ? 21.478 -12.546 -0.033 1.00 8.37 109 GLY B O 1
ATOM 2746 N N . PRO B 1 111 ? 20.066 -12.786 -1.817 1.00 10.05 110 PRO B N 1
ATOM 2747 C CA . PRO B 1 111 ? 19.258 -13.774 -1.106 1.00 8.46 110 PRO B CA 1
ATOM 2748 C C . PRO B 1 111 ? 20.066 -15.026 -0.873 1.00 8.00 110 PRO B C 1
ATOM 2749 O O . PRO B 1 111 ? 20.988 -15.321 -1.623 1.00 11.97 110 PRO B O 1
ATOM 2753 N N . PHE B 1 112 ? 19.791 -15.760 0.191 1.00 9.08 111 PHE B N 1
ATOM 2754 C CA . PHE B 1 112 ? 20.358 -17.096 0.298 1.00 10.66 111 PHE B CA 1
ATOM 2755 C C . PHE B 1 112 ? 19.853 -18.028 -0.809 1.00 10.52 111 PHE B C 1
ATOM 2756 O O . PHE B 1 112 ? 18.716 -17.928 -1.274 1.00 10.69 111 PHE B O 1
ATOM 2764 N N . PRO B 1 113 ? 20.678 -18.956 -1.241 1.00 12.38 112 PRO B N 1
ATOM 2765 C CA . PRO B 1 113 ? 20.166 -19.945 -2.212 1.00 12.44 112 PRO B CA 1
ATOM 2766 C C . PRO B 1 113 ? 18.862 -20.648 -1.751 1.00 11.11 112 PRO B C 1
ATOM 2767 O O . PRO B 1 113 ? 18.741 -21.048 -0.554 1.00 11.88 112 PRO B O 1
ATOM 2771 N N . GLY B 1 114 ? 17.955 -20.845 -2.718 1.00 12.44 113 GLY B N 1
ATOM 2772 C CA . GLY B 1 114 ? 16.650 -21.475 -2.484 1.00 10.00 113 GLY B CA 1
ATOM 2773 C C . GLY B 1 114 ? 15.542 -20.571 -1.926 1.00 9.47 113 GLY B C 1
ATOM 2774 O O . GLY B 1 114 ? 14.375 -20.972 -1.908 1.00 9.87 113 GLY B O 1
ATOM 2775 N N . ILE B 1 115 ? 15.903 -19.410 -1.373 1.00 8.39 114 ILE B N 1
ATOM 2776 C CA . ILE B 1 115 ? 14.920 -18.574 -0.683 1.00 7.39 114 ILE B CA 1
ATOM 2777 C C . ILE B 1 115 ? 13.871 -17.955 -1.653 1.00 7.74 114 ILE B C 1
ATOM 2778 O O . ILE B 1 115 ? 12.698 -17.890 -1.330 1.00 10.97 114 ILE B O 1
ATOM 2783 N N . LEU B 1 116 ? 14.297 -17.529 -2.851 1.00 9.17 115 LEU B N 1
ATOM 2784 C CA . LEU B 1 116 ? 13.342 -16.944 -3.813 1.00 8.70 115 LEU B CA 1
ATOM 2785 C C . LEU B 1 116 ? 12.314 -17.992 -4.241 1.00 8.65 115 LEU B C 1
ATOM 2786 O O . LEU B 1 116 ? 11.115 -17.687 -4.298 1.00 11.57 115 LEU B O 1
ATOM 2791 N N . ASP B 1 117 ? 12.794 -19.208 -4.517 1.00 9.02 116 ASP B N 1
ATOM 2792 C CA . ASP B 1 117 ? 11.941 -20.362 -4.850 1.00 9.18 116 ASP B CA 1
ATOM 2793 C C . ASP B 1 117 ? 10.990 -20.677 -3.694 1.00 9.81 116 ASP B C 1
ATOM 2794 O O . ASP B 1 117 ? 9.809 -20.983 -3.900 1.00 9.35 116 ASP B O 1
ATOM 2799 N N . LEU B 1 118 ? 11.523 -20.696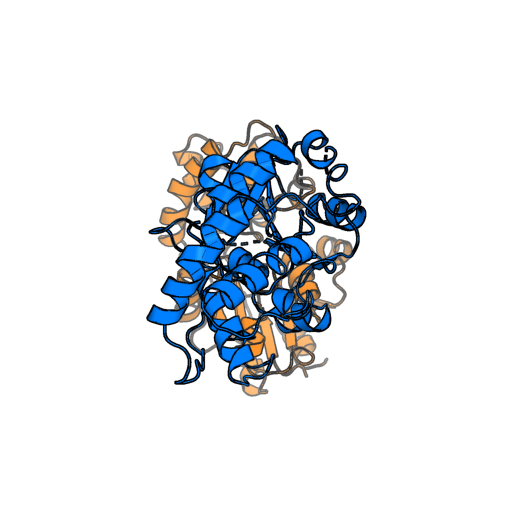 -2.468 1.00 7.43 117 LEU B N 1
ATOM 2800 C CA . LEU B 1 118 ? 10.696 -20.928 -1.274 1.00 6.42 117 LEU B CA 1
ATOM 2801 C C . LEU B 1 118 ? 9.510 -19.991 -1.227 1.00 7.41 117 LEU B C 1
ATOM 2802 O O . LEU B 1 118 ? 8.377 -20.382 -1.016 1.00 9.85 117 LEU B O 1
ATOM 2815 N N . LYS B 1 120 ? 8.177 -18.209 -3.638 1.00 9.74 119 LYS B N 1
ATOM 2816 C CA . LYS B 1 120 ? 7.280 -18.476 -4.773 1.00 10.07 119 LYS B CA 1
ATOM 2817 C C . LYS B 1 120 ? 6.335 -19.647 -4.453 1.00 8.80 119 LYS B C 1
ATOM 2818 O O . LYS B 1 120 ? 5.121 -19.547 -4.646 1.00 7.87 119 LYS B O 1
ATOM 2824 N N . ASN B 1 121 ? 6.917 -20.733 -3.949 1.00 9.95 120 ASN B N 1
ATOM 2825 C CA . ASN B 1 121 ? 6.186 -21.935 -3.603 1.00 6.70 120 ASN B CA 1
ATOM 2826 C C . ASN B 1 121 ? 5.171 -21.705 -2.510 1.00 7.48 120 ASN B C 1
ATOM 2827 O O . ASN B 1 121 ? 4.033 -22.165 -2.645 1.00 9.32 120 ASN B O 1
ATOM 2832 N N . LEU B 1 122 ? 5.566 -21.012 -1.450 1.00 7.01 121 LEU B N 1
ATOM 2833 C CA . LEU B 1 122 ? 4.631 -20.710 -0.335 1.00 7.29 121 LEU B CA 1
ATOM 2834 C C . LEU B 1 122 ? 3.428 -19.884 -0.843 1.00 8.88 121 LEU B C 1
ATOM 2835 O O . LEU B 1 122 ? 2.274 -20.143 -0.496 1.00 9.24 121 LEU B O 1
ATOM 2840 N N . ARG B 1 123 ? 3.689 -18.881 -1.672 1.00 8.33 122 ARG B N 1
ATOM 2841 C CA . ARG B 1 123 ? 2.626 -18.040 -2.191 1.00 9.27 122 ARG B CA 1
ATOM 2842 C C . ARG B 1 123 ? 1.678 -18.866 -3.049 1.00 11.04 122 ARG B C 1
ATOM 2843 O O . ARG B 1 123 ? 0.462 -18.645 -3.020 1.00 12.16 122 ARG B O 1
ATOM 2851 N N . GLN B 1 124 ? 2.226 -19.788 -3.849 1.00 9.27 123 GLN B N 1
ATOM 2852 C CA . GLN B 1 124 ? 1.386 -20.626 -4.748 1.00 9.53 123 GLN B CA 1
ATOM 2853 C C . GLN B 1 124 ? 0.431 -21.443 -3.908 1.00 11.38 123 GLN B C 1
ATOM 2854 O O . GLN B 1 124 ? -0.677 -21.720 -4.343 1.00 11.70 123 GLN B O 1
ATOM 2860 N N . LYS B 1 125 ? 0.911 -21.877 -2.749 1.00 9.14 124 LYS B N 1
ATOM 2861 C CA . LYS B 1 125 ? 0.137 -22.667 -1.784 1.00 12.02 124 LYS B CA 1
ATOM 2862 C C . LYS B 1 125 ? -0.757 -21.822 -0.832 1.00 12.57 124 LYS B C 1
ATOM 2863 O O . LYS B 1 125 ? -1.422 -22.388 0.034 1.00 15.57 124 LYS B O 1
ATOM 2869 N N . GLY B 1 126 ? -0.818 -20.512 -1.039 1.00 12.57 125 GLY B N 1
ATOM 2870 C CA . GLY B 1 126 ? -1.758 -19.649 -0.318 1.00 15.52 125 GLY B CA 1
ATOM 2871 C C . GLY B 1 126 ? -1.288 -19.056 1.018 1.00 14.04 125 GLY B C 1
ATOM 2872 O O . GLY B 1 126 ? -2.076 -18.367 1.693 1.00 14.35 125 GLY B O 1
ATOM 2873 N N . VAL B 1 127 ? -0.044 -19.340 1.414 1.00 10.62 126 VAL B N 1
ATOM 2874 C CA . VAL B 1 127 ? 0.549 -18.841 2.649 1.00 9.88 126 VAL B CA 1
ATOM 2875 C C . VAL B 1 127 ? 0.893 -17.354 2.461 1.00 8.87 126 VAL B C 1
ATOM 2876 O O . VAL B 1 127 ? 1.558 -17.002 1.491 1.00 11.60 126 VAL B O 1
ATOM 2880 N N . LYS B 1 128 ? 0.412 -16.526 3.380 1.00 9.86 127 LYS B N 1
ATOM 2881 C CA . LYS B 1 128 ? 0.723 -15.110 3.426 1.00 8.16 127 LYS B CA 1
ATOM 2882 C C . LYS B 1 128 ? 2.128 -14.917 3.982 1.00 9.79 127 LYS B C 1
ATOM 2883 O O . LYS B 1 128 ? 2.581 -15.720 4.848 1.00 9.36 127 LYS B O 1
ATOM 2889 N N . LEU B 1 129 ? 2.854 -13.904 3.457 1.00 8.49 128 LEU B N 1
ATOM 2890 C CA . LEU B 1 129 ? 4.274 -13.790 3.679 1.00 8.33 128 LEU B CA 1
ATOM 2891 C C . LEU B 1 129 ? 4.696 -12.389 4.088 1.00 8.33 128 LEU B C 1
ATOM 2892 O O . LEU B 1 129 ? 4.294 -11.414 3.463 1.00 9.23 128 LEU B O 1
ATOM 2897 N N . ALA B 1 130 ? 5.499 -12.318 5.138 1.00 8.38 129 ALA B N 1
ATOM 2898 C CA . ALA B 1 130 ? 6.030 -11.045 5.593 1.00 9.68 129 ALA B CA 1
ATOM 2899 C C . ALA B 1 130 ? 7.503 -11.179 6.013 1.00 9.12 129 ALA B C 1
ATOM 2900 O O . ALA B 1 130 ? 7.993 -12.269 6.336 1.00 9.14 129 ALA B O 1
ATOM 2902 N N . VAL B 1 131 ? 8.222 -10.066 5.929 1.00 9.43 130 VAL B N 1
ATOM 2903 C CA . VAL B 1 131 ? 9.591 -9.997 6.437 1.00 10.04 130 VAL B CA 1
ATOM 2904 C C . VAL B 1 131 ? 9.690 -8.809 7.393 1.00 10.73 130 VAL B C 1
ATOM 2905 O O . VAL B 1 131 ? 9.146 -7.739 7.162 1.00 9.61 130 VAL B O 1
ATOM 2909 N N . VAL B 1 132 ? 10.380 -9.037 8.490 1.00 11.14 131 VAL B N 1
ATOM 2910 C CA . VAL B 1 132 ? 10.628 -8.014 9.524 1.00 10.23 131 VAL B CA 1
ATOM 2911 C C . VAL B 1 132 ? 12.117 -7.971 9.881 1.00 12.65 131 VAL B C 1
ATOM 2912 O O . VAL B 1 132 ? 12.826 -8.986 9.791 1.00 11.61 131 VAL B O 1
ATOM 2916 N N . SER B 1 133 ? 12.611 -6.803 10.264 1.00 8.74 132 SER B N 1
ATOM 2917 C CA . SER B 1 133 ? 14.034 -6.621 10.458 1.00 11.15 132 SER B CA 1
ATOM 2918 C C . SER B 1 133 ? 14.370 -5.547 11.451 1.00 11.45 132 SER B C 1
ATOM 2919 O O . SER B 1 133 ? 13.670 -4.541 11.527 1.00 12.60 132 SER B O 1
ATOM 2922 N N . ASN B 1 134 ? 15.482 -5.725 12.153 1.00 12.61 133 ASN B N 1
ATOM 2923 C CA . ASN B 1 134 ? 16.070 -4.697 13.020 1.00 12.37 133 ASN B CA 1
ATOM 2924 C C . ASN B 1 134 ? 16.877 -3.640 12.270 1.00 17.59 133 ASN B C 1
ATOM 2925 O O . ASN B 1 134 ? 17.683 -2.975 12.858 1.00 22.28 133 ASN B O 1
ATOM 2930 N N . LYS B 1 135 ? 16.679 -3.513 10.967 1.00 19.10 134 LYS B N 1
ATOM 2931 C CA . LYS B 1 135 ? 17.169 -2.370 10.177 1.00 16.42 134 LYS B CA 1
ATOM 2932 C C . LYS B 1 135 ? 16.102 -1.281 10.084 1.00 17.71 134 LYS B C 1
ATOM 2933 O O . LYS B 1 135 ? 14.927 -1.579 10.289 1.00 14.23 134 LYS B O 1
ATOM 2939 N N . PRO B 1 136 ? 16.468 -0.008 9.757 1.00 17.13 135 PRO B N 1
ATOM 2940 C CA . PRO B 1 136 ? 15.436 0.992 9.498 1.00 17.79 135 PRO B CA 1
ATOM 2941 C C . PRO B 1 136 ? 14.459 0.551 8.436 1.00 17.06 135 PRO B C 1
ATOM 2942 O O . PRO B 1 136 ? 14.847 -0.050 7.434 1.00 16.46 135 PRO B O 1
ATOM 2946 N N . ASN B 1 137 ? 13.197 0.841 8.671 1.00 13.65 136 ASN B N 1
ATOM 2947 C CA . ASN B 1 137 ? 12.166 0.516 7.723 1.00 13.90 136 ASN B CA 1
ATOM 2948 C C . ASN B 1 137 ? 12.496 0.949 6.282 1.00 15.03 136 ASN B C 1
ATOM 2949 O O . ASN B 1 137 ? 12.268 0.194 5.360 1.00 15.70 136 ASN B O 1
ATOM 2954 N N . GLU B 1 138 ? 13.045 2.156 6.098 1.00 15.98 137 GLU B N 1
ATOM 2955 C CA . GLU B 1 138 ? 13.434 2.669 4.769 1.00 15.44 137 GLU B CA 1
ATOM 2956 C C . GLU B 1 138 ? 14.338 1.678 4.042 1.00 15.68 137 GLU B C 1
ATOM 2957 O O . GLU B 1 138 ? 14.154 1.379 2.855 1.00 15.43 137 GLU B O 1
ATOM 2963 N N . ALA B 1 139 ? 15.298 1.154 4.788 1.00 11.71 138 ALA B N 1
ATOM 2964 C CA . ALA B 1 139 ? 16.289 0.217 4.258 1.00 9.94 138 ALA B CA 1
ATOM 2965 C C . ALA B 1 139 ? 15.619 -1.117 3.882 1.00 13.12 138 ALA B C 1
ATOM 2966 O O . ALA B 1 139 ? 15.968 -1.736 2.887 1.00 13.48 138 ALA B O 1
ATOM 2968 N N . VAL B 1 140 ? 14.692 -1.577 4.717 1.00 11.51 139 VAL B N 1
ATOM 2969 C CA . VAL B 1 140 ? 13.990 -2.820 4.455 1.00 10.26 139 VAL B CA 1
ATOM 2970 C C . VAL B 1 140 ? 13.242 -2.669 3.171 1.00 10.11 139 VAL B C 1
ATOM 2971 O O . VAL B 1 140 ? 13.291 -3.564 2.319 1.00 12.05 139 VAL B O 1
ATOM 2975 N N . GLN B 1 141 ? 12.541 -1.555 2.986 1.00 11.41 140 GLN B N 1
ATOM 2976 C CA . GLN B 1 141 ? 11.737 -1.392 1.783 1.00 11.90 140 GLN B CA 1
ATOM 2977 C C . GLN B 1 141 ? 12.570 -1.392 0.508 1.00 13.79 140 GLN B C 1
ATOM 2978 O O . GLN B 1 141 ? 12.171 -1.984 -0.513 1.00 15.52 140 GLN B O 1
ATOM 2984 N N . VAL B 1 142 ? 13.738 -0.740 0.561 1.00 12.40 141 VAL B N 1
ATOM 2985 C CA . VAL B 1 142 ? 14.612 -0.679 -0.613 1.00 11.79 141 VAL B CA 1
ATOM 2986 C C . VAL B 1 142 ? 15.156 -2.079 -0.984 1.00 13.42 141 VAL B C 1
ATOM 2987 O O . VAL B 1 142 ? 15.169 -2.471 -2.162 1.00 11.51 141 VAL B O 1
ATOM 2991 N N . LEU B 1 143 ? 15.596 -2.815 0.035 1.00 12.57 142 LEU B N 1
ATOM 2992 C CA . LEU B 1 143 ? 16.175 -4.127 -0.165 1.00 11.55 142 LEU B CA 1
ATOM 2993 C C . LEU B 1 143 ? 15.134 -5.148 -0.615 1.00 13.10 142 LEU B C 1
ATOM 2994 O O . LEU B 1 143 ? 15.413 -5.992 -1.481 1.00 13.13 142 LEU B O 1
ATOM 2999 N N . VAL B 1 144 ? 13.940 -5.089 -0.043 1.00 12.53 143 VAL B N 1
ATOM 3000 C CA . VAL B 1 144 ? 12.865 -5.963 -0.491 1.00 11.37 143 VAL B CA 1
ATOM 3001 C C . VAL B 1 144 ? 12.507 -5.698 -1.957 1.00 14.62 143 VAL B C 1
ATOM 3002 O O . VAL B 1 144 ? 12.332 -6.639 -2.762 1.00 12.98 143 VAL B O 1
ATOM 3006 N N . GLU B 1 145 ? 12.430 -4.435 -2.353 1.00 12.90 144 GLU B N 1
ATOM 3007 C CA . GLU B 1 145 ? 11.984 -4.107 -3.711 1.00 13.25 144 GLU B CA 1
ATOM 3008 C C . GLU B 1 145 ? 13.059 -4.525 -4.744 1.00 13.21 144 GLU B C 1
ATOM 3009 O O . GLU B 1 145 ? 12.740 -5.001 -5.841 1.00 15.47 144 GLU B O 1
ATOM 3012 N N . GLU B 1 146 ? 14.328 -4.354 -4.381 1.00 15.31 145 GLU B N 1
ATOM 3013 C CA . GLU B 1 146 ? 15.421 -4.731 -5.265 1.00 15.46 145 GLU B CA 1
ATOM 3014 C C . GLU B 1 146 ? 15.702 -6.247 -5.333 1.00 12.56 145 GLU B C 1
ATOM 3015 O O . GLU B 1 146 ? 15.920 -6.797 -6.429 1.00 14.26 145 GLU B O 1
ATOM 3021 N N . LEU B 1 147 ? 15.697 -6.910 -4.193 1.00 10.22 146 LEU B N 1
ATOM 3022 C CA . LEU B 1 147 ? 16.181 -8.281 -4.109 1.00 11.59 146 LEU B CA 1
ATOM 3023 C C . LEU B 1 147 ? 15.059 -9.317 -3.958 1.00 12.19 146 LEU B C 1
ATOM 3024 O O . LEU B 1 147 ? 15.272 -10.503 -4.228 1.00 12.44 146 LEU B O 1
ATOM 3029 N N . PHE B 1 148 ? 13.870 -8.892 -3.506 1.00 11.11 147 PHE B N 1
ATOM 3030 C CA . PHE B 1 148 ? 12.731 -9.822 -3.338 1.00 11.04 147 PHE B CA 1
ATOM 3031 C C . PHE B 1 148 ? 11.452 -9.248 -3.936 1.00 10.69 147 PHE B C 1
ATOM 3032 O O . PHE B 1 148 ? 10.371 -9.241 -3.312 1.00 10.38 147 PHE B O 1
ATOM 3040 N N . PRO B 1 149 ? 11.564 -8.768 -5.160 1.00 13.62 148 PRO B N 1
ATOM 3041 C CA . PRO B 1 149 ? 10.362 -8.133 -5.708 1.00 13.44 148 PRO B CA 1
ATOM 3042 C C . PRO B 1 149 ? 9.191 -9.119 -5.861 1.00 16.10 148 PRO B C 1
ATOM 3043 O O . PRO B 1 149 ? 9.340 -10.160 -6.444 1.00 16.37 148 PRO B O 1
ATOM 3047 N N . GLY B 1 150 ? 8.060 -8.787 -5.250 1.00 14.64 149 GLY B N 1
ATOM 3048 C CA . GLY B 1 150 ? 6.906 -9.653 -5.316 1.00 16.23 149 GLY B CA 1
ATOM 3049 C C . GLY B 1 150 ? 6.874 -10.831 -4.367 1.00 15.86 149 GLY B C 1
ATOM 3050 O O . GLY B 1 150 ? 5.871 -11.587 -4.322 1.00 14.12 149 GLY B O 1
ATOM 3051 N N . SER B 1 151 ? 7.933 -11.001 -3.570 1.00 12.58 150 SER B N 1
ATOM 3052 C CA . SER B 1 151 ? 8.025 -12.206 -2.736 1.00 9.40 150 SER B CA 1
ATOM 3053 C C . SER B 1 151 ? 7.112 -12.080 -1.527 1.00 11.93 150 SER B C 1
ATOM 3054 O O . SER B 1 151 ? 6.583 -13.096 -1.051 1.00 13.70 150 SER B O 1
ATOM 3057 N N . PHE B 1 152 ? 6.983 -10.861 -0.997 1.00 11.42 151 PHE B N 1
ATOM 3058 C CA . PHE B 1 152 ? 6.318 -10.646 0.283 1.00 9.55 151 PHE B CA 1
ATOM 3059 C C . PHE B 1 152 ? 5.054 -9.818 0.152 1.00 9.20 151 PHE B C 1
ATOM 3060 O O . PHE B 1 152 ? 4.909 -8.934 -0.705 1.00 12.87 151 PHE B O 1
ATOM 3068 N N . ASP B 1 153 ? 4.107 -10.125 1.032 1.00 8.02 152 ASP B N 1
ATOM 3069 C CA . ASP B 1 153 ? 2.854 -9.355 1.128 1.00 10.32 152 ASP B CA 1
ATOM 3070 C C . ASP B 1 153 ? 3.023 -8.131 2.046 1.00 8.86 152 ASP B C 1
ATOM 3071 O O . ASP B 1 153 ? 2.314 -7.141 1.907 1.00 9.90 152 ASP B O 1
ATOM 3076 N N . PHE B 1 154 ? 3.969 -8.194 2.975 1.00 9.75 153 PHE B N 1
ATOM 3077 C CA . PHE B 1 154 ? 4.232 -7.105 3.914 1.00 10.44 153 PHE B CA 1
ATOM 3078 C C . PHE B 1 154 ? 5.693 -7.139 4.332 1.00 9.54 153 PHE B C 1
ATOM 3079 O O . PHE B 1 154 ? 6.285 -8.209 4.444 1.00 9.87 153 PHE B O 1
ATOM 3087 N N . ALA B 1 155 ? 6.277 -5.951 4.502 1.00 10.33 154 ALA B N 1
ATOM 3088 C CA . ALA B 1 155 ? 7.669 -5.816 4.954 1.00 10.38 154 ALA B CA 1
ATOM 3089 C C . ALA B 1 155 ? 7.722 -4.679 5.945 1.00 11.91 154 ALA B C 1
ATOM 3090 O O . ALA B 1 155 ? 7.103 -3.630 5.751 1.00 13.36 154 ALA B O 1
ATOM 3092 N N . LEU B 1 156 ? 8.510 -4.842 6.996 1.00 10.47 155 LEU B N 1
ATOM 3093 C CA . LEU B 1 156 ? 8.605 -3.812 8.024 1.00 9.42 155 LEU B CA 1
ATOM 3094 C C . LEU B 1 156 ? 9.954 -3.809 8.729 1.00 10.10 155 LEU B C 1
ATOM 3095 O O . LEU B 1 156 ? 10.465 -4.863 9.081 1.00 10.94 155 LEU B O 1
ATOM 3100 N N . GLY B 1 157 ? 10.517 -2.631 8.958 1.00 11.00 156 GLY B N 1
ATOM 3101 C CA . GLY B 1 157 ? 11.642 -2.465 9.888 1.00 12.35 156 GLY B CA 1
ATOM 3102 C C . GLY B 1 157 ? 11.389 -1.399 10.945 1.00 11.42 156 GLY B C 1
ATOM 3103 O O . GLY B 1 157 ? 10.260 -0.893 11.090 1.00 11.82 156 GLY B O 1
ATOM 3104 N N . GLU B 1 158 ? 12.447 -1.068 11.687 1.00 15.15 157 GLU B N 1
ATOM 3105 C CA . GLU B 1 158 ? 12.322 -0.150 12.831 1.00 15.53 157 GLU B CA 1
ATOM 3106 C C . GLU B 1 158 ? 11.934 1.229 12.354 1.00 13.65 157 GLU B C 1
ATOM 3107 O O . GLU B 1 158 ? 12.506 1.716 11.385 1.00 15.74 157 GLU B O 1
ATOM 3110 N N . LYS B 1 159 ? 10.995 1.872 13.046 1.00 13.99 158 LYS B N 1
ATOM 3111 C CA . LYS B 1 159 ? 10.536 3.210 12.675 1.00 14.06 158 LYS B CA 1
ATOM 3112 C C . LYS B 1 159 ? 9.807 3.804 13.892 1.00 14.08 158 LYS B C 1
ATOM 3113 O O . LYS B 1 159 ? 9.645 3.121 14.892 1.00 13.01 158 LYS B O 1
ATOM 3118 N N . SER B 1 160 ? 9.385 5.067 13.821 1.00 15.81 159 SER B N 1
ATOM 3119 C CA . SER B 1 160 ? 8.641 5.671 14.918 1.00 16.16 159 SER B CA 1
ATOM 3120 C C . SER B 1 160 ? 7.497 4.753 15.342 1.00 15.94 159 SER B C 1
ATOM 3121 O O . SER B 1 160 ? 6.734 4.266 14.496 1.00 14.50 159 SER B O 1
ATOM 3124 N N . GLY B 1 161 ? 7.403 4.493 16.642 1.00 13.55 160 GLY B N 1
ATOM 3125 C CA . GLY B 1 161 ? 6.357 3.639 17.154 1.00 13.28 160 GLY B CA 1
ATOM 3126 C C . GLY B 1 161 ? 6.602 2.131 17.055 1.00 12.07 160 GLY B C 1
ATOM 3127 O O . GLY B 1 161 ? 5.796 1.346 17.559 1.00 14.14 160 GLY B O 1
ATOM 3128 N N . ILE B 1 162 ? 7.711 1.733 16.424 1.00 9.04 161 ILE B N 1
ATOM 3129 C CA . ILE B 1 162 ? 8.016 0.317 16.155 1.00 10.80 161 ILE B CA 1
ATOM 3130 C C . ILE B 1 162 ? 9.446 0.011 16.615 1.00 12.33 161 ILE B C 1
ATOM 3131 O O . ILE B 1 162 ? 10.408 0.325 15.902 1.00 14.81 161 ILE B O 1
ATOM 3136 N N . ARG B 1 163 ? 9.603 -0.580 17.791 1.00 12.39 162 ARG B N 1
ATOM 3137 C CA A ARG B 1 163 ? 10.930 -0.841 18.289 0.50 13.74 162 ARG B CA 1
ATOM 3138 C CA B ARG B 1 163 ? 10.956 -0.863 18.268 0.50 13.65 162 ARG B CA 1
ATOM 3139 C C . ARG B 1 163 ? 11.460 -2.189 17.881 1.00 12.96 162 ARG B C 1
ATOM 3140 O O . ARG B 1 163 ? 10.718 -3.016 17.369 1.00 11.99 162 ARG B O 1
ATOM 3155 N N . ARG B 1 164 ? 12.759 -2.355 18.113 1.00 11.71 163 ARG B N 1
ATOM 3156 C CA . ARG B 1 164 ? 13.447 -3.533 17.617 1.00 12.45 163 ARG B CA 1
ATOM 3157 C C . ARG B 1 164 ? 12.971 -4.837 18.241 1.00 11.63 163 ARG B C 1
ATOM 3158 O O . ARG B 1 164 ? 12.538 -4.874 19.415 1.00 8.45 163 ARG B O 1
ATOM 3166 N N . LYS B 1 165 ? 13.101 -5.900 17.431 1.00 10.01 164 LYS B N 1
ATOM 3167 C CA . LYS B 1 165 ? 12.947 -7.237 17.946 1.00 9.10 164 LYS B CA 1
ATOM 3168 C C . LYS B 1 165 ? 13.996 -7.405 19.024 1.00 9.24 164 LYS B C 1
ATOM 3169 O O . LYS B 1 165 ? 15.123 -6.854 18.924 1.00 9.95 164 LYS B O 1
ATOM 3175 N N . PRO B 1 166 ? 13.637 -8.173 20.081 1.00 9.45 165 PRO B N 1
ATOM 3176 C CA . PRO B 1 166 ? 12.482 -9.058 20.239 1.00 10.20 165 PRO B CA 1
ATOM 3177 C C . PRO B 1 166 ? 11.178 -8.495 20.802 1.00 9.57 165 PRO B C 1
ATOM 3178 O O . PRO B 1 166 ? 10.283 -9.254 21.147 1.00 11.61 165 PRO B O 1
ATOM 3182 N N . ALA B 1 167 ? 11.039 -7.174 20.843 1.00 11.22 166 ALA B N 1
ATOM 3183 C CA . ALA B 1 167 ? 9.735 -6.566 21.121 1.00 11.62 166 ALA B CA 1
ATOM 3184 C C . ALA B 1 167 ? 8.767 -7.074 20.073 1.00 10.54 166 ALA B C 1
ATOM 3185 O O . ALA B 1 167 ? 9.168 -7.332 18.921 1.00 9.17 166 ALA B O 1
ATOM 3187 N N . PRO B 1 168 ? 7.514 -7.291 20.480 1.00 10.77 167 PRO B N 1
ATOM 3188 C CA . PRO B 1 168 ? 6.512 -7.851 19.550 1.00 11.80 167 PRO B CA 1
ATOM 3189 C C . PRO B 1 168 ? 5.901 -6.838 18.567 1.00 10.16 167 PRO B C 1
ATOM 3190 O O . PRO B 1 168 ? 5.001 -7.193 17.810 1.00 12.12 167 PRO B O 1
ATOM 3194 N N . ASP B 1 169 ? 6.427 -5.618 18.535 1.00 10.23 168 ASP B N 1
ATOM 3195 C CA . ASP B 1 169 ? 5.802 -4.574 17.686 1.00 9.80 168 ASP B CA 1
ATOM 3196 C C . ASP B 1 169 ? 5.695 -4.996 16.195 1.00 11.00 168 ASP B C 1
ATOM 3197 O O . ASP B 1 169 ? 4.627 -4.850 15.569 1.00 12.59 168 ASP B O 1
ATOM 3210 N N . THR B 1 171 ? 5.922 -8.033 14.571 1.00 8.85 170 THR B N 1
ATOM 3211 C CA . THR B 1 171 ? 5.110 -9.190 14.279 1.00 10.69 170 THR B CA 1
ATOM 3212 C C . THR B 1 171 ? 3.654 -8.867 14.545 1.00 11.52 170 THR B C 1
ATOM 3213 O O . THR B 1 171 ? 2.762 -9.374 13.842 1.00 11.00 170 THR B O 1
ATOM 3217 N N . SER B 1 172 ? 3.386 -8.005 15.541 1.00 9.67 171 SER B N 1
ATOM 3218 C CA . SER B 1 172 ? 2.027 -7.519 15.753 1.00 11.26 171 SER B CA 1
ATOM 3219 C C . SER B 1 172 ? 1.480 -6.773 14.532 1.00 11.22 171 SER B C 1
ATOM 3220 O O . SER B 1 172 ? 0.337 -6.979 14.140 1.00 11.44 171 SER B O 1
ATOM 3223 N N . GLU B 1 173 ? 2.294 -5.954 13.877 1.00 9.18 172 GLU B N 1
ATOM 3224 C CA . GLU B 1 173 ? 1.813 -5.280 12.665 1.00 8.53 172 GLU B CA 1
ATOM 3225 C C . GLU B 1 173 ? 1.527 -6.292 11.560 1.00 9.06 172 GLU B C 1
ATOM 3226 O O . GLU B 1 173 ? 0.635 -6.142 10.783 1.00 10.01 172 GLU B O 1
ATOM 3232 N N . CYS B 1 174 ? 2.347 -7.339 11.484 1.00 9.67 173 CYS B N 1
ATOM 3233 C CA . CYS B 1 174 ? 2.174 -8.333 10.462 1.00 10.23 173 CYS B CA 1
ATOM 3234 C C . CYS B 1 174 ? 0.834 -9.035 10.638 1.00 10.90 173 CYS B C 1
ATOM 3235 O O . CYS B 1 174 ? 0.125 -9.314 9.673 1.00 10.78 173 CYS B O 1
ATOM 3238 N N . VAL B 1 175 ? 0.514 -9.373 11.894 1.00 11.96 174 VAL B N 1
ATOM 3239 C CA . VAL B 1 175 ? -0.750 -10.079 12.188 1.00 13.86 174 VAL B CA 1
ATOM 3240 C C . VAL B 1 175 ? -1.923 -9.192 11.754 1.00 12.66 174 VAL B C 1
ATOM 3241 O O . VAL B 1 175 ? -2.839 -9.643 11.076 1.00 12.75 174 VAL B O 1
ATOM 3245 N N . LYS B 1 176 ? -1.835 -7.915 12.081 1.00 9.41 175 LYS B N 1
ATOM 3246 C CA . LYS B 1 176 ? -2.861 -6.951 11.692 1.00 11.47 175 LYS B CA 1
ATOM 3247 C C . LYS B 1 176 ? -3.003 -6.827 10.170 1.00 13.90 175 LYS B C 1
ATOM 3248 O O . LYS B 1 176 ? -4.106 -6.870 9.628 1.00 13.96 175 LYS B O 1
ATOM 3254 N N . VAL B 1 177 ? -1.897 -6.680 9.463 1.00 11.73 176 VAL B N 1
ATOM 3255 C CA . VAL B 1 177 ? -1.932 -6.429 8.029 1.00 13.47 176 VAL B CA 1
ATOM 3256 C C . VAL B 1 177 ? -2.246 -7.674 7.236 1.00 12.14 176 VAL B C 1
ATOM 3257 O O . VAL B 1 177 ? -3.009 -7.600 6.232 1.00 14.04 176 VAL B O 1
ATOM 3261 N N . LEU B 1 178 ? -1.692 -8.818 7.640 1.00 13.02 177 LEU B N 1
ATOM 3262 C CA . LEU B 1 178 ? -1.905 -10.059 6.877 1.00 13.11 177 LEU B CA 1
ATOM 3263 C C . LEU B 1 178 ? -3.311 -10.601 7.102 1.00 15.68 177 LEU B C 1
ATOM 3264 O O . LEU B 1 178 ? -3.808 -11.338 6.253 1.00 17.01 177 LEU B O 1
ATOM 3269 N N . GLY B 1 179 ? -3.911 -10.256 8.239 1.00 13.68 178 GLY B N 1
ATOM 3270 C CA . GLY B 1 179 ? -5.292 -10.624 8.547 1.00 17.86 178 GLY B CA 1
ATOM 3271 C C . GLY B 1 179 ? -5.431 -12.099 8.874 1.00 18.79 178 GLY B C 1
ATOM 3272 O O . GLY B 1 179 ? -6.488 -12.706 8.663 1.00 22.61 178 GLY B O 1
ATOM 3273 N N . VAL B 1 180 ? -4.348 -12.666 9.400 1.00 17.01 179 VAL B N 1
ATOM 3274 C CA . VAL B 1 180 ? -4.299 -14.085 9.743 1.00 18.48 179 VAL B CA 1
ATOM 3275 C C . VAL B 1 180 ? -4.233 -14.185 11.259 1.00 17.40 179 VAL B C 1
ATOM 3276 O O . VAL B 1 180 ? -3.406 -13.521 11.880 1.00 17.38 179 VAL B O 1
ATOM 3280 N N . PRO B 1 181 ? -5.045 -15.064 11.867 1.00 17.74 180 PRO B N 1
ATOM 3281 C CA . PRO B 1 181 ? -4.905 -15.123 13.301 1.00 19.09 180 PRO B CA 1
ATOM 3282 C C . PRO B 1 181 ? -3.508 -15.486 13.738 1.00 17.57 180 PRO B C 1
ATOM 3283 O O . PRO B 1 181 ? -2.812 -16.295 13.100 1.00 16.02 180 PRO B O 1
ATOM 3287 N N . ARG B 1 182 ? -3.110 -14.897 14.838 1.00 17.93 181 ARG B N 1
ATOM 3288 C CA . ARG B 1 182 ? -1.836 -15.176 15.430 1.00 16.41 181 ARG B CA 1
ATOM 3289 C C . ARG B 1 182 ? -1.494 -16.686 15.584 1.00 15.37 181 ARG B C 1
ATOM 3290 O O . ARG B 1 182 ? -0.387 -17.109 15.339 1.00 16.74 181 ARG B O 1
ATOM 3298 N N . ASP B 1 183 ? -2.463 -17.501 15.974 1.00 12.43 182 ASP B N 1
ATOM 3299 C CA . ASP B 1 183 ? -2.239 -18.960 16.151 1.00 13.11 182 ASP B CA 1
ATOM 3300 C C . ASP B 1 183 ? -2.118 -19.781 14.845 1.00 15.57 182 ASP B C 1
ATOM 3301 O O . ASP B 1 183 ? -1.881 -20.987 14.881 1.00 16.03 182 ASP B O 1
ATOM 3306 N N . LYS B 1 184 ? -2.207 -19.098 13.704 1.00 13.35 183 LYS B N 1
ATOM 3307 C CA . LYS B 1 184 ? -1.953 -19.679 12.383 1.00 12.86 183 LYS B CA 1
ATOM 3308 C C . LYS B 1 184 ? -0.705 -19.111 11.703 1.00 11.89 183 LYS B C 1
ATOM 3309 O O . LYS B 1 184 ? -0.459 -19.392 10.507 1.00 11.92 183 LYS B O 1
ATOM 3314 N N . CYS B 1 185 ? 0.084 -18.372 12.468 1.00 11.69 184 CY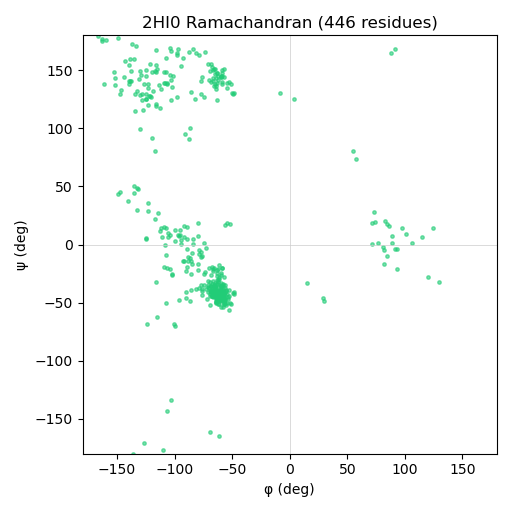S B N 1
ATOM 3315 C CA . CYS B 1 185 ? 1.346 -17.780 12.030 1.00 12.30 184 CYS B CA 1
ATOM 3316 C C . CYS B 1 185 ? 2.528 -18.565 12.591 1.00 12.12 184 CYS B C 1
ATOM 3317 O O . CYS B 1 185 ? 2.480 -19.071 13.708 1.00 11.16 184 CYS B O 1
ATOM 3320 N N . VAL B 1 186 ? 3.578 -18.616 11.786 1.00 11.20 185 VAL B N 1
ATOM 3321 C CA . VAL B 1 186 ? 4.873 -19.128 12.224 1.00 8.17 185 VAL B CA 1
ATOM 3322 C C . VAL B 1 186 ? 5.909 -18.063 11.946 1.00 7.47 185 VAL B C 1
ATOM 3323 O O . VAL B 1 186 ? 5.830 -17.348 10.955 1.00 8.79 185 VAL B O 1
ATOM 3327 N N . TYR B 1 187 ? 6.886 -17.979 12.837 1.00 10.50 186 TYR B N 1
ATOM 3328 C CA . TYR B 1 187 ? 7.985 -17.048 12.728 1.00 9.45 186 TYR B CA 1
ATOM 3329 C C . TYR B 1 187 ? 9.298 -17.804 12.506 1.00 10.04 186 TYR B C 1
ATOM 3330 O O . TYR B 1 187 ? 9.568 -18.836 13.182 1.00 9.59 186 TYR B O 1
ATOM 3339 N N . ILE B 1 188 ? 10.114 -17.285 11.583 1.00 9.10 187 ILE B N 1
ATOM 3340 C CA . ILE B 1 188 ? 11.308 -17.972 11.080 1.00 8.73 187 ILE B CA 1
ATOM 3341 C C . ILE B 1 188 ? 12.515 -17.033 11.197 1.00 9.28 187 ILE B C 1
ATOM 3342 O O . ILE B 1 188 ? 12.499 -15.913 10.714 1.00 9.10 187 ILE B O 1
ATOM 3347 N N . GLY B 1 189 ? 13.581 -17.547 11.796 1.00 8.42 188 GLY B N 1
ATOM 3348 C CA . GLY B 1 189 ? 14.833 -16.783 11.882 1.00 10.68 188 GLY B CA 1
ATOM 3349 C C . GLY B 1 189 ? 16.024 -17.616 12.292 1.00 8.64 188 GLY B C 1
ATOM 3350 O O . GLY B 1 189 ? 15.921 -18.788 12.638 1.00 9.68 188 GLY B O 1
ATOM 3351 N N . ASP B 1 190 ? 17.152 -16.917 12.349 1.00 9.63 189 ASP B N 1
ATOM 3352 C CA . ASP B 1 190 ? 18.460 -17.598 12.524 1.00 9.49 189 ASP B CA 1
ATOM 3353 C C . ASP B 1 190 ? 19.141 -17.440 13.877 1.00 11.51 189 ASP B C 1
ATOM 3354 O O . ASP B 1 190 ? 20.207 -18.011 14.096 1.00 10.65 189 ASP B O 1
ATOM 3359 N N . SER B 1 191 ? 18.525 -16.702 14.803 1.00 11.88 190 SER B N 1
ATOM 3360 C CA . SER B 1 191 ? 19.211 -16.394 16.052 1.00 10.17 190 SER B CA 1
ATOM 3361 C C . SER B 1 191 ? 18.350 -16.539 17.280 1.00 10.59 190 SER B C 1
ATOM 3362 O O . SER B 1 191 ? 17.179 -16.891 17.194 1.00 10.04 190 SER B O 1
ATOM 3365 N N . GLU B 1 192 ? 18.963 -16.260 18.434 1.00 8.69 191 GLU B N 1
ATOM 3366 C CA . GLU B 1 192 ? 18.254 -16.278 19.704 1.00 8.39 191 GLU B CA 1
ATOM 3367 C C . GLU B 1 192 ? 17.258 -15.138 19.765 1.00 10.53 191 GLU B C 1
ATOM 3368 O O . GLU B 1 192 ? 16.256 -15.234 20.468 1.00 10.95 191 GLU B O 1
ATOM 3374 N N . ILE B 1 193 ? 17.527 -14.060 19.015 1.00 10.21 192 ILE B N 1
ATOM 3375 C CA . ILE B 1 193 ? 16.589 -12.922 18.955 1.00 9.53 192 ILE B CA 1
ATOM 3376 C C . ILE B 1 193 ? 15.324 -13.403 18.295 1.00 9.24 192 ILE B C 1
ATOM 3377 O O . ILE B 1 193 ? 14.217 -13.013 18.675 1.00 10.96 192 ILE B O 1
ATOM 3382 N N . ASP B 1 194 ? 15.473 -14.293 17.353 1.00 9.11 193 ASP B N 1
ATOM 3383 C CA . ASP B 1 194 ? 14.313 -14.841 16.681 1.00 9.36 193 ASP B CA 1
ATOM 3384 C C . ASP B 1 194 ? 13.492 -15.809 17.519 1.00 9.08 193 ASP B C 1
ATOM 3385 O O . ASP B 1 194 ? 12.270 -15.788 17.507 1.00 10.41 193 ASP B O 1
ATOM 3390 N N . ILE B 1 195 ? 14.180 -16.612 18.289 1.00 9.70 194 ILE B N 1
ATOM 3391 C CA . ILE B 1 195 ? 13.498 -17.489 19.235 1.00 7.33 194 ILE B CA 1
ATOM 3392 C C . ILE B 1 195 ? 12.675 -16.632 20.187 1.00 7.10 194 ILE B C 1
ATOM 3393 O O . ILE B 1 195 ? 11.514 -16.938 20.476 1.00 10.35 194 ILE B O 1
ATOM 3398 N N . GLN B 1 196 ? 13.305 -15.576 20.738 1.00 7.59 195 GLN B N 1
ATOM 3399 C CA . GLN B 1 196 ? 12.625 -14.700 21.673 1.00 7.46 195 GLN B CA 1
ATOM 3400 C C . GLN B 1 196 ? 11.491 -13.896 21.062 1.00 5.59 195 GLN B C 1
ATOM 3401 O O . GLN B 1 196 ? 10.446 -13.709 21.691 1.00 8.74 195 GLN B O 1
ATOM 3407 N N . THR B 1 197 ? 11.708 -13.391 19.842 1.00 7.20 196 THR B N 1
ATOM 3408 C CA . THR B 1 197 ? 10.624 -12.741 19.091 1.00 6.67 196 THR B CA 1
ATOM 3409 C C . THR B 1 197 ? 9.377 -13.626 18.952 1.00 7.19 196 THR B C 1
ATOM 3410 O O . THR B 1 197 ? 8.264 -13.166 19.235 1.00 9.86 196 THR B O 1
ATOM 3414 N N . ALA B 1 198 ? 9.579 -14.889 18.576 1.00 8.63 197 ALA B N 1
ATOM 3415 C CA . ALA B 1 198 ? 8.433 -15.834 18.382 1.00 7.83 197 ALA B CA 1
ATOM 3416 C C . ALA B 1 198 ? 7.694 -15.999 19.716 1.00 7.89 197 ALA B C 1
ATOM 3417 O O . ALA B 1 198 ? 6.473 -15.959 19.765 1.00 10.23 197 ALA B O 1
ATOM 3419 N N . ARG B 1 199 ? 8.472 -16.208 20.774 1.00 10.10 198 ARG B N 1
ATOM 3420 C CA . ARG B 1 199 ? 7.917 -16.347 22.115 1.00 8.91 198 ARG B CA 1
ATOM 3421 C C . ARG B 1 199 ? 7.089 -15.121 22.504 1.00 7.67 198 ARG B C 1
ATOM 3422 O O . ARG B 1 199 ? 5.971 -15.228 23.010 1.00 9.49 198 ARG B O 1
ATOM 3430 N N . ASN B 1 200 ? 7.693 -13.943 22.306 1.00 7.66 199 ASN B N 1
ATOM 3431 C CA . ASN B 1 200 ? 7.039 -12.683 22.671 1.00 8.90 199 ASN B CA 1
ATOM 3432 C C . ASN B 1 200 ? 5.825 -12.410 21.805 1.00 8.30 199 ASN B C 1
ATOM 3433 O O . ASN B 1 200 ? 4.968 -11.647 22.158 1.00 9.79 199 ASN B O 1
ATOM 3438 N N . SER B 1 201 ? 5.779 -13.033 20.641 1.00 9.66 200 SER B N 1
ATOM 3439 C CA . SER B 1 201 ? 4.644 -12.929 19.707 1.00 9.61 200 SER B CA 1
ATOM 3440 C C . SER B 1 201 ? 3.590 -14.047 19.834 1.00 8.63 200 SER B C 1
ATOM 3441 O O . SER B 1 201 ? 2.581 -14.083 19.111 1.00 10.84 200 SER B O 1
ATOM 3444 N N . GLU B 1 202 ? 3.830 -14.963 20.767 1.00 8.35 201 GLU B N 1
ATOM 3445 C CA . GLU B 1 202 ? 2.908 -16.094 21.005 1.00 7.96 201 GLU B CA 1
ATOM 3446 C C . GLU B 1 202 ? 2.648 -16.896 19.683 1.00 9.63 201 GLU B C 1
ATOM 3447 O O . GLU B 1 202 ? 1.529 -17.278 19.313 1.00 12.21 201 GLU B O 1
ATOM 3461 N N . ASP B 1 204 ? 4.551 -20.089 17.053 1.00 9.98 203 ASP B N 1
ATOM 3462 C CA . ASP B 1 204 ? 5.537 -21.137 16.809 1.00 9.20 203 ASP B CA 1
ATOM 3463 C C . ASP B 1 204 ? 6.747 -20.501 16.071 1.00 8.50 203 ASP B C 1
ATOM 3464 O O . ASP B 1 204 ? 6.598 -19.519 15.328 1.00 9.39 203 ASP B O 1
ATOM 3469 N N . GLU B 1 205 ? 7.911 -21.113 16.248 1.00 9.08 204 GLU B N 1
ATOM 3470 C CA . GLU B 1 205 ? 9.135 -20.657 15.602 1.00 9.33 204 GLU B CA 1
ATOM 3471 C C . GLU B 1 205 ? 9.798 -21.835 14.905 1.00 9.72 204 GLU B C 1
ATOM 3472 O O . GLU B 1 205 ? 9.811 -22.985 15.411 1.00 10.73 204 GLU B O 1
ATOM 3478 N N . ILE B 1 206 ? 10.416 -21.478 13.789 1.00 10.59 205 ILE B N 1
ATOM 3479 C CA . ILE B 1 206 ? 11.302 -22.383 13.059 1.00 8.74 205 ILE B CA 1
ATOM 3480 C C . ILE B 1 206 ? 12.647 -21.697 12.969 1.00 10.20 205 ILE B C 1
ATOM 3481 O O . ILE B 1 206 ? 12.750 -20.539 12.539 1.00 11.31 205 ILE B O 1
ATOM 3486 N N . ALA B 1 207 ? 13.693 -22.385 13.379 1.00 10.12 206 ALA B N 1
ATOM 3487 C CA . ALA B 1 207 ? 15.001 -21.816 13.371 1.00 10.04 206 ALA B CA 1
ATOM 3488 C C . ALA B 1 207 ? 15.744 -22.357 12.156 1.00 10.43 206 ALA B C 1
ATOM 3489 O O . ALA B 1 207 ? 15.585 -23.540 11.784 1.00 10.17 206 ALA B O 1
ATOM 3491 N N . VAL B 1 208 ? 16.603 -21.516 11.558 1.00 9.68 207 VAL B N 1
ATOM 3492 C CA . VAL B 1 208 ? 17.452 -21.906 10.443 1.00 10.36 207 VAL B CA 1
ATOM 3493 C C . VAL B 1 208 ? 18.940 -21.790 10.860 1.00 10.21 207 VAL B C 1
ATOM 3494 O O . VAL B 1 208 ? 19.280 -20.934 11.708 1.00 10.22 207 VAL B O 1
ATOM 3498 N N . ASN B 1 209 ? 19.792 -22.649 10.283 1.00 10.17 208 ASN B N 1
ATOM 3499 C CA . ASN B 1 209 ? 21.218 -22.667 10.631 1.00 9.04 208 ASN B CA 1
ATOM 3500 C C . ASN B 1 209 ? 22.217 -22.047 9.645 1.00 12.60 208 ASN B C 1
ATOM 3501 O O . ASN B 1 209 ? 23.410 -22.115 9.878 1.00 12.11 208 ASN B O 1
ATOM 3506 N N . TRP B 1 210 ? 21.714 -21.389 8.607 1.00 9.54 209 TRP B N 1
ATOM 3507 C CA . TRP B 1 210 ? 22.580 -20.795 7.606 1.00 8.84 209 TRP B CA 1
ATOM 3508 C C . TRP B 1 210 ? 22.898 -19.311 7.875 1.00 10.89 209 TRP B C 1
ATOM 3509 O O . TRP B 1 210 ? 23.549 -18.641 7.050 1.00 12.51 209 TRP B O 1
ATOM 3520 N N . GLY B 1 211 ? 22.416 -18.796 8.999 1.00 8.87 210 GLY B N 1
ATOM 3521 C CA . GLY B 1 211 ? 22.620 -17.430 9.374 1.00 8.61 210 GLY B CA 1
ATOM 3522 C C . GLY B 1 211 ? 23.686 -17.320 10.447 1.00 9.74 210 GLY B C 1
ATOM 3523 O O . GLY B 1 211 ? 24.762 -17.923 10.408 1.00 12.01 210 GLY B O 1
ATOM 3524 N N . PHE B 1 212 ? 23.349 -16.533 11.456 1.00 9.20 211 PHE B N 1
ATOM 3525 C CA . PHE B 1 212 ? 24.385 -16.056 12.391 1.00 10.26 211 PHE B CA 1
ATOM 3526 C C . PHE B 1 212 ? 24.738 -17.006 13.549 1.00 10.60 211 PHE B C 1
ATOM 3527 O O . PHE B 1 212 ? 25.787 -16.779 14.204 1.00 11.94 211 PHE B O 1
ATOM 3535 N N . ARG B 1 213 ? 23.869 -18.006 13.817 1.00 8.70 212 ARG B N 1
ATOM 3536 C CA . ARG B 1 213 ? 24.078 -18.913 14.964 1.00 11.28 212 ARG B CA 1
ATOM 3537 C C . ARG B 1 213 ? 24.091 -20.372 14.527 1.00 10.73 212 ARG B C 1
ATOM 3538 O O . ARG B 1 213 ? 23.421 -20.743 13.566 1.00 11.18 212 ARG B O 1
ATOM 3546 N N . SER B 1 214 ? 24.843 -21.183 15.266 1.00 12.16 213 SER B N 1
ATOM 3547 C CA . SER B 1 214 ? 24.922 -22.625 14.993 1.00 10.51 213 SER B CA 1
ATOM 3548 C C . SER B 1 214 ? 23.747 -23.401 15.563 1.00 10.56 213 SER B C 1
ATOM 3549 O O . SER B 1 214 ? 23.042 -22.940 16.467 1.00 9.32 213 SER B O 1
ATOM 3552 N N . VAL B 1 215 ? 23.588 -24.632 15.097 1.00 11.31 214 VAL B N 1
ATOM 3553 C CA . VAL B 1 215 ? 22.568 -25.517 15.657 1.00 9.67 214 VAL B CA 1
ATOM 3554 C C . VAL B 1 215 ? 22.751 -25.705 17.171 1.00 8.11 214 VAL B C 1
ATOM 3555 O O . VAL B 1 215 ? 21.777 -25.574 17.924 1.00 9.94 214 VAL B O 1
ATOM 3559 N N . PRO B 1 216 ? 23.963 -26.054 17.631 1.00 9.26 215 PRO B N 1
ATOM 3560 C CA . PRO B 1 216 ? 24.100 -26.180 19.080 1.00 10.22 215 PRO B CA 1
ATOM 3561 C C . PRO B 1 216 ? 23.746 -24.923 19.883 1.00 10.30 215 PRO B C 1
ATOM 3562 O O . PRO B 1 216 ? 23.130 -25.013 20.969 1.00 8.84 215 PRO B O 1
ATOM 3566 N N . PHE B 1 217 ? 24.101 -23.750 19.370 1.00 10.47 216 PHE B N 1
ATOM 3567 C CA . PHE B 1 217 ? 23.656 -22.487 19.975 1.00 11.91 216 PHE B CA 1
ATOM 3568 C C . PHE B 1 217 ? 22.126 -22.358 20.029 1.00 11.18 216 PHE B C 1
ATOM 3569 O O . PHE B 1 217 ? 21.573 -21.972 21.063 1.00 8.82 216 PHE B O 1
ATOM 3577 N N . LEU B 1 218 ? 21.446 -22.636 18.919 1.00 1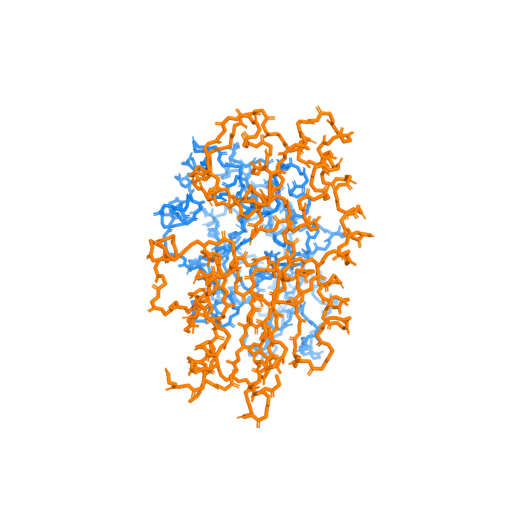0.82 217 LEU B N 1
ATOM 3578 C CA . LEU B 1 218 ? 19.994 -22.517 18.839 1.00 10.58 217 LEU B CA 1
ATOM 3579 C C . LEU B 1 218 ? 19.326 -23.538 19.747 1.00 7.43 217 LEU B C 1
ATOM 3580 O O . LEU B 1 218 ? 18.302 -23.261 20.369 1.00 10.26 217 LEU B O 1
ATOM 3585 N N . GLN B 1 219 ? 19.909 -24.724 19.873 1.00 8.21 218 GLN B N 1
ATOM 3586 C CA . GLN B 1 219 ? 19.387 -25.729 20.816 1.00 8.91 218 GLN B CA 1
ATOM 3587 C C . GLN B 1 219 ? 19.510 -25.211 22.260 1.00 9.78 218 GLN B C 1
ATOM 3588 O O . GLN B 1 219 ? 18.542 -25.317 23.043 1.00 12.86 218 GLN B O 1
ATOM 3594 N N . LYS B 1 220 ? 20.694 -24.657 22.604 1.00 8.66 219 LYS B N 1
ATOM 3595 C CA . LYS B 1 220 ? 20.975 -24.102 23.934 1.00 11.74 219 LYS B CA 1
ATOM 3596 C C . LYS B 1 220 ? 19.944 -23.021 24.298 1.00 10.14 219 LYS B C 1
ATOM 3597 O O . LYS B 1 220 ? 19.531 -22.886 25.482 1.00 9.50 219 LYS B O 1
ATOM 3603 N N . HIS B 1 221 ? 19.508 -22.282 23.287 1.00 9.65 220 HIS B N 1
ATOM 3604 C CA . HIS B 1 221 ? 18.609 -21.134 23.493 1.00 9.11 220 HIS B CA 1
ATOM 3605 C C . HIS B 1 221 ? 17.137 -21.496 23.300 1.00 10.46 220 HIS B C 1
ATOM 3606 O O . HIS B 1 221 ? 16.276 -20.585 23.338 1.00 12.07 220 HIS B O 1
ATOM 3613 N N . GLY B 1 222 ? 16.849 -22.781 23.154 1.00 12.07 221 GLY B N 1
ATOM 3614 C CA . GLY B 1 222 ? 15.477 -23.285 23.300 1.00 15.20 221 GLY B CA 1
ATOM 3615 C C . GLY B 1 222 ? 14.685 -23.578 22.036 1.00 15.74 221 GLY B C 1
ATOM 3616 O O . GLY B 1 222 ? 13.494 -23.895 22.126 1.00 17.89 221 GLY B O 1
ATOM 3617 N N . ALA B 1 223 ? 15.329 -23.536 20.874 1.00 15.62 222 ALA B N 1
ATOM 3618 C CA . ALA B 1 223 ? 14.651 -23.830 19.609 1.00 14.69 222 ALA B CA 1
ATOM 3619 C C . ALA B 1 223 ? 14.165 -25.279 19.616 1.00 14.63 222 ALA B C 1
ATOM 3620 O O . ALA B 1 223 ? 14.891 -26.136 20.085 1.00 13.97 222 ALA B O 1
ATOM 3622 N N . THR B 1 224 ? 12.954 -25.575 19.117 1.00 14.83 223 THR B N 1
ATOM 3623 C CA . THR B 1 224 ? 12.505 -26.966 19.015 1.00 14.92 223 THR B CA 1
ATOM 3624 C C . THR B 1 224 ? 12.432 -27.518 17.579 1.00 14.89 223 THR B C 1
ATOM 3625 O O . THR B 1 224 ? 12.326 -28.742 17.416 1.00 16.65 223 THR B O 1
ATOM 3629 N N . VAL B 1 225 ? 12.386 -26.643 16.560 1.00 12.10 224 VAL B N 1
ATOM 3630 C CA . VAL B 1 225 ? 12.385 -27.064 15.156 1.00 10.66 224 VAL B CA 1
ATOM 3631 C C . VAL B 1 225 ? 13.512 -26.285 14.499 1.00 12.05 224 VAL B C 1
ATOM 3632 O O . VAL B 1 225 ? 13.494 -25.036 14.501 1.00 10.99 224 VAL B O 1
ATOM 3636 N N . ILE B 1 226 ? 14.537 -26.990 14.017 1.00 10.83 225 ILE B N 1
ATOM 3637 C CA . ILE B 1 226 ? 15.709 -26.336 13.398 1.00 12.36 225 ILE B CA 1
ATOM 3638 C C . ILE B 1 226 ? 15.935 -27.018 12.067 1.00 12.46 225 ILE B C 1
ATOM 3639 O O . ILE B 1 226 ? 15.996 -28.262 12.014 1.00 13.32 225 ILE B O 1
ATOM 3644 N N . VAL B 1 227 ? 16.048 -26.212 11.003 1.00 11.24 226 VAL B N 1
ATOM 3645 C CA . VAL B 1 227 ? 16.225 -26.754 9.647 1.00 7.61 226 VAL B CA 1
ATOM 3646 C C . VAL B 1 227 ? 17.515 -26.247 9.021 1.00 9.51 226 VAL B C 1
ATOM 3647 O O . VAL B 1 227 ? 17.992 -25.184 9.405 1.00 11.05 226 VAL B O 1
ATOM 3651 N N . ASP B 1 228 ? 18.059 -26.995 8.063 1.00 9.60 227 ASP B N 1
ATOM 3652 C CA . ASP B 1 228 ? 19.319 -26.627 7.435 1.00 9.47 227 ASP B CA 1
ATOM 3653 C C . ASP B 1 228 ? 19.266 -26.512 5.905 1.00 12.56 227 ASP B C 1
ATOM 3654 O O . ASP B 1 228 ? 20.300 -26.281 5.272 1.00 12.16 227 ASP B O 1
ATOM 3659 N N . THR B 1 229 ? 18.083 -26.631 5.315 1.00 11.91 228 THR B N 1
ATOM 3660 C CA . THR B 1 229 ? 17.893 -26.301 3.895 1.00 10.77 228 THR B CA 1
ATOM 3661 C C . THR B 1 229 ? 16.561 -25.551 3.680 1.00 11.04 228 THR B C 1
ATOM 3662 O O . THR B 1 229 ? 15.612 -25.660 4.484 1.00 10.48 228 THR B O 1
ATOM 3666 N N . ALA B 1 230 ? 16.466 -24.840 2.556 1.00 13.90 229 ALA B N 1
ATOM 3667 C CA . ALA B 1 230 ? 15.232 -24.130 2.156 1.00 10.68 229 ALA B CA 1
ATOM 3668 C C . ALA B 1 230 ? 14.085 -25.125 1.919 1.00 10.51 229 ALA B C 1
ATOM 3669 O O . ALA B 1 230 ? 12.912 -24.846 2.169 1.00 10.95 229 ALA B O 1
ATOM 3671 N N . GLU B 1 231 ? 14.440 -26.292 1.423 1.00 10.60 230 GLU B N 1
ATOM 3672 C CA . GLU B 1 231 ? 13.458 -27.350 1.116 1.00 12.26 230 GLU B CA 1
ATOM 3673 C C . GLU B 1 231 ? 12.831 -27.827 2.445 1.00 10.76 230 GLU B C 1
ATOM 3674 O O . GLU B 1 231 ? 11.623 -28.037 2.546 1.00 11.53 230 GLU B O 1
ATOM 3680 N N . LYS B 1 232 ? 13.676 -28.019 3.451 1.00 9.58 231 LYS B N 1
ATOM 3681 C CA . LYS B 1 232 ? 13.180 -28.466 4.745 1.00 7.97 231 LYS B CA 1
ATOM 3682 C C . LYS B 1 232 ? 12.372 -27.379 5.373 1.00 7.80 231 LYS B C 1
ATOM 3683 O O . LYS B 1 232 ? 11.364 -27.669 6.051 1.00 11.50 231 LYS B O 1
ATOM 3689 N N . LEU B 1 233 ? 12.773 -26.129 5.168 1.00 9.97 232 LEU B N 1
ATOM 3690 C CA . LEU B 1 233 ? 12.006 -25.016 5.708 1.00 8.92 232 LEU B CA 1
ATOM 3691 C C . LEU B 1 233 ? 10.608 -24.973 5.059 1.00 7.97 232 LEU B C 1
ATOM 3692 O O . LEU B 1 233 ? 9.620 -24.809 5.771 1.00 8.70 232 LEU B O 1
ATOM 3697 N N . GLU B 1 234 ? 10.520 -25.176 3.752 1.00 9.49 233 GLU B N 1
ATOM 3698 C CA . GLU B 1 234 ? 9.253 -25.245 3.072 1.00 10.60 233 GLU B CA 1
ATOM 3699 C C . GLU B 1 234 ? 8.329 -26.325 3.655 1.00 8.26 233 GLU B C 1
ATOM 3700 O O . GLU B 1 234 ? 7.161 -26.072 3.947 1.00 10.22 233 GLU B O 1
ATOM 3706 N N . GLU B 1 235 ? 8.871 -27.528 3.848 1.00 10.05 234 GLU B N 1
ATOM 3707 C CA . GLU B 1 235 ? 8.158 -28.680 4.424 1.00 10.91 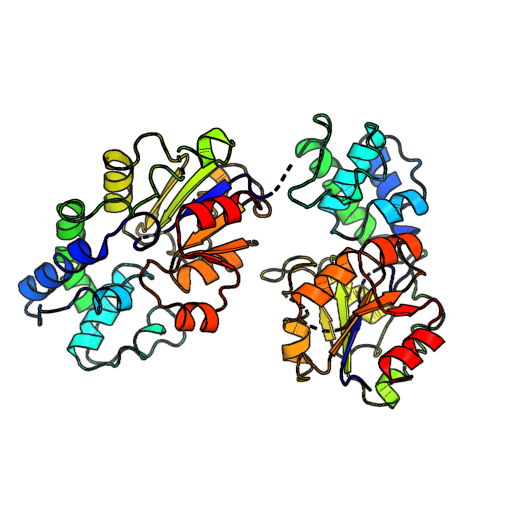234 GLU B CA 1
ATOM 3708 C C . GLU B 1 235 ? 7.639 -28.325 5.819 1.00 11.85 234 GLU B C 1
ATOM 3709 O O . GLU B 1 235 ? 6.487 -28.590 6.135 1.00 13.05 234 GLU B O 1
ATOM 3715 N N . ALA B 1 236 ? 8.474 -27.683 6.618 1.00 9.14 235 ALA B N 1
ATOM 3716 C CA . ALA B 1 236 ? 8.112 -27.351 8.008 1.00 7.19 235 ALA B CA 1
ATOM 3717 C C . ALA B 1 236 ? 6.964 -26.293 8.046 1.00 8.89 235 ALA B C 1
ATOM 3718 O O . ALA B 1 236 ? 6.067 -26.339 8.913 1.00 10.68 235 ALA B O 1
ATOM 3720 N N . ILE B 1 237 ? 6.936 -25.372 7.091 1.00 8.48 236 ILE B N 1
ATOM 3721 C CA . ILE B 1 237 ? 5.919 -24.316 7.081 1.00 9.29 236 ILE B CA 1
ATOM 3722 C C . ILE B 1 237 ? 4.573 -24.881 6.532 1.00 9.44 236 ILE B C 1
ATOM 3723 O O . ILE B 1 237 ? 3.474 -24.541 6.989 1.00 9.51 236 ILE B O 1
ATOM 3728 N N . LEU B 1 238 ? 4.669 -25.764 5.544 1.00 9.91 237 LEU B N 1
ATOM 3729 C CA . LEU B 1 238 ? 3.483 -26.383 4.923 1.00 11.55 237 LEU B CA 1
ATOM 3730 C C . LEU B 1 238 ? 2.884 -27.542 5.717 1.00 16.73 237 LEU B C 1
ATOM 3731 O O . LEU B 1 238 ? 1.712 -27.892 5.536 1.00 21.16 237 LEU B O 1
ATOM 3736 N N . GLY B 1 239 ? 3.679 -28.158 6.575 1.00 21.51 238 GLY B N 1
ATOM 3737 C CA . GLY B 1 239 ? 3.149 -29.136 7.545 1.00 30.38 238 GLY B CA 1
ATOM 3738 C C . GLY B 1 239 ? 3.766 -30.535 7.542 1.00 38.21 238 GLY B C 1
ATOM 3739 O O . GLY B 1 239 ? 3.181 -31.472 8.129 1.00 42.03 238 GLY B O 1
ATOM 3740 N N . GLU B 1 240 ? 4.917 -30.700 6.875 1.00 43.23 239 GLU B N 1
ATOM 3741 C CA . GLU B 1 240 ? 5.728 -31.926 6.980 1.00 46.11 239 GLU B CA 1
ATOM 3742 C C . GLU B 1 240 ? 6.978 -31.600 7.808 1.00 48.83 239 GLU B C 1
ATOM 3743 O O . GLU B 1 240 ? 6.866 -31.215 8.981 1.00 48.57 239 GLU B O 1
#

B-factor: mean 16.26, std 8.9, range [4.96, 56.76]

Solvent-accessible surface area: 20647 Å² total

Sequence (469 aa):
GKYKAAIFDDGTILDTSADLTSSALNYAFEQTGHRRHDFTVEEDIKNFFGSGVVVAVTRALAYEAGSSREESLVAFGTKDEQIPEAVTQTEVNRVLEVFKPYYADHCQIKTGPFPGILDLKNLRQKGVKLAVVSNKPNEAVQVLVEELFPGSFDFALGEKSGIRRKPAPDTTSEECVKVLGVPRDKCVYIGDSEIDIQTARNSEDEIAVNWGFRSVPFLQKHGATVIVDTAEKLEEAILGEKYKAAIFDDGTILDTSSADLTSSALNYAFEQTGHRHDFTVEDIKNFFGSGVVVAVTRALAYEAGSSRESSLVAFGTKDEQIPEAVTQTEVNRVLEVFKPYYADHCQIKTGPFPGILDLKNLRQKGVKLAVVSNKPNEAVQVLVEELFPGSFDFALGEKSGIRRRKPAPDTSECVKVLGVPRDKCVYIGDSEIDIQTARNSEDEIAVNWGFRSVPFLQKHGATVIVDTAEKLEEAILGE

Radius of gyration: 25.79 Å; Cα contacts (8 Å, |Δi|>4): 849; chains: 2; bounding box: 68×61×59 Å

Nearest PDB structures (foldseek):
  2hi0-assembly2_B  TM=1.004E+00  e=2.063E-46  Lactobacillus delbrueckii
  2ah5-assembly1_A  TM=8.874E-01  e=1.048E-12  Streptococcus pneumoniae TIGR4
  8wbk-assembly1_A  TM=5.790E-01  e=1.185E-08  Rhodococcus opacus
  8wbo-assembly1_A-2  TM=5.986E-01  e=3.502E-08  Rhodococcus opacus
  8wbq-assembly1_A  TM=5.726E-01  e=4.134E-07  Rhodococcus opacus

Foldseek 3Di:
DAAQAEEEEFFFFKVQLVLLLVLLLVLQVVLPAHRDDDSLLQLLQDDQAQLLSLQLVQQVSVPDDSVLSPCRVHPPHDRDPSGDSVVSVSSCVRRLVSCLVRRPDPMATPPQNVVLCVCVVVNHAYEYEYQRQFSSFVVCCCVHPNPNHPYYGYDDPPQDHALAQSCVVVCVSVVDDLSNYEYEEADLSSVSSNVNSPHYEHEQRHSDHPVRCVVSDHDHYDHDSVVVSCVNVVD/DQQAEEEEQFFWKPQLVLLLVLLLVLQVVLPHHRPDDSLLQLLQDDFALLLSLQLVVQVSVPDDSVLSVCRVHPSHDGDPVRDPVVSVSSCVRRVVVSLVRRPDPMATPPPNLVLCVCVVVNRAYEYEYQDQQVSFVVCCCVHPNPPHPYYGYDDVPQHTALAQSCVVVCVRSVGDLVSYEYEEAALSRVSSCVNSPHYEHEARGSDHPVRCVVSPHDHYDHDSVVVSCVSVPD

Organism: Lactobacillus delbrueckii subsp. bulgaricus (strain ATCC 11842 / DSM 20081 / BCRC 10696 / JCM 1002 / NBRC 13953 / NCIMB 11778 / NCTC 12712 / WDCM 00102 / Lb 14) (NCBI:txid390333)

Secondary structure (DSSP, 8-state):
---SEEEE---SSEE-HHHHHHHHHHHHHHTTS-----HHHHHHH-SS-HHHHHHHHHHHHTT--HHHHTTTTSTT----TT--HHHHHHHHHHHHHHHHHTSSSS-EEPTTTTT--HHHHTT-EEEEEEEEEHHHHHHHHHHHSTTT-SEEEEE-TTSPPTTS---HHHHHHHT--GGGEEEEESSHHHHHHHHHT--EEEESSSSS-HHHHHHTT---EE-SHHHHHHHHHT-/--SEEEE---SSEE-HHHHHHHHHHHHHHTTS-----HHHHHHH-SS-HHHHHHHHHHHHTT--HHHHTTTTSTT----TT--HHHHHHHHHHHHHHHHHSSSSS-EEPTTTTT--HHHHTT-EEEEEEEEEHHHHHHHHHHHSTTT-SEEEEEBTTBPPTTS---HHHHHHHT--GGGEEEEESSHHHHHHHHHT--EEEESSSSS-HHHHHHTT-S-EESSHHHHHHHHHT-